Protein AF-0000000066960885 (afdb_homodimer)

Radius of gyration: 32.2 Å; Cα contacts (8 Å, |Δi|>4): 986; chains: 2; bounding box: 93×103×130 Å

Nearest PDB structures (foldseek):
  7au7-assembly1_A  TM=8.745E-01  e=4.241E-18  Medicago truncatula
  7bax-assembly1_A  TM=8.964E-01  e=8.385E-16  Lotus japonicus
  5jcd-assembly2_B  TM=8.315E-01  e=9.438E-11  Oryza sativa Japonica Group
  5jce-assembly1_A  TM=8.456E-01  e=4.469E-10  Oryza sativa Japonica Group
  5jcd-assembly3_C  TM=8.157E-01  e=5.061E-10  Oryza sativa Japonica Group

Organism: Oryza sativa subsp. japonica (NCBI:txid39947)

Secondary structure (DSSP, 8-state):
-----------------------------------BTTBEEPPTTPPSSEEEEEEEESS-TT--SSHHHHHHHHT--HHHHHHHTT--TTPPPPTT-EEEEEEEEB--TT-SEEEEEEEEEPPTT--HHHIIIIISTTSS-HHHHHHH-TTS-TT-PPTT-EEEEEEE-----GGGT-SEEEEEEPPTT--HHHHHHHHT--HHHHHHHH-S---STT-S--EEEEEE-S---TTS--------------------------/-----------------------------------BTTBEEPPTTPPSSEEEEEEEESS-TT--SSHHHHHHHHT--HHHHHHHTT--TTPPPPTT-EEEEEEEEB--TT-SEEEEEEEEEPPTT--HHHIIIIITTTSS-HHHHHHH-TTS-TT-PPTT-EEEEEEE-----GGGT-SEEEEEEPPTT--HHHHHHHHT--HHHHHHHH-S---STT-S--EEEEEE-S---TTS--------------------------

InterPro domains:
  IPR018392 LysM domain [PF01476] (184-211)
  IPR018392 LysM domain [PS51782] (182-227)
  IPR018392 LysM domain [SM00257] (119-166)
  IPR018392 LysM domain [SM00257] (183-233)
  IPR018392 LysM domain [cd00118] (182-227)
  IPR036779 LysM domain superfamily [G3DSA:3.10.350.10] (181-227)
  IPR036779 LysM domain superfamily [SSF54106] (182-214)
  IPR052611 Plant receptor-like kinase with LysM domain-containing protein [PTHR45927] (29-248)
  IPR056561 NFP/LYK4/5, first LysM domain [PF23446] (50-107)
  IPR059143 NFP, second LysM domain [PF23457] (115-168)

Foldseek 3Di:
DDPPPPPPPPPPPPPPPPPPPDPDPPPPPPQFEAQDLQFGFEDPPDDAFAKAKEKDFADWLPQDQALCSLCLFAVHHLLQFQVQVVHDSPDGGDGRDITIDIAGWGDDPPDRFIFGKGKDFDAPPDALQSCCCIVVVVLHHSVNQCVVCVPDDRVDDDGRDIGITTRHAYADDPVLLASYKYKYQDDQPDDLVNVCVVLVHDSVSQCRNRNDDDHNPPPPRRIGIDGHNDDPPPPPPPPPGPPPPPPPPDDPPPPPPPDPDD/DDPPPPPPDPDPPPPPPPPPPDPDPPPPPPQFEAQDLQFGFEDPPDDAFAKAKEKDFADWLPQDQALCSLCLFAVHHLLQFQVQVVHDSPDGGDGRDITIDIARWGDDPPDRFIFGKGKDFDAPPDALQSCCCIVVVVLHHSVNQCVVCVPDDRVDDDGRDIGITTRHAYADDPVLLASYKYKYQDDQPDDLVNVCVVLVHDSVSQCRNRNDDPHNPPPPRRIGIDGHNDDPDPSPPPPDDPPPPPPPPDDPPPPPPPDPDD

Solvent-accessible surface area (backbone atoms only — not comparable to full-atom values): 29990 Å² total; per-residue (Å²): 138,80,82,79,77,76,79,77,74,79,79,77,78,76,76,74,78,73,75,70,76,72,76,74,75,70,72,72,70,75,68,55,61,49,45,41,64,64,30,26,51,49,48,80,92,52,73,62,52,27,62,23,28,33,61,42,54,35,56,41,61,83,44,60,63,38,57,47,54,52,14,34,60,48,65,21,6,25,44,54,35,18,54,62,58,77,44,54,76,80,55,82,60,54,77,61,39,76,37,43,36,61,35,63,22,13,35,36,62,93,45,70,33,9,26,23,55,20,40,40,68,37,49,87,91,62,37,57,56,53,44,21,50,41,60,47,54,42,43,31,38,39,66,38,25,50,65,69,35,74,89,58,53,81,91,65,72,53,71,64,38,75,42,52,42,46,34,37,28,42,56,57,48,81,90,59,69,30,66,24,24,28,27,37,56,65,47,91,83,52,42,59,63,58,49,16,61,75,67,72,46,59,45,62,59,37,34,67,53,37,37,75,86,68,62,65,72,78,52,85,39,45,42,40,54,41,67,34,72,55,76,71,61,82,60,50,52,68,74,37,48,68,53,78,71,74,72,68,71,76,71,72,74,79,76,80,72,77,73,75,84,128,136,81,82,80,78,78,79,79,76,78,80,78,78,78,76,76,77,76,76,69,77,71,76,73,75,70,72,70,70,77,68,55,61,49,43,40,64,63,31,25,51,51,48,81,92,52,73,61,54,28,62,23,28,34,59,43,54,35,55,40,61,85,42,59,63,40,57,46,56,53,13,34,60,48,64,23,7,26,46,50,35,18,54,63,58,77,43,54,75,79,55,80,62,54,77,61,38,76,35,44,36,60,34,63,22,15,35,35,62,95,44,69,33,9,26,21,56,22,43,41,68,36,48,90,89,62,36,58,54,53,43,22,50,40,60,49,54,42,45,31,40,39,66,38,26,50,66,70,33,76,88,56,52,81,91,66,72,53,73,64,39,76,43,51,43,45,34,38,28,40,54,55,48,82,90,59,68,29,65,22,23,28,26,36,56,64,45,91,82,51,40,61,62,58,50,15,59,74,67,72,44,59,44,64,57,36,32,64,52,35,38,74,86,78,66,60,81,77,48,86,40,44,42,38,52,41,66,34,72,56,76,70,60,83,60,50,50,68,76,39,49,66,52,79,72,74,76,69,73,76,72,73,74,78,79,81,72,76,72,74,82,129

Structure (mmCIF, N/CA/C/O backbone):
data_AF-0000000066960885-model_v1
#
loop_
_entity.id
_entity.type
_entity.pdbx_description
1 polymer 'Os02g0681632 protein'
#
loop_
_atom_site.group_PDB
_atom_site.id
_atom_site.type_symbol
_atom_site.label_atom_id
_atom_site.label_alt_id
_atom_site.label_comp_id
_atom_site.label_asym_id
_atom_site.label_entity_id
_atom_site.label_seq_id
_atom_site.pdbx_PDB_ins_code
_atom_site.Cartn_x
_atom_site.Cartn_y
_atom_site.Cartn_z
_atom_site.occupancy
_atom_site.B_iso_or_equiv
_atom_site.auth_seq_id
_atom_site.auth_comp_id
_atom_site.auth_asym_id
_atom_site.auth_atom_id
_atom_site.pdbx_PDB_model_num
ATOM 1 N N . MET A 1 1 ? 8.109 -5.566 107.312 1 34.72 1 MET A N 1
ATOM 2 C CA . MET A 1 1 ? 7.305 -5.395 106.062 1 34.72 1 MET A CA 1
ATOM 3 C C . MET A 1 1 ? 8.086 -4.656 105 1 34.72 1 MET A C 1
ATOM 5 O O . MET A 1 1 ? 8.383 -3.465 105.125 1 34.72 1 MET A O 1
ATOM 9 N N . THR A 1 2 ? 9.039 -5.387 104.375 1 41.66 2 THR A N 1
ATOM 10 C CA . THR A 1 2 ? 10.102 -4.98 103.438 1 41.66 2 THR A CA 1
ATOM 11 C C . THR A 1 2 ? 9.516 -4.418 102.125 1 41.66 2 THR A C 1
ATOM 13 O O . THR A 1 2 ? 8.57 -4.977 101.625 1 41.66 2 THR A O 1
ATOM 16 N N . PRO A 1 3 ? 9.664 -3.111 101.875 1 46.31 3 PRO A N 1
ATOM 17 C CA . PRO A 1 3 ? 9.102 -2.363 100.75 1 46.31 3 PRO A CA 1
ATOM 18 C C . PRO A 1 3 ? 9.562 -2.893 99.375 1 46.31 3 PRO A C 1
ATOM 20 O O . PRO A 1 3 ? 10.766 -3.08 99.188 1 46.31 3 PRO A O 1
ATOM 23 N N . ARG A 1 4 ? 8.789 -3.789 98.75 1 42.91 4 ARG A N 1
ATOM 24 C CA . ARG A 1 4 ? 9.117 -4.391 97.438 1 42.91 4 ARG A CA 1
ATOM 25 C C . ARG A 1 4 ? 9.281 -3.322 96.375 1 42.91 4 ARG A C 1
ATOM 27 O O . ARG A 1 4 ? 8.391 -2.484 96.188 1 42.91 4 ARG A O 1
ATOM 34 N N . ARG A 1 5 ? 10.5 -2.969 96.062 1 41.22 5 ARG A N 1
ATOM 35 C CA . ARG A 1 5 ? 10.938 -2.014 95.062 1 41.22 5 ARG A CA 1
ATOM 36 C C . ARG A 1 5 ? 10.391 -2.381 93.688 1 41.22 5 ARG A C 1
ATOM 38 O O . ARG A 1 5 ? 10.656 -3.473 93.188 1 41.22 5 ARG A O 1
ATOM 45 N N . ARG A 1 6 ? 9.195 -1.993 93.312 1 41.09 6 ARG A N 1
ATOM 46 C CA . ARG A 1 6 ? 8.578 -2.256 92 1 41.09 6 ARG A CA 1
ATOM 47 C C . ARG A 1 6 ? 9.445 -1.744 90.875 1 41.09 6 ARG A C 1
ATOM 49 O O . ARG A 1 6 ? 9.844 -0.578 90.875 1 41.09 6 ARG A O 1
ATOM 56 N N . LEU A 1 7 ? 10.289 -2.588 90.312 1 38.84 7 LEU A N 1
ATOM 57 C CA . LEU A 1 7 ? 11.172 -2.287 89.188 1 38.84 7 LEU A CA 1
ATOM 58 C C . LEU A 1 7 ? 10.359 -1.791 88 1 38.84 7 LEU A C 1
ATOM 60 O O . LEU A 1 7 ? 9.438 -2.467 87.562 1 38.84 7 LEU A O 1
ATOM 64 N N . ALA A 1 8 ? 10.219 -0.506 87.75 1 41.16 8 ALA A N 1
ATOM 65 C CA . ALA A 1 8 ? 9.562 0.179 86.688 1 41.16 8 ALA A CA 1
ATOM 66 C C . ALA A 1 8 ? 10.203 -0.187 85.312 1 41.16 8 ALA A C 1
ATOM 68 O O . ALA A 1 8 ? 11.406 0.03 85.125 1 41.16 8 ALA A O 1
ATOM 69 N N . LEU A 1 9 ? 9.82 -1.277 84.75 1 43.72 9 LEU A N 1
ATOM 70 C CA . LEU A 1 9 ? 10.398 -1.605 83.438 1 43.72 9 LEU A CA 1
ATOM 71 C C . LEU A 1 9 ? 10.133 -0.495 82.438 1 43.72 9 LEU A C 1
ATOM 73 O O . LEU A 1 9 ? 9 -0.017 82.312 1 43.72 9 LEU A O 1
ATOM 77 N N . PRO A 1 10 ? 11.18 0.224 81.938 1 44.62 10 PRO A N 1
ATOM 78 C CA . PRO A 1 10 ? 11.016 1.275 80.938 1 44.62 10 PRO A CA 1
ATOM 79 C C . PRO A 1 10 ? 10.375 0.763 79.625 1 44.62 10 PRO A C 1
ATOM 81 O O . PRO A 1 10 ? 10.57 -0.397 79.25 1 44.62 10 PRO A O 1
ATOM 84 N N . ALA A 1 11 ? 9.156 1.125 79.312 1 43.16 11 ALA A N 1
ATOM 85 C CA . ALA A 1 11 ? 8.445 0.887 78.062 1 43.16 11 ALA A CA 1
ATOM 86 C C . ALA A 1 11 ? 9.297 1.304 76.875 1 43.16 11 ALA A C 1
ATOM 88 O O . ALA A 1 11 ? 9.734 2.455 76.75 1 43.16 11 ALA A O 1
ATOM 89 N N . LEU A 1 12 ? 10.094 0.435 76.312 1 41.38 12 LEU A N 1
ATOM 90 C CA . LEU A 1 12 ? 10.812 0.658 75.062 1 41.38 12 LEU A CA 1
ATOM 91 C C . LEU A 1 12 ? 9.852 1.045 73.938 1 41.38 12 LEU A C 1
ATOM 93 O O . LEU A 1 12 ? 8.938 0.284 73.625 1 41.38 12 LEU A O 1
ATOM 97 N N . LEU A 1 13 ? 9.586 2.322 73.812 1 39.22 13 LEU A N 1
ATOM 98 C CA . LEU A 1 13 ? 8.828 2.857 72.688 1 39.22 13 LEU A CA 1
ATOM 99 C C . LEU A 1 13 ? 9.438 2.416 71.312 1 39.22 13 LEU A C 1
ATOM 101 O O . LEU A 1 13 ? 10.586 2.758 71.062 1 39.22 13 LEU A O 1
ATOM 105 N N . LEU A 1 14 ? 9.07 1.253 70.812 1 41.22 14 LEU A N 1
ATOM 106 C CA . LEU A 1 14 ? 9.43 0.846 69.438 1 41.22 14 LEU A CA 1
ATOM 107 C C . LEU A 1 14 ? 8.961 1.881 68.438 1 41.22 14 LEU A C 1
ATOM 109 O O 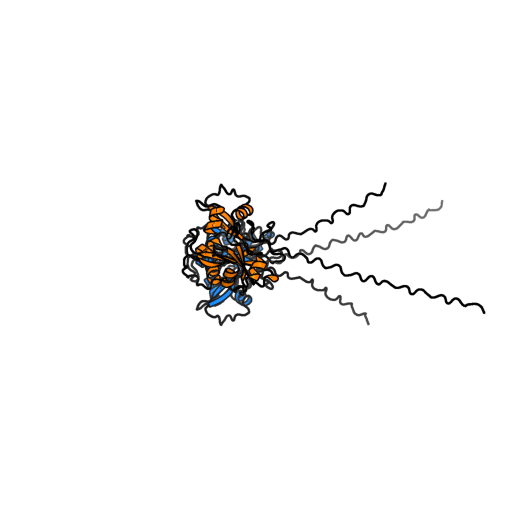. LEU A 1 14 ? 7.762 2.127 68.312 1 41.22 14 LEU A O 1
ATOM 113 N N . TRP A 1 15 ? 9.797 2.887 68.188 1 43.88 15 TRP A N 1
ATOM 114 C CA . TRP A 1 15 ? 9.578 3.805 67.062 1 43.88 15 TRP A CA 1
ATOM 115 C C . TRP A 1 15 ? 9.398 3.043 65.75 1 43.88 15 TRP A C 1
ATOM 117 O O . TRP A 1 15 ? 10.312 2.354 65.312 1 43.88 15 TRP A O 1
ATOM 127 N N . CYS A 1 16 ? 8.172 2.549 65.562 1 43.44 16 CYS A N 1
ATOM 128 C CA . CYS A 1 16 ? 7.879 2.029 64.188 1 43.44 16 CYS A CA 1
ATOM 129 C C . CYS A 1 16 ? 8.148 3.082 63.125 1 43.44 16 CYS A C 1
ATOM 131 O O . CYS A 1 16 ? 7.461 4.102 63.062 1 43.44 16 CYS A O 1
ATOM 133 N N . LEU A 1 17 ? 9.375 3.209 62.656 1 44.22 17 LEU A N 1
ATOM 134 C CA . LEU A 1 17 ? 9.656 3.992 61.469 1 44.22 17 LEU A CA 1
ATOM 135 C C . LEU A 1 17 ? 8.766 3.549 60.312 1 44.22 17 LEU A C 1
ATOM 137 O O . LEU A 1 17 ? 8.938 2.451 59.781 1 44.22 17 LEU A O 1
ATOM 141 N N . CYS A 1 18 ? 7.48 3.943 60.344 1 43.84 18 CYS A N 1
ATOM 142 C CA . CYS A 1 18 ? 6.684 3.773 59.125 1 43.84 18 CYS A CA 1
ATOM 143 C C . CYS A 1 18 ? 7.391 4.371 57.938 1 43.84 18 CYS A C 1
ATOM 145 O O . CYS A 1 18 ? 7.625 5.578 57.875 1 43.84 18 CYS A O 1
ATOM 147 N N . ALA A 1 19 ? 8.219 3.572 57.188 1 47.53 19 ALA A N 1
ATOM 148 C CA . ALA A 1 19 ? 8.711 3.986 55.875 1 47.53 19 ALA A CA 1
ATOM 149 C C . ALA A 1 19 ? 7.574 4.457 55 1 47.53 19 ALA A C 1
ATOM 151 O O . ALA A 1 19 ? 6.676 3.68 54.656 1 47.53 19 ALA A O 1
ATOM 152 N N . LEU A 1 20 ? 7.289 5.773 55.062 1 48.91 20 LEU A N 1
ATOM 153 C CA . LEU A 1 20 ? 6.395 6.328 54.062 1 48.91 20 LEU A CA 1
ATOM 154 C C . LEU A 1 20 ? 6.816 5.887 52.656 1 48.91 20 LEU A C 1
ATOM 156 O O . LEU A 1 20 ? 8 5.934 52.312 1 48.91 20 LEU A O 1
ATOM 160 N N . PRO A 1 21 ? 5.98 4.98 52 1 48.84 21 PRO A N 1
ATOM 161 C CA . PRO A 1 21 ? 6.367 4.66 50.625 1 48.84 21 PRO A CA 1
ATOM 162 C C . PRO A 1 21 ? 6.703 5.898 49.781 1 48.84 21 PRO A C 1
ATOM 164 O O . PRO A 1 21 ? 6.148 6.973 50.031 1 48.84 21 PRO A O 1
ATOM 167 N N . ALA A 1 22 ? 7.965 5.992 49.344 1 50.72 22 ALA A N 1
ATOM 168 C CA . ALA A 1 22 ? 8.375 7.023 48.406 1 50.72 22 ALA A CA 1
ATOM 169 C C . ALA A 1 22 ? 7.324 7.203 47.312 1 50.72 22 ALA A C 1
ATOM 171 O O . ALA A 1 22 ? 6.723 6.23 46.844 1 50.72 22 ALA A O 1
ATOM 172 N N . PRO A 1 23 ? 6.75 8.422 47.219 1 48.59 23 PRO A N 1
ATOM 173 C CA . PRO A 1 23 ? 5.816 8.609 46.125 1 48.59 23 PRO A CA 1
ATOM 174 C C . PRO A 1 23 ? 6.344 8.039 44.812 1 48.59 23 PRO A C 1
ATOM 176 O O . PRO A 1 23 ? 7.555 8.055 44.562 1 48.59 23 PRO A O 1
ATOM 179 N N . ALA A 1 24 ? 5.625 7.047 44.281 1 45.78 24 ALA A N 1
ATOM 180 C CA . ALA A 1 24 ? 5.895 6.602 42.938 1 45.78 24 ALA A CA 1
ATOM 181 C C . ALA A 1 24 ? 6.188 7.785 42 1 45.78 24 ALA A C 1
ATOM 183 O O . ALA A 1 24 ? 5.383 8.719 41.906 1 45.78 24 ALA A O 1
ATOM 184 N N . ARG A 1 25 ? 7.484 8.008 41.75 1 40.06 25 ARG A N 1
ATOM 185 C CA . ARG A 1 25 ? 7.77 8.945 40.656 1 40.06 25 ARG A CA 1
ATOM 186 C C . ARG A 1 25 ? 6.824 8.727 39.5 1 40.06 25 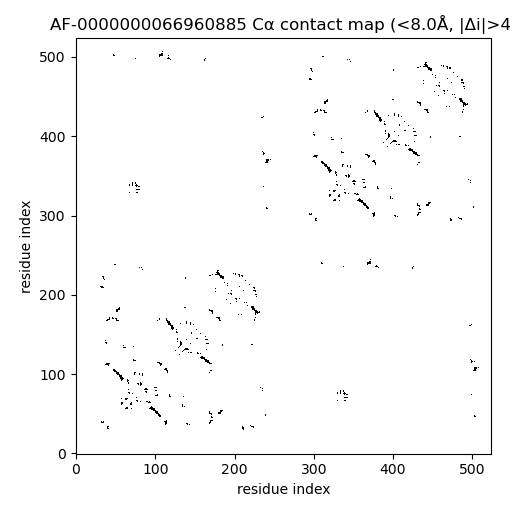ARG A C 1
ATOM 188 O O . ARG A 1 25 ? 6.781 7.641 38.906 1 40.06 25 ARG A O 1
ATOM 195 N N . SER A 1 26 ? 5.723 9.508 39.5 1 36.38 26 SER A N 1
ATOM 196 C CA . SER A 1 26 ? 4.91 9.547 38.281 1 36.38 26 SER A CA 1
ATOM 197 C C . SER A 1 26 ? 5.785 9.555 37.031 1 36.38 26 SER A C 1
ATOM 199 O O . SER A 1 26 ? 6.668 10.406 36.906 1 36.38 26 SER A O 1
ATOM 201 N N . GLN A 1 27 ? 6.047 8.367 36.531 1 35.66 27 GLN A N 1
ATOM 202 C CA . GLN A 1 27 ? 6.625 8.352 35.188 1 35.66 27 GLN A CA 1
ATOM 203 C C . GLN A 1 27 ? 6.039 9.453 34.312 1 35.66 27 GLN A C 1
ATOM 205 O O . GLN A 1 27 ? 4.824 9.508 34.094 1 35.66 27 GLN A O 1
ATOM 210 N N . SER A 1 28 ? 6.609 10.703 34.469 1 28.59 28 SER A N 1
ATOM 211 C CA . SER A 1 28 ? 6.211 11.734 33.531 1 28.59 28 SER A CA 1
ATOM 212 C C . SER A 1 28 ? 5.898 11.141 32.156 1 28.59 28 SER A C 1
ATOM 214 O O . SER A 1 28 ? 6.785 10.594 31.484 1 28.59 28 SER A O 1
ATOM 216 N N . ALA A 1 29 ? 4.688 10.711 31.953 1 39.06 29 ALA A N 1
ATOM 217 C CA . ALA A 1 29 ? 4.266 10.469 30.562 1 39.06 29 ALA A CA 1
ATOM 218 C C . ALA A 1 29 ? 4.93 11.453 29.609 1 39.06 29 ALA A C 1
ATOM 220 O O . ALA A 1 29 ? 4.84 12.672 29.797 1 39.06 29 ALA A O 1
ATOM 221 N N . ALA A 1 30 ? 5.965 11.039 28.922 1 39.38 30 ALA A N 1
ATOM 222 C CA . ALA A 1 30 ? 6.625 11.82 27.875 1 39.38 30 ALA A CA 1
ATOM 223 C C . ALA A 1 30 ? 5.637 12.742 27.172 1 39.38 30 ALA A C 1
ATOM 225 O O . ALA A 1 30 ? 4.57 12.297 26.734 1 39.38 30 ALA A O 1
ATOM 226 N N . THR A 1 31 ? 5.582 14.055 27.469 1 38.81 31 THR A N 1
ATOM 227 C CA . THR A 1 31 ? 4.805 15.078 26.781 1 38.81 31 THR A CA 1
ATOM 228 C C . THR A 1 31 ? 4.82 14.852 25.281 1 38.81 31 THR A C 1
ATOM 230 O O . THR A 1 31 ? 5.883 14.695 24.672 1 38.81 31 THR A O 1
ATOM 233 N N . PRO A 1 32 ? 3.625 14.383 24.812 1 40.41 32 PRO A N 1
ATOM 234 C CA . PRO A 1 32 ? 3.652 14.266 23.359 1 40.41 32 PRO A CA 1
ATOM 235 C C . PRO A 1 32 ? 4.359 15.438 22.688 1 40.41 32 PRO A C 1
ATOM 237 O O . PRO A 1 32 ? 4.133 16.594 23.047 1 40.41 32 PRO A O 1
ATOM 240 N N . ALA A 1 33 ? 5.598 15.406 22.281 1 43.62 33 ALA A N 1
ATOM 241 C CA . ALA A 1 33 ? 6.34 16.469 21.609 1 43.62 33 ALA A CA 1
ATOM 242 C C . ALA A 1 33 ? 5.598 16.953 20.375 1 43.62 33 ALA A C 1
ATOM 244 O O . ALA A 1 33 ? 5.074 16.156 19.594 1 43.62 33 ALA A O 1
ATOM 245 N N . PRO A 1 34 ? 5.23 18.297 20.375 1 43.44 34 PRO A N 1
ATOM 246 C CA . PRO A 1 34 ? 4.66 18.922 19.172 1 43.44 34 PRO A CA 1
ATOM 247 C C . PRO A 1 34 ? 5.387 18.5 17.891 1 43.44 34 PRO A C 1
ATOM 249 O O . PRO A 1 34 ? 6.539 18.062 17.953 1 43.44 34 PRO A O 1
ATOM 252 N N . ALA A 1 35 ? 4.543 18.328 16.75 1 48.56 35 ALA A N 1
ATOM 253 C CA . ALA A 1 35 ? 5.18 18.188 15.438 1 48.56 35 ALA A CA 1
ATOM 254 C C . ALA A 1 35 ? 6.285 19.219 15.258 1 48.56 35 ALA A C 1
ATOM 256 O O . ALA A 1 35 ? 6.105 20.391 15.586 1 48.56 35 ALA A O 1
ATOM 257 N N . SER A 1 36 ? 7.547 18.859 15.492 1 59.78 36 SER A N 1
ATOM 258 C CA . SER A 1 36 ? 8.688 19.656 15.055 1 59.78 36 SER A CA 1
ATOM 259 C C . SER A 1 36 ? 8.93 19.5 13.555 1 59.78 36 SER A C 1
ATOM 261 O O . SER A 1 36 ? 8.211 18.766 12.883 1 59.78 36 SER A O 1
ATOM 263 N N . ASN A 1 37 ? 9.617 20.469 13.078 1 68.56 37 ASN A N 1
ATOM 264 C CA . ASN A 1 37 ? 10.109 20.344 11.711 1 68.56 37 ASN A CA 1
ATOM 265 C C . ASN A 1 37 ? 10.594 18.922 11.422 1 68.56 37 ASN A C 1
ATOM 267 O O . ASN A 1 37 ? 10.789 18.547 10.266 1 68.56 37 ASN A O 1
ATOM 271 N N . GLU A 1 38 ? 10.398 18.109 12.531 1 76.56 38 GLU A N 1
ATOM 272 C CA . GLU A 1 38 ? 10.938 16.766 12.359 1 76.56 38 GLU A CA 1
ATOM 273 C C . GLU A 1 38 ? 9.82 15.727 12.281 1 76.56 38 GLU A C 1
ATOM 275 O O . GLU A 1 38 ? 10.055 14.586 11.875 1 76.56 38 GLU A O 1
ATOM 280 N N . GLY A 1 39 ? 8.648 16.172 12.555 1 85.94 39 GLY A N 1
ATOM 281 C CA . GLY A 1 39 ? 7.555 15.219 12.539 1 85.94 39 GLY A CA 1
ATOM 282 C C . GLY A 1 39 ? 7.148 14.75 13.922 1 85.94 39 GLY A C 1
ATOM 283 O O . GLY A 1 39 ? 7.492 15.383 14.922 1 85.94 39 GLY A O 1
ATOM 284 N N . PHE A 1 40 ? 6.355 13.773 14.031 1 90.69 40 PHE A N 1
ATOM 285 C CA . PHE A 1 40 ? 5.855 13.211 15.289 1 90.69 40 PHE A CA 1
ATOM 286 C C . PHE A 1 40 ? 6.77 12.102 15.789 1 90.69 40 PHE A C 1
ATOM 288 O O . PHE A 1 40 ? 7.359 11.367 14.984 1 90.69 40 PHE A O 1
ATOM 295 N N . ASN A 1 41 ? 6.863 12.031 17.047 1 88.19 41 ASN A N 1
ATOM 296 C CA . ASN A 1 41 ? 7.703 10.992 17.625 1 88.19 41 ASN A CA 1
ATOM 297 C C . ASN A 1 41 ? 7.082 9.609 17.469 1 88.19 41 ASN A C 1
ATOM 299 O O . ASN A 1 41 ? 5.855 9.477 17.406 1 88.19 41 ASN A O 1
ATOM 303 N N . CYS A 1 42 ? 7.988 8.656 17.438 1 89.62 42 CYS A N 1
ATOM 304 C CA . CYS A 1 42 ? 7.512 7.277 17.5 1 89.62 42 CYS A CA 1
ATOM 305 C C . CYS A 1 42 ? 6.734 7.02 18.781 1 89.62 42 CYS A C 1
ATOM 307 O O . CYS A 1 42 ? 7.105 7.512 19.844 1 89.62 42 CYS A O 1
ATOM 309 N N . THR A 1 43 ? 5.641 6.32 18.641 1 85.38 43 THR A N 1
ATOM 310 C CA . THR A 1 43 ? 4.875 5.914 19.812 1 85.38 43 THR A CA 1
ATOM 311 C C . THR A 1 43 ? 5.551 4.738 20.516 1 85.38 43 THR A C 1
ATOM 313 O O . THR A 1 43 ? 5.855 3.723 19.891 1 85.38 43 THR A O 1
ATOM 316 N N . ALA A 1 44 ? 5.645 4.973 21.75 1 79.44 44 ALA A N 1
ATOM 317 C CA . ALA A 1 44 ? 6.281 3.912 22.516 1 79.44 44 ALA A CA 1
ATOM 318 C C . ALA A 1 44 ? 5.402 2.664 22.562 1 79.44 44 ALA A C 1
ATOM 320 O O . ALA A 1 44 ? 4.184 2.76 22.703 1 79.44 44 ALA A O 1
ATOM 321 N N . ASN A 1 45 ? 5.914 1.496 22.406 1 74.94 45 ASN A N 1
ATOM 322 C CA . ASN A 1 45 ? 5.266 0.197 22.547 1 74.94 45 ASN A CA 1
ATOM 323 C C . ASN A 1 45 ? 4.211 -0.024 21.469 1 74.94 45 ASN A C 1
ATOM 325 O O . ASN A 1 45 ? 3.338 -0.88 21.609 1 74.94 45 ASN A O 1
ATOM 329 N N . ALA A 1 46 ? 4.27 0.798 20.562 1 78.06 46 ALA A N 1
ATOM 330 C CA . ALA A 1 46 ? 3.354 0.571 19.438 1 78.06 46 ALA A CA 1
ATOM 331 C C . ALA A 1 46 ? 3.896 -0.492 18.484 1 78.06 46 ALA A C 1
ATOM 333 O O . ALA A 1 46 ? 5.109 -0.706 18.422 1 78.06 46 ALA A O 1
ATOM 334 N N . THR A 1 47 ? 2.961 -1.209 17.906 1 77.81 47 THR A N 1
ATOM 335 C CA . THR A 1 47 ? 3.328 -2.133 16.844 1 77.81 47 THR A CA 1
ATOM 336 C C . THR A 1 47 ? 3.365 -1.418 15.492 1 77.81 47 THR A C 1
ATOM 338 O O . THR A 1 47 ? 2.383 -0.792 15.086 1 77.81 47 THR A O 1
ATOM 341 N N . TYR A 1 48 ? 4.582 -1.465 14.984 1 81.06 48 TYR A N 1
ATOM 342 C CA . TYR A 1 48 ? 4.758 -0.836 13.68 1 81.06 48 TYR A CA 1
ATOM 343 C C . TYR A 1 48 ? 4.812 -1.883 12.57 1 81.06 48 TYR A C 1
ATOM 345 O O . TYR A 1 48 ? 5.301 -2.996 12.789 1 81.06 48 TYR A O 1
ATOM 353 N N . PRO A 1 49 ? 4.379 -1.598 11.211 1 87.25 49 PRO A N 1
ATOM 354 C CA . PRO A 1 49 ? 3.68 -0.354 10.875 1 87.25 49 PRO A CA 1
ATOM 355 C C . PRO A 1 49 ? 2.227 -0.349 11.344 1 87.25 49 PRO A C 1
ATOM 357 O O . PRO A 1 49 ? 1.671 -1.405 11.656 1 87.25 49 PRO A O 1
ATOM 360 N N . CYS A 1 50 ? 1.66 0.83 11.492 1 90.12 50 CYS A N 1
ATOM 361 C CA . CYS A 1 50 ? 0.243 0.966 11.805 1 90.12 50 CYS A CA 1
ATOM 362 C C . CYS A 1 50 ? -0.486 1.743 10.719 1 90.12 50 CYS A C 1
ATOM 364 O O . CYS A 1 50 ? 0.145 2.426 9.906 1 90.12 50 CYS A O 1
ATOM 366 N N . GLN A 1 51 ? -1.757 1.525 10.703 1 90.5 51 GLN A N 1
ATOM 367 C CA . GLN A 1 51 ? -2.572 2.301 9.773 1 90.5 51 GLN A CA 1
ATOM 368 C C . GLN A 1 51 ? -2.748 3.734 10.266 1 90.5 51 GLN A C 1
ATOM 370 O O . GLN A 1 51 ? -3.064 3.965 11.43 1 90.5 51 GLN A O 1
ATOM 375 N N . ALA A 1 52 ? -2.48 4.652 9.453 1 94.5 52 ALA A N 1
ATOM 376 C CA . ALA A 1 52 ? -2.703 6.074 9.688 1 94.5 52 ALA A CA 1
ATOM 377 C C . ALA A 1 52 ? -3.314 6.746 8.461 1 94.5 52 ALA A C 1
ATOM 379 O O . ALA A 1 52 ? -3.545 6.09 7.441 1 94.5 52 ALA A O 1
ATOM 380 N N . TYR A 1 53 ? -3.68 7.969 8.641 1 95.12 53 TYR A N 1
ATOM 381 C CA . TYR A 1 53 ? -4.246 8.719 7.523 1 95.12 53 TYR A CA 1
ATOM 382 C C . TYR A 1 53 ? -3.668 10.133 7.473 1 95.12 53 TYR A C 1
ATOM 384 O O . TYR A 1 53 ? -3.121 10.625 8.461 1 95.12 53 TYR A O 1
ATOM 392 N N . ALA A 1 54 ? -3.732 10.734 6.367 1 96.75 54 ALA A N 1
ATOM 393 C CA . ALA A 1 54 ? -3.494 12.164 6.152 1 96.75 54 ALA A CA 1
ATOM 394 C C . ALA A 1 54 ? -4.68 12.82 5.449 1 96.75 54 ALA A C 1
ATOM 396 O O . ALA A 1 54 ? -5.344 12.188 4.621 1 96.75 54 ALA A O 1
ATOM 397 N N . LEU A 1 55 ? -4.961 13.984 5.859 1 96.06 55 LEU A N 1
ATOM 398 C CA . LEU A 1 55 ? -5.965 14.734 5.113 1 96.06 55 LEU A CA 1
ATOM 399 C C . LEU A 1 55 ? -5.32 15.531 3.984 1 96.06 55 LEU A C 1
ATOM 401 O O . LEU A 1 55 ? -4.488 16.406 4.234 1 96.06 55 LEU A O 1
ATOM 405 N N . TYR A 1 56 ? -5.652 15.164 2.785 1 97.06 56 TYR A N 1
ATOM 406 C CA . TYR A 1 56 ? -5.121 15.766 1.568 1 97.06 56 TYR A CA 1
ATOM 407 C C . TYR A 1 56 ? -6.219 16.469 0.781 1 97.06 56 TYR A C 1
ATOM 409 O O . TYR A 1 56 ? -7.324 15.938 0.635 1 97.06 56 TYR A O 1
ATOM 417 N N . ARG A 1 57 ? -5.93 17.656 0.354 1 95.5 57 ARG A N 1
ATOM 418 C CA . ARG A 1 57 ? -6.914 18.406 -0.427 1 95.5 57 ARG A CA 1
ATOM 419 C C . ARG A 1 57 ? -6.637 18.266 -1.921 1 95.5 57 ARG A C 1
ATOM 421 O O . ARG A 1 57 ? -5.531 18.578 -2.379 1 95.5 57 ARG A O 1
ATOM 428 N N . ALA A 1 58 ? -7.676 17.875 -2.656 1 96.12 58 ALA A N 1
ATOM 429 C CA . ALA A 1 58 ? -7.52 17.625 -4.086 1 96.12 58 ALA A CA 1
ATOM 430 C C . ALA A 1 58 ? -7.324 18.922 -4.855 1 96.12 58 ALA A C 1
ATOM 432 O O . ALA A 1 58 ? -7.836 19.969 -4.453 1 96.12 58 ALA A O 1
ATOM 433 N N . GLY A 1 59 ? -6.605 18.812 -5.996 1 92 59 GLY A N 1
ATOM 434 C CA . GLY A 1 59 ? -6.516 19.906 -6.949 1 92 59 GLY A CA 1
ATOM 435 C C . GLY A 1 59 ? -5.492 20.953 -6.559 1 92 59 GLY A C 1
ATOM 436 O O . GLY A 1 59 ? -5.621 22.125 -6.926 1 92 59 GLY A O 1
ATOM 437 N N . PHE A 1 60 ? -4.555 20.625 -5.809 1 85.5 60 PHE A N 1
ATOM 438 C CA . PHE A 1 60 ? -3.504 21.562 -5.406 1 85.5 60 PHE A CA 1
ATOM 439 C C . PHE A 1 60 ? -2.158 21.141 -5.984 1 85.5 60 PHE A C 1
ATOM 441 O O . PHE A 1 60 ? -1.951 19.969 -6.293 1 85.5 60 PHE A O 1
ATOM 448 N N . GLY A 1 61 ? -1.311 22.109 -6.152 1 86.75 61 GLY A N 1
ATOM 449 C CA . GLY A 1 61 ? 0.088 21.859 -6.457 1 86.75 61 GLY A CA 1
ATOM 450 C C . GLY A 1 61 ? 0.294 21.219 -7.824 1 86.75 61 GLY A C 1
ATOM 451 O O . GLY A 1 61 ? 1.263 20.5 -8.039 1 86.75 61 GLY A O 1
ATOM 452 N N . GLY A 1 62 ? -0.666 21.297 -8.68 1 90.69 62 GLY A N 1
ATOM 453 C CA . GLY A 1 62 ? -0.505 20.75 -10.016 1 90.69 62 GLY A CA 1
ATOM 454 C C . GLY A 1 62 ? -0.811 19.266 -10.086 1 90.69 62 GLY A C 1
ATOM 455 O O . GLY A 1 62 ? -0.61 18.625 -11.125 1 90.69 62 GLY A O 1
ATOM 456 N N . VAL A 1 63 ? -1.22 18.75 -9.031 1 93.69 63 VAL A N 1
ATOM 457 C CA . VAL A 1 63 ? -1.628 17.344 -9.023 1 93.69 63 VAL A CA 1
ATOM 458 C C . VAL A 1 63 ? -3.008 17.203 -9.664 1 93.69 63 VAL A C 1
ATOM 460 O O . VAL A 1 63 ? -3.938 17.938 -9.312 1 93.69 63 VAL A O 1
ATOM 463 N N . PRO A 1 64 ? -3.15 16.281 -10.625 1 94.25 64 PRO A N 1
ATOM 464 C CA . PRO A 1 64 ? -4.449 16.125 -11.281 1 94.25 64 PRO A CA 1
ATOM 465 C C . PRO A 1 64 ? -5.566 15.766 -10.305 1 94.25 64 PRO A C 1
ATOM 467 O O . PRO A 1 64 ? -5.316 15.125 -9.281 1 94.25 64 PRO A O 1
ATOM 470 N N . LEU A 1 65 ? -6.77 16.172 -10.734 1 95.62 65 LEU A N 1
ATOM 471 C CA . LEU A 1 65 ? -7.965 15.883 -9.945 1 95.62 65 LEU A CA 1
ATOM 472 C C . LEU A 1 65 ? -8.453 14.461 -10.195 1 95.62 65 LEU A C 1
ATOM 474 O O . LEU A 1 65 ? -9.547 14.266 -10.734 1 95.62 65 LEU A O 1
ATOM 478 N N . GLU A 1 66 ? -7.66 13.547 -9.812 1 95.88 66 GLU A N 1
ATOM 479 C CA . GLU A 1 66 ? -7.914 12.117 -9.992 1 95.88 66 GLU A CA 1
ATOM 480 C C . GLU A 1 66 ? -7.453 11.312 -8.781 1 95.88 66 GLU A C 1
ATOM 482 O O . GLU A 1 66 ? -6.383 11.578 -8.227 1 95.88 66 GLU A O 1
ATOM 487 N N . LEU A 1 67 ? -8.305 10.344 -8.422 1 96.81 67 LEU A N 1
ATOM 488 C CA . LEU A 1 67 ? -7.965 9.508 -7.281 1 96.81 67 LEU A CA 1
ATOM 489 C C . LEU A 1 67 ? -6.629 8.805 -7.492 1 96.81 67 LEU A C 1
ATOM 491 O O . LEU A 1 67 ? -5.824 8.695 -6.562 1 96.81 67 LEU A O 1
ATOM 495 N N . ALA A 1 68 ? -6.359 8.359 -8.734 1 96.44 68 ALA A N 1
ATOM 496 C CA . ALA A 1 68 ? -5.113 7.648 -9.016 1 96.44 68 ALA A CA 1
ATOM 497 C C . ALA A 1 68 ? -3.91 8.57 -8.883 1 96.44 68 ALA A C 1
ATOM 499 O O . ALA A 1 68 ? -2.846 8.156 -8.414 1 96.44 68 ALA A O 1
ATOM 500 N N . ALA A 1 69 ? -4.043 9.82 -9.266 1 96.06 69 ALA A N 1
ATOM 501 C CA . ALA A 1 69 ? -2.949 10.781 -9.156 1 96.06 69 ALA A CA 1
ATOM 502 C C . ALA A 1 69 ? -2.617 11.07 -7.695 1 96.06 69 ALA A C 1
ATOM 504 O O . ALA A 1 69 ? -1.443 11.156 -7.328 1 96.06 69 ALA A O 1
ATOM 505 N N . ILE A 1 70 ? -3.621 11.164 -6.891 1 96.81 70 ILE A N 1
ATOM 506 C CA . ILE A 1 70 ? -3.418 11.375 -5.461 1 96.81 70 ILE A CA 1
ATOM 507 C C . ILE A 1 70 ? -2.791 10.125 -4.84 1 96.81 70 ILE A C 1
ATOM 509 O O . ILE A 1 70 ? -1.837 10.227 -4.066 1 96.81 70 ILE A O 1
ATOM 513 N N . GLY A 1 71 ? -3.328 9.016 -5.219 1 97.12 71 GLY A N 1
ATOM 514 C CA . GLY A 1 71 ? -2.775 7.762 -4.734 1 97.12 71 GLY A CA 1
ATOM 515 C C . GLY A 1 71 ? -1.304 7.59 -5.062 1 97.12 71 GLY A C 1
ATOM 516 O O . GLY A 1 71 ? -0.542 7.051 -4.258 1 97.12 71 GLY A O 1
ATOM 517 N N . ASP A 1 72 ? -0.868 8.062 -6.227 1 96.12 72 ASP A N 1
ATOM 518 C CA . ASP A 1 72 ? 0.52 7.957 -6.668 1 96.12 72 ASP A CA 1
ATOM 519 C C . ASP A 1 72 ? 1.459 8.672 -5.703 1 96.12 72 ASP A C 1
ATOM 521 O O . ASP A 1 72 ? 2.609 8.266 -5.527 1 96.12 72 ASP A O 1
ATOM 525 N N . LEU A 1 73 ? 0.978 9.656 -4.992 1 96.06 73 LEU A N 1
ATOM 526 C CA . LEU A 1 73 ? 1.801 10.438 -4.074 1 96.06 73 LEU A CA 1
ATOM 527 C C . LEU A 1 73 ? 1.949 9.727 -2.734 1 96.06 73 LEU A C 1
ATOM 529 O O . LEU A 1 73 ? 2.912 9.961 -2.002 1 96.06 73 LEU A O 1
ATOM 533 N N . PHE A 1 74 ? 0.981 8.812 -2.461 1 96.94 74 PHE A N 1
ATOM 534 C CA . PHE A 1 74 ? 0.908 8.328 -1.086 1 96.94 74 PHE A CA 1
ATOM 535 C C . PHE A 1 74 ? 0.98 6.805 -1.043 1 96.94 74 PHE A C 1
ATOM 537 O O . PHE A 1 74 ? 0.624 6.188 -0.036 1 96.94 74 PHE A O 1
ATOM 544 N N . ALA A 1 75 ? 1.367 6.223 -2.131 1 95.12 75 ALA A N 1
ATOM 545 C CA . ALA A 1 75 ? 1.507 4.773 -2.221 1 95.12 75 ALA A CA 1
ATOM 546 C C . ALA A 1 75 ? 0.197 4.074 -1.872 1 95.12 75 ALA A C 1
ATOM 548 O O . ALA A 1 75 ? 0.193 3.078 -1.143 1 95.12 75 ALA A O 1
ATOM 549 N N . ALA A 1 76 ? -0.854 4.602 -2.398 1 96 76 ALA A N 1
ATOM 550 C CA . ALA A 1 76 ? -2.189 4.039 -2.211 1 96 76 ALA A CA 1
ATOM 551 C C . ALA A 1 76 ? -2.904 3.867 -3.547 1 96 76 ALA A C 1
ATOM 553 O O . ALA A 1 76 ? -2.797 4.723 -4.43 1 96 76 ALA A O 1
ATOM 554 N N . SER A 1 77 ? -3.619 2.787 -3.664 1 96.25 77 SER A N 1
ATOM 555 C CA . SER A 1 77 ? -4.402 2.588 -4.879 1 96.25 77 SER A CA 1
ATOM 556 C C . SER A 1 77 ? -5.617 3.508 -4.906 1 96.25 77 SER A C 1
ATOM 558 O O . SER A 1 77 ? -6.004 4.07 -3.881 1 96.25 77 SER A O 1
ATOM 560 N N . ARG A 1 78 ? -6.152 3.623 -6.16 1 95.56 78 ARG A N 1
ATOM 561 C CA . ARG A 1 78 ? -7.395 4.371 -6.32 1 95.56 78 ARG A CA 1
ATOM 562 C C . ARG A 1 78 ? -8.5 3.789 -5.445 1 95.56 78 ARG A C 1
ATOM 564 O O . ARG A 1 78 ? -9.258 4.531 -4.82 1 95.56 78 ARG A O 1
ATOM 571 N N . PHE A 1 79 ? -8.562 2.52 -5.312 1 94.62 79 PHE A N 1
ATOM 572 C CA . PHE A 1 79 ? -9.562 1.832 -4.5 1 94.62 79 PHE A CA 1
ATOM 573 C C . PHE A 1 79 ? -9.414 2.203 -3.029 1 94.62 79 PHE A C 1
ATOM 575 O O . PHE A 1 79 ? -10.398 2.521 -2.361 1 94.62 79 PHE A O 1
ATOM 582 N N . MET A 1 80 ? -8.211 2.225 -2.561 1 94.88 80 MET A N 1
ATOM 583 C CA . MET A 1 80 ? -7.945 2.531 -1.157 1 94.88 80 MET A CA 1
ATOM 584 C C . MET A 1 80 ? -8.352 3.965 -0.828 1 94.88 80 MET A C 1
ATOM 586 O O . MET A 1 80 ? -9.008 4.211 0.184 1 94.88 80 MET A O 1
ATOM 590 N N . VAL A 1 81 ? -7.961 4.91 -1.662 1 96.06 81 VAL A N 1
ATOM 591 C CA . VAL A 1 81 ? -8.289 6.312 -1.42 1 96.06 81 VAL A CA 1
ATOM 592 C C . VAL A 1 81 ? -9.805 6.508 -1.509 1 96.06 81 VAL A C 1
ATOM 594 O O . VAL A 1 81 ? -10.398 7.168 -0.656 1 96.06 81 VAL A O 1
ATOM 597 N N . ALA A 1 82 ? -10.445 5.941 -2.535 1 95.19 82 ALA A N 1
ATOM 598 C CA . ALA A 1 82 ? -11.883 6.066 -2.723 1 95.19 82 ALA A CA 1
ATOM 599 C C . ALA A 1 82 ? -12.641 5.535 -1.509 1 95.19 82 ALA A C 1
ATOM 601 O O . ALA A 1 82 ? -13.5 6.23 -0.957 1 95.19 82 ALA A O 1
ATOM 602 N N . HIS A 1 83 ? -12.289 4.395 -1.037 1 91.81 83 HIS A N 1
ATOM 603 C CA . HIS A 1 83 ? -13.031 3.758 0.043 1 91.81 83 HIS A CA 1
ATOM 604 C C . HIS A 1 83 ? -12.797 4.473 1.369 1 91.81 83 HIS A C 1
ATOM 606 O O . HIS A 1 83 ? -13.703 4.543 2.207 1 91.81 83 HIS A O 1
ATOM 612 N N . ALA A 1 84 ? -11.586 4.977 1.554 1 91.44 84 ALA A N 1
ATOM 613 C CA . ALA A 1 84 ? -11.32 5.762 2.758 1 91.44 84 ALA A CA 1
ATOM 614 C C . ALA A 1 84 ? -12.242 6.969 2.842 1 91.44 84 ALA A C 1
ATOM 616 O O . ALA A 1 84 ? -12.438 7.539 3.918 1 91.44 84 ALA A O 1
ATOM 617 N N . ASN A 1 85 ? -12.828 7.344 1.747 1 92.81 85 ASN A N 1
ATOM 618 C CA . ASN A 1 85 ? -13.648 8.547 1.683 1 92.81 85 ASN A CA 1
ATOM 619 C C . ASN A 1 85 ? -15.078 8.227 1.261 1 92.81 85 ASN A C 1
ATOM 621 O O . ASN A 1 85 ? -15.82 9.109 0.831 1 92.81 85 ASN A O 1
ATOM 625 N N . ASN A 1 86 ? -15.438 6.938 1.244 1 89.19 86 ASN A N 1
ATOM 626 C CA . ASN A 1 86 ? -16.781 6.48 0.868 1 89.19 86 ASN A CA 1
ATOM 627 C C . ASN A 1 86 ? -17.156 6.953 -0.533 1 89.19 86 ASN A C 1
ATOM 629 O O . ASN A 1 86 ? -18.266 7.43 -0.752 1 89.19 86 ASN A O 1
ATOM 633 N N . LEU A 1 87 ? -16.172 6.895 -1.396 1 92.44 87 LEU A N 1
ATOM 634 C CA . LEU A 1 87 ? -16.375 7.246 -2.797 1 92.44 87 LEU A CA 1
ATOM 635 C C . LEU A 1 87 ? -16.25 6.02 -3.689 1 92.44 87 LEU A C 1
ATOM 637 O O . LEU A 1 87 ? -15.672 5.008 -3.283 1 92.44 87 LEU A O 1
ATOM 641 N N . SER A 1 88 ? -16.781 6.156 -4.887 1 91.75 88 SER A N 1
ATOM 642 C CA . SER A 1 88 ? -16.5 5.164 -5.922 1 91.75 88 SER A CA 1
ATOM 643 C C . SER A 1 88 ? -15.133 5.395 -6.547 1 91.75 88 SER A C 1
ATOM 645 O O . SER A 1 88 ? -14.602 6.508 -6.504 1 91.75 88 SER A O 1
ATOM 647 N N . THR A 1 89 ? -14.539 4.312 -7.137 1 91.62 89 THR A N 1
ATOM 648 C CA . THR A 1 89 ? -13.234 4.441 -7.777 1 91.62 89 THR A CA 1
ATOM 649 C C . THR A 1 89 ? -13.328 5.34 -9.008 1 91.62 89 THR A C 1
ATOM 651 O O . THR A 1 89 ? -12.305 5.824 -9.508 1 91.62 89 THR A O 1
ATOM 654 N N . SER A 1 90 ? -14.508 5.629 -9.484 1 91.88 90 SER A N 1
ATOM 655 C CA . SER A 1 90 ? -14.711 6.477 -10.656 1 91.88 90 SER A CA 1
ATOM 656 C C . SER A 1 90 ? -15.211 7.859 -10.25 1 91.88 90 SER A C 1
ATOM 658 O O . SER A 1 90 ? -15.617 8.648 -11.109 1 91.88 90 SER A O 1
ATOM 660 N N . ALA A 1 91 ? -15.148 8.156 -8.992 1 93.56 91 ALA A N 1
ATOM 661 C CA . ALA A 1 91 ? -15.648 9.438 -8.5 1 93.56 91 ALA A CA 1
ATOM 662 C C . ALA A 1 91 ? -14.867 10.594 -9.102 1 93.56 91 ALA A C 1
ATOM 664 O O . ALA A 1 91 ? -13.648 10.516 -9.266 1 93.56 91 ALA A O 1
ATOM 665 N N . VAL A 1 92 ? -15.562 11.633 -9.453 1 94.06 92 VAL A N 1
ATOM 666 C CA . VAL A 1 92 ? -14.945 12.875 -9.914 1 94.06 92 VAL A CA 1
ATOM 667 C C . VAL A 1 92 ? -14.719 13.812 -8.734 1 94.06 92 VAL A C 1
ATOM 669 O O . VAL A 1 92 ? -15.648 14.102 -7.977 1 94.06 92 VAL A O 1
ATOM 672 N N . LEU A 1 93 ? -13.5 14.25 -8.594 1 96 93 LEU A N 1
ATOM 673 C CA . LEU A 1 93 ? -13.133 15.062 -7.441 1 96 93 LEU A CA 1
ATOM 674 C C . LEU A 1 93 ? -13.344 16.547 -7.738 1 96 93 LEU A C 1
ATOM 676 O O . LEU A 1 93 ? -13.062 17.016 -8.852 1 96 93 LEU A O 1
ATOM 680 N N . ALA A 1 94 ? -13.867 17.25 -6.734 1 94.75 94 ALA A N 1
ATOM 681 C CA . ALA A 1 94 ? -13.922 18.703 -6.801 1 94.75 94 ALA A CA 1
ATOM 682 C C . ALA A 1 94 ? -12.625 19.328 -6.301 1 94.75 94 ALA A C 1
ATOM 684 O O . ALA A 1 94 ? -11.914 18.734 -5.488 1 94.75 94 ALA A O 1
ATOM 685 N N . ALA A 1 95 ? -12.289 20.5 -6.801 1 93.25 95 ALA A N 1
ATOM 686 C CA . ALA A 1 95 ? -11.133 21.234 -6.297 1 93.25 95 ALA A CA 1
ATOM 687 C C . ALA A 1 95 ? -11.266 21.5 -4.797 1 93.25 95 ALA A C 1
ATOM 689 O O . ALA A 1 95 ? -12.344 21.859 -4.32 1 93.25 95 ALA A O 1
ATOM 690 N N . ARG A 1 96 ? -10.148 21.219 -4.055 1 92.56 96 ARG A N 1
ATOM 691 C CA . ARG A 1 96 ? -10.016 21.484 -2.627 1 92.56 96 ARG A CA 1
ATOM 692 C C . ARG A 1 96 ? -10.82 20.484 -1.804 1 92.56 96 ARG A C 1
ATOM 694 O O . ARG A 1 96 ? -10.906 20.609 -0.58 1 92.56 96 ARG A O 1
ATOM 701 N N . GLN A 1 97 ? -11.383 19.5 -2.447 1 94.88 97 GLN A N 1
ATOM 702 C CA . GLN A 1 97 ? -12.086 18.453 -1.717 1 94.88 97 GLN A CA 1
ATOM 703 C C . GLN A 1 97 ? -11.141 17.734 -0.751 1 94.88 97 GLN A C 1
ATOM 705 O O . GLN A 1 97 ? -10.094 17.234 -1.158 1 94.88 97 GLN A O 1
ATOM 710 N N . PRO A 1 98 ? -11.477 17.797 0.52 1 94.94 98 PRO A N 1
ATOM 711 C CA . PRO A 1 98 ? -10.633 17.047 1.455 1 94.94 98 PRO A CA 1
ATOM 712 C C . PRO A 1 98 ? -10.773 15.539 1.31 1 94.94 98 PRO A C 1
ATOM 714 O O . PRO A 1 98 ? -11.891 15.031 1.178 1 94.94 98 PRO A O 1
ATOM 717 N N . LEU A 1 99 ? -9.664 14.844 1.28 1 95.62 99 LEU A N 1
ATOM 718 C CA . LEU A 1 99 ? -9.633 13.391 1.153 1 95.62 99 LEU A CA 1
ATOM 719 C C . LEU A 1 99 ? -8.75 12.773 2.236 1 95.62 99 LEU A C 1
ATOM 721 O O . LEU A 1 99 ? -7.648 13.25 2.496 1 95.62 99 LEU A O 1
ATOM 725 N N . LEU A 1 100 ? -9.305 11.758 2.875 1 95.12 100 LEU A N 1
ATOM 726 C CA . LEU A 1 100 ? -8.469 10.922 3.729 1 95.12 100 LEU A CA 1
ATOM 727 C C . LEU A 1 100 ? -7.641 9.953 2.895 1 95.12 100 LEU A C 1
ATOM 729 O O . LEU A 1 100 ? -8.188 9.18 2.102 1 95.12 100 LEU A O 1
ATOM 733 N N . VAL A 1 101 ? -6.375 10.023 3.027 1 96.69 101 VAL A N 1
ATOM 734 C CA . VAL A 1 101 ? -5.484 9.102 2.328 1 96.69 101 VAL A CA 1
ATOM 735 C C . VAL A 1 101 ? -4.836 8.148 3.33 1 96.69 101 VAL A C 1
ATOM 737 O O . VAL A 1 101 ? -4.277 8.586 4.34 1 96.69 101 VAL A O 1
ATOM 740 N N . PRO A 1 102 ? -4.91 6.871 3.029 1 95.25 102 PRO A N 1
ATOM 741 C CA . PRO A 1 102 ? -4.328 5.914 3.975 1 95.25 102 PRO A CA 1
ATOM 742 C C . PRO A 1 102 ? -2.803 5.863 3.898 1 95.25 102 PRO A C 1
ATOM 744 O O . PRO A 1 102 ? -2.229 6 2.816 1 95.25 102 PRO A O 1
ATOM 747 N N . LEU A 1 103 ? -2.207 5.738 5.07 1 94.56 103 LEU A N 1
ATOM 748 C CA . LEU A 1 103 ? -0.759 5.641 5.211 1 94.56 103 LEU A CA 1
ATOM 749 C C . LEU A 1 103 ? -0.373 4.41 6.023 1 94.56 103 LEU A C 1
ATOM 751 O O . LEU A 1 103 ? -1.111 3.996 6.922 1 94.56 103 LEU A O 1
ATOM 755 N N . GLN A 1 104 ? 0.709 3.848 5.629 1 91.31 104 GLN A N 1
ATOM 756 C CA . GLN A 1 104 ? 1.363 2.887 6.512 1 91.31 104 GLN A CA 1
ATOM 757 C C . GLN A 1 104 ? 2.477 3.549 7.316 1 91.31 104 GLN A C 1
ATOM 759 O O . GLN A 1 104 ? 3.586 3.736 6.816 1 91.31 104 GLN A O 1
ATOM 764 N N . CYS A 1 105 ? 2.102 3.871 8.5 1 92.94 105 CYS A N 1
ATOM 765 C CA . CYS A 1 105 ? 3.004 4.637 9.352 1 92.94 105 CYS A CA 1
ATOM 766 C C . CYS A 1 105 ? 4.004 3.725 10.047 1 92.94 105 CYS A C 1
ATOM 768 O O . CYS A 1 105 ? 3.623 2.707 10.625 1 92.94 105 CYS A O 1
ATOM 770 N N . GLY A 1 106 ? 5.254 4.059 9.922 1 90.12 106 GLY A N 1
ATOM 771 C CA . GLY A 1 106 ? 6.309 3.277 10.547 1 90.12 106 GLY A CA 1
ATOM 772 C C . GLY A 1 106 ? 7.246 4.109 11.398 1 90.12 106 GLY A C 1
ATOM 773 O O . GLY A 1 106 ? 7.09 5.328 11.492 1 90.12 106 GLY A O 1
ATOM 774 N N . CYS A 1 107 ? 8.031 3.395 12.062 1 87.88 107 CYS A N 1
ATOM 775 C CA . CYS A 1 107 ? 9.109 3.994 12.844 1 87.88 107 CYS A CA 1
ATOM 776 C C . CYS A 1 107 ? 10.461 3.41 12.453 1 87.88 107 CYS A C 1
ATOM 778 O O . CYS A 1 107 ? 10.914 2.436 13.055 1 87.88 107 CYS A O 1
ATOM 780 N N . PRO A 1 108 ? 10.969 3.971 11.297 1 77.75 108 PRO A N 1
ATOM 781 C CA . PRO A 1 108 ? 12.234 3.395 10.852 1 77.75 108 PRO A CA 1
ATOM 782 C C . PRO A 1 108 ? 13.312 3.426 11.938 1 77.75 108 PRO A C 1
ATOM 784 O O . PRO A 1 108 ? 13.305 4.312 12.797 1 77.75 108 PRO A O 1
ATOM 787 N N . SER A 1 109 ? 14.242 2.547 11.695 1 68.62 109 SER A N 1
ATOM 788 C CA . SER A 1 109 ? 15.344 2.42 12.648 1 68.62 109 SER A CA 1
ATOM 789 C C . SER A 1 109 ? 16.203 3.682 12.672 1 68.62 109 SER A C 1
ATOM 791 O O . SER A 1 109 ? 16.391 4.332 11.648 1 68.62 109 SER A O 1
ATOM 793 N N . ARG A 1 110 ? 16.484 4.168 13.797 1 64.56 110 ARG A N 1
ATOM 794 C CA . ARG A 1 110 ? 17.406 5.27 14.031 1 64.56 110 ARG A CA 1
ATOM 795 C C . ARG A 1 110 ? 16.703 6.617 13.906 1 64.56 110 ARG A C 1
ATOM 797 O O . ARG A 1 110 ? 17.359 7.66 13.859 1 64.56 110 ARG A O 1
ATOM 804 N N . SER A 1 111 ? 15.391 6.496 13.594 1 74 111 SER A N 1
ATOM 805 C CA . SER A 1 111 ? 14.672 7.77 13.594 1 74 111 SER A CA 1
ATOM 806 C C . SER A 1 111 ? 13.797 7.906 14.828 1 74 111 SER A C 1
ATOM 808 O O . SER A 1 111 ? 13.125 6.953 15.234 1 74 111 SER A O 1
ATOM 810 N N . PRO A 1 112 ? 13.938 8.992 15.414 1 80.56 112 PRO A N 1
ATOM 811 C CA . PRO A 1 112 ? 13.023 9.242 16.531 1 80.56 112 PRO A CA 1
ATOM 812 C C . PRO A 1 112 ? 11.602 9.57 16.078 1 80.56 112 PRO A C 1
ATOM 814 O O . PRO A 1 112 ? 10.672 9.586 16.891 1 80.56 112 PRO A O 1
ATOM 817 N N . ASN A 1 113 ? 11.453 9.75 14.781 1 89.25 113 ASN A N 1
ATOM 818 C CA . ASN A 1 113 ? 10.164 10.203 14.273 1 89.25 113 ASN A CA 1
ATOM 819 C C . ASN A 1 113 ? 9.477 9.125 13.438 1 89.25 113 ASN A C 1
ATOM 821 O O . ASN A 1 113 ? 10.125 8.398 12.695 1 89.25 113 ASN A O 1
ATOM 825 N N . ALA A 1 114 ? 8.172 9.078 13.688 1 92.81 114 ALA A N 1
ATOM 826 C CA . ALA A 1 114 ? 7.348 8.18 12.875 1 92.81 114 ALA A CA 1
ATOM 827 C C . ALA A 1 114 ? 6.926 8.852 11.57 1 92.81 114 ALA A C 1
ATOM 829 O O . ALA A 1 114 ? 6.629 10.047 11.547 1 92.81 114 ALA A O 1
ATOM 830 N N . TYR A 1 115 ? 7 8.109 10.539 1 93.75 115 TYR A N 1
ATOM 831 C CA . TYR A 1 115 ? 6.57 8.648 9.25 1 93.75 115 TYR A CA 1
ATOM 832 C C . TYR A 1 115 ? 6.23 7.527 8.273 1 93.75 115 TYR A C 1
ATOM 834 O O . TYR A 1 115 ? 6.547 6.363 8.523 1 93.75 115 TYR A O 1
ATOM 842 N N . ALA A 1 116 ? 5.48 7.812 7.293 1 94.5 116 ALA A N 1
ATOM 843 C CA . ALA A 1 116 ? 5.254 6.949 6.137 1 94.5 116 ALA A CA 1
ATOM 844 C C . ALA A 1 116 ? 6.156 7.344 4.973 1 94.5 116 ALA A C 1
ATOM 846 O O . ALA A 1 116 ? 6.035 8.445 4.434 1 94.5 116 ALA A O 1
ATOM 847 N N . PRO A 1 117 ? 7.027 6.512 4.574 1 93.56 117 PRO A N 1
ATOM 848 C CA . PRO A 1 117 ? 7.934 6.871 3.482 1 93.56 117 PRO A CA 1
ATOM 849 C C . PRO A 1 117 ? 7.262 6.801 2.111 1 93.56 117 PRO A C 1
ATOM 851 O O . PRO A 1 117 ? 6.734 5.75 1.734 1 93.56 117 PRO A O 1
ATOM 854 N N . MET A 1 118 ? 7.219 7.902 1.443 1 95.19 118 MET A N 1
ATOM 855 C CA . MET A 1 118 ? 6.668 7.965 0.092 1 95.19 118 MET A CA 1
ATOM 856 C C . MET A 1 118 ? 7.766 8.227 -0.933 1 95.19 118 MET A C 1
ATOM 858 O O . MET A 1 118 ? 8.625 9.086 -0.722 1 95.19 118 MET A O 1
ATOM 862 N N . GLN A 1 119 ? 7.727 7.465 -2 1 94 119 GLN A N 1
ATOM 863 C CA . GLN A 1 119 ? 8.68 7.68 -3.084 1 94 119 GLN A CA 1
ATOM 864 C C . GLN A 1 119 ? 8.125 8.656 -4.117 1 94 119 GLN A C 1
ATOM 866 O O . GLN A 1 119 ? 6.949 8.586 -4.477 1 94 119 GLN A O 1
ATOM 871 N N . TYR A 1 120 ? 8.922 9.562 -4.426 1 94.25 120 TYR A N 1
ATOM 872 C CA . TYR A 1 120 ? 8.586 10.602 -5.391 1 94.25 120 TYR A CA 1
ATOM 873 C C . TYR A 1 120 ? 9.664 10.727 -6.457 1 94.25 120 TYR A C 1
ATOM 875 O O . TYR A 1 120 ? 10.852 10.758 -6.141 1 94.25 120 TYR A O 1
ATOM 883 N N . GLN A 1 121 ? 9.242 10.719 -7.73 1 93.06 121 GLN A N 1
ATOM 884 C CA . GLN A 1 121 ? 10.18 10.938 -8.828 1 93.06 121 GLN A CA 1
ATOM 885 C C . GLN A 1 121 ? 10.32 12.422 -9.141 1 93.06 121 GLN A C 1
ATOM 887 O O . GLN A 1 121 ? 9.344 13.086 -9.492 1 93.06 121 GLN A O 1
ATOM 892 N N . ILE A 1 122 ? 11.531 12.906 -9.055 1 95.44 122 ILE A N 1
ATOM 893 C CA . ILE A 1 122 ? 11.805 14.336 -9.195 1 95.44 122 ILE A CA 1
ATOM 894 C C . ILE A 1 122 ? 11.562 14.766 -10.641 1 95.44 122 ILE A C 1
ATOM 896 O O . ILE A 1 122 ? 12 14.094 -11.578 1 95.44 122 ILE A O 1
ATOM 900 N N . ASN A 1 123 ? 10.781 15.789 -10.797 1 93.62 123 ASN A N 1
ATOM 901 C CA . ASN A 1 123 ? 10.555 16.438 -12.078 1 93.62 123 ASN A CA 1
ATOM 902 C C . ASN A 1 123 ? 11.328 17.75 -12.188 1 93.62 123 ASN A C 1
ATOM 904 O O . ASN A 1 123 ? 11.898 18.219 -11.203 1 93.62 123 ASN A O 1
ATOM 908 N N . ALA A 1 124 ? 11.305 18.297 -13.352 1 94.06 124 ALA A N 1
ATOM 909 C CA . ALA A 1 124 ? 11.945 19.578 -13.555 1 94.06 124 ALA A CA 1
ATOM 910 C C . ALA A 1 124 ? 11.352 20.641 -12.633 1 94.06 124 ALA A C 1
ATOM 912 O O . ALA A 1 124 ? 10.125 20.766 -12.531 1 94.06 124 ALA A O 1
ATOM 913 N N . GLY A 1 125 ? 12.234 21.375 -11.93 1 93.75 125 GLY A N 1
ATOM 914 C CA . GLY A 1 125 ? 11.781 22.469 -11.078 1 93.75 125 GLY A CA 1
ATOM 915 C C . GLY A 1 125 ? 11.492 22.031 -9.656 1 93.75 125 GLY A C 1
ATOM 916 O O . GLY A 1 125 ? 11.273 22.859 -8.773 1 93.75 125 GLY A O 1
ATOM 917 N N . ASP A 1 126 ? 11.57 20.75 -9.414 1 95 126 ASP A N 1
ATOM 918 C CA . ASP A 1 126 ? 11.281 20.25 -8.078 1 95 126 ASP A CA 1
ATOM 919 C C . ASP A 1 126 ? 12.43 20.547 -7.113 1 95 126 ASP A C 1
ATOM 921 O O . ASP A 1 126 ? 13.602 20.469 -7.5 1 95 126 ASP A O 1
ATOM 925 N N . THR A 1 127 ? 12.07 20.969 -5.938 1 95.81 127 THR A N 1
ATOM 926 C CA . THR A 1 127 ? 12.945 21 -4.773 1 95.81 127 THR A CA 1
ATOM 927 C C . THR A 1 127 ? 12.289 20.312 -3.582 1 95.81 127 THR A C 1
ATOM 929 O O . THR A 1 127 ? 11.078 20.062 -3.588 1 95.81 127 THR A O 1
ATOM 932 N N . TYR A 1 128 ? 13.102 20.016 -2.609 1 96.31 128 TYR A N 1
ATOM 933 C CA . TYR A 1 128 ? 12.516 19.438 -1.406 1 96.31 128 TYR A CA 1
ATOM 934 C C . TYR A 1 128 ? 11.43 20.344 -0.841 1 96.31 128 TYR A C 1
ATOM 936 O O . TYR A 1 128 ? 10.375 19.875 -0.406 1 96.31 128 TYR A O 1
ATOM 944 N N . TRP A 1 129 ? 11.672 21.656 -0.933 1 94.12 129 TRP A N 1
ATOM 945 C CA . TRP A 1 129 ? 10.734 22.625 -0.376 1 94.12 129 TRP A CA 1
ATOM 946 C C . TRP A 1 129 ? 9.453 22.688 -1.204 1 94.12 129 TRP A C 1
ATOM 948 O O . TRP A 1 129 ? 8.352 22.609 -0.66 1 94.12 129 TRP A O 1
ATOM 958 N N . ILE A 1 130 ? 9.555 22.719 -2.49 1 94.5 130 ILE A N 1
ATOM 959 C CA . ILE A 1 130 ? 8.398 22.875 -3.367 1 94.5 130 ILE A CA 1
ATOM 960 C C . ILE A 1 130 ? 7.52 21.625 -3.283 1 94.5 130 ILE A C 1
ATOM 962 O O . ILE A 1 130 ? 6.301 21.734 -3.137 1 94.5 130 ILE A O 1
ATOM 966 N N . VAL A 1 131 ? 8.133 20.453 -3.352 1 96 131 VAL A N 1
ATOM 967 C CA . VAL A 1 131 ? 7.359 19.219 -3.311 1 96 131 VAL A CA 1
ATOM 968 C C . VAL A 1 131 ? 6.68 19.078 -1.95 1 96 131 VAL A C 1
ATOM 970 O O . VAL A 1 131 ? 5.484 18.781 -1.873 1 96 131 VAL A O 1
ATOM 973 N N . SER A 1 132 ? 7.375 19.375 -0.835 1 95.31 132 SER A N 1
ATOM 974 C CA . SER A 1 132 ? 6.836 19.234 0.514 1 95.31 132 SER A CA 1
ATOM 975 C C . SER A 1 132 ? 5.688 20.203 0.758 1 95.31 132 SER A C 1
ATOM 977 O O . SER A 1 132 ? 4.645 19.812 1.289 1 95.31 132 SER A O 1
ATOM 979 N N . THR A 1 133 ? 5.805 21.453 0.296 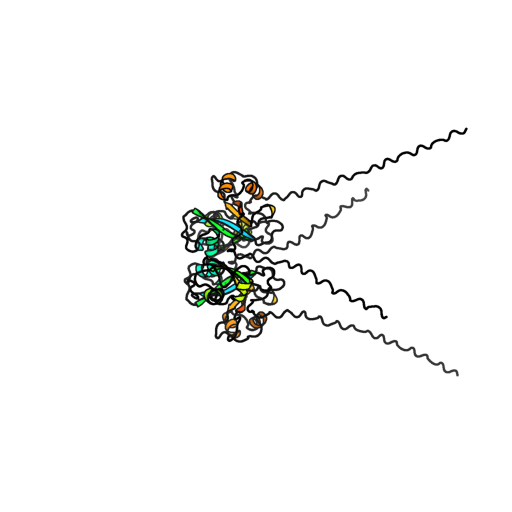1 92.88 133 THR A N 1
ATOM 980 C CA . THR A 1 133 ? 4.859 22.5 0.646 1 92.88 133 THR A CA 1
ATOM 981 C C . THR A 1 133 ? 3.684 22.531 -0.327 1 92.88 133 THR A C 1
ATOM 983 O O . THR A 1 133 ? 2.545 22.766 0.073 1 92.88 133 THR A O 1
ATOM 986 N N . THR A 1 134 ? 3.957 22.266 -1.579 1 93.62 134 THR A N 1
ATOM 987 C CA . THR A 1 134 ? 2.92 22.438 -2.592 1 93.62 134 THR A CA 1
ATOM 988 C C . THR A 1 134 ? 2.279 21.094 -2.947 1 93.62 134 THR A C 1
ATOM 990 O O . THR A 1 134 ? 1.132 20.828 -2.58 1 93.62 134 THR A O 1
ATOM 993 N N . LYS A 1 135 ? 3.064 20.156 -3.412 1 94.94 135 LYS A N 1
ATOM 994 C CA . LYS A 1 135 ? 2.51 18.891 -3.857 1 94.94 135 LYS A CA 1
ATOM 995 C C . LYS A 1 135 ? 2.004 18.062 -2.678 1 94.94 135 LYS A C 1
ATOM 997 O O . LYS A 1 135 ? 0.953 17.422 -2.766 1 94.94 135 LYS A O 1
ATOM 1002 N N . LEU A 1 136 ? 2.762 18.125 -1.562 1 96.56 136 LEU A N 1
ATOM 1003 C CA . LEU A 1 136 ? 2.391 17.312 -0.412 1 96.56 136 LEU A CA 1
ATOM 1004 C C . LEU A 1 136 ? 1.74 18.156 0.672 1 96.56 136 LEU A C 1
ATOM 1006 O O . LEU A 1 136 ? 1.421 17.656 1.754 1 96.56 136 LEU A O 1
ATOM 1010 N N . GLN A 1 137 ? 1.551 19.406 0.429 1 94.38 137 GLN A N 1
ATOM 1011 C CA . GLN A 1 137 ? 0.715 20.312 1.207 1 94.38 137 GLN A CA 1
ATOM 1012 C C . GLN A 1 137 ? 1.136 20.328 2.674 1 94.38 137 GLN A C 1
ATOM 1014 O O . GLN A 1 137 ? 0.291 20.25 3.568 1 94.38 137 GLN A O 1
ATOM 1019 N N . ASN A 1 138 ? 2.443 20.266 2.908 1 93.38 138 ASN A N 1
ATOM 1020 C CA . ASN A 1 138 ? 3.057 20.391 4.227 1 93.38 138 ASN A CA 1
ATOM 1021 C C . ASN A 1 138 ? 2.756 19.188 5.105 1 93.38 138 ASN A C 1
ATOM 1023 O O . ASN A 1 138 ? 2.85 19.266 6.332 1 93.38 138 ASN A O 1
ATOM 1027 N N . LEU A 1 139 ? 2.416 18.109 4.508 1 96.25 139 LEU A N 1
ATOM 1028 C CA . LEU A 1 139 ? 2.268 16.875 5.262 1 96.25 139 LEU A CA 1
ATOM 1029 C C . LEU A 1 139 ? 3.629 16.328 5.672 1 96.25 139 LEU A C 1
ATOM 1031 O O . LEU A 1 139 ? 3.707 15.344 6.414 1 96.25 139 LEU A O 1
ATOM 1035 N N . THR A 1 140 ? 4.57 16.891 5.152 1 95.44 140 THR A N 1
ATOM 1036 C CA . THR A 1 140 ? 5.965 16.719 5.551 1 95.44 140 THR A CA 1
ATOM 1037 C C . THR A 1 140 ? 6.711 18.047 5.48 1 95.44 140 THR A C 1
ATOM 1039 O O . THR A 1 140 ? 6.117 19.078 5.164 1 95.44 140 THR A O 1
ATOM 1042 N N . GLN A 1 141 ? 8.008 18.016 5.871 1 93 141 GLN A N 1
ATOM 1043 C CA . GLN A 1 141 ? 8.859 19.203 5.789 1 93 141 GLN A CA 1
ATOM 1044 C C . GLN A 1 141 ? 10.18 18.875 5.098 1 93 141 GLN A C 1
ATOM 1046 O O . GLN A 1 141 ? 10.68 17.75 5.191 1 93 141 GLN A O 1
ATOM 1051 N N . TYR A 1 142 ? 10.695 19.953 4.402 1 93 142 TYR A N 1
ATOM 1052 C CA . TYR A 1 142 ? 11.875 19.703 3.584 1 93 142 TYR A CA 1
ATOM 1053 C C . TYR A 1 142 ? 13.055 19.266 4.445 1 93 142 TYR A C 1
ATOM 1055 O O . TYR A 1 142 ? 13.891 18.484 4.008 1 93 142 TYR A O 1
ATOM 1063 N N . GLN A 1 143 ? 13.125 19.688 5.723 1 91.06 143 GLN A N 1
ATOM 1064 C CA . GLN A 1 143 ? 14.211 19.266 6.609 1 91.06 143 GLN A CA 1
ATOM 1065 C C . GLN A 1 143 ? 14.141 17.766 6.887 1 91.06 143 GLN A C 1
ATOM 1067 O O . GLN A 1 143 ? 15.18 17.109 6.965 1 91.06 143 GLN A O 1
ATOM 1072 N N . ALA A 1 144 ? 12.93 17.328 7.082 1 92 144 ALA A N 1
ATOM 1073 C CA . ALA A 1 144 ? 12.75 15.891 7.293 1 92 144 ALA A CA 1
ATOM 1074 C C . ALA A 1 144 ? 13.148 15.102 6.047 1 92 144 ALA A C 1
ATOM 1076 O O . ALA A 1 144 ? 13.711 14.008 6.152 1 92 144 ALA A O 1
ATOM 1077 N N . VAL A 1 145 ? 12.828 15.617 4.859 1 94.38 145 VAL A N 1
ATOM 1078 C CA . VAL A 1 145 ? 13.18 14.969 3.6 1 94.38 145 VAL A CA 1
ATOM 1079 C C . VAL A 1 145 ? 14.695 14.844 3.49 1 94.38 145 VAL A C 1
ATOM 1081 O O . VAL A 1 145 ? 15.211 13.789 3.115 1 94.38 145 VAL A O 1
ATOM 1084 N N . GLU A 1 146 ? 15.391 15.906 3.852 1 93.19 146 GLU A N 1
ATOM 1085 C CA . GLU A 1 146 ? 16.859 15.883 3.828 1 93.19 146 GLU A CA 1
ATOM 1086 C C . GLU A 1 146 ? 17.406 14.797 4.746 1 93.19 146 GLU A C 1
ATOM 1088 O O . GLU A 1 146 ? 18.328 14.07 4.375 1 93.19 146 GLU A O 1
ATOM 1093 N N . ARG A 1 147 ? 16.797 14.633 5.852 1 90.5 147 ARG A N 1
ATOM 1094 C CA . ARG A 1 147 ? 17.281 13.688 6.848 1 90.5 147 ARG A CA 1
ATOM 1095 C C . ARG A 1 147 ? 17.125 12.25 6.355 1 90.5 147 ARG A C 1
ATOM 1097 O O . ARG A 1 147 ? 17.984 11.406 6.621 1 90.5 147 ARG A O 1
ATOM 1104 N N . VAL A 1 148 ? 16.078 12.031 5.629 1 91.12 148 VAL A N 1
ATOM 1105 C CA . VAL A 1 148 ? 15.812 10.641 5.266 1 91.12 148 VAL A CA 1
ATOM 1106 C C . VAL A 1 148 ? 16.469 10.32 3.932 1 91.12 148 VAL A C 1
ATOM 1108 O O . VAL A 1 148 ? 16.391 9.188 3.447 1 91.12 148 VAL A O 1
ATOM 1111 N N . ASN A 1 149 ? 17.016 11.289 3.26 1 92.88 149 ASN A N 1
ATOM 1112 C CA . ASN A 1 149 ? 17.781 11.094 2.039 1 92.88 149 ASN A CA 1
ATOM 1113 C C . ASN A 1 149 ? 19.234 11.562 2.213 1 92.88 149 ASN A C 1
ATOM 1115 O O . ASN A 1 149 ? 19.688 12.453 1.501 1 92.88 149 ASN A O 1
ATOM 1119 N N . PRO A 1 150 ? 19.984 10.938 3.008 1 89.75 150 PRO A N 1
ATOM 1120 C CA . PRO A 1 150 ? 21.312 11.453 3.363 1 89.75 150 PRO A CA 1
ATOM 1121 C C . PRO A 1 150 ? 22.297 11.375 2.205 1 89.75 150 PRO A C 1
ATOM 1123 O O . PRO A 1 150 ? 23.312 12.086 2.207 1 89.75 150 PRO A O 1
ATOM 1126 N N . THR A 1 151 ? 22.047 10.539 1.219 1 90.88 151 THR A N 1
ATOM 1127 C CA . THR A 1 151 ? 23.016 10.344 0.144 1 90.88 151 THR A CA 1
ATOM 1128 C C . THR A 1 151 ? 22.734 11.289 -1.021 1 90.88 151 THR A C 1
ATOM 1130 O O . THR A 1 151 ? 23.516 11.367 -1.968 1 90.88 151 THR A O 1
ATOM 1133 N N . LEU A 1 152 ? 21.672 11.953 -0.919 1 92.31 152 LEU A N 1
ATOM 1134 C CA . LEU A 1 152 ? 21.312 12.852 -2.006 1 92.31 152 LEU A CA 1
ATOM 1135 C C . LEU A 1 152 ? 21.688 14.297 -1.672 1 92.31 152 LEU A C 1
ATOM 1137 O O . LEU A 1 152 ? 21.656 14.695 -0.506 1 92.31 152 LEU A O 1
ATOM 1141 N N . VAL A 1 153 ? 22 15.047 -2.691 1 90.25 153 VAL A N 1
ATOM 1142 C CA . VAL A 1 153 ? 22.312 16.453 -2.545 1 90.25 153 VAL A CA 1
ATOM 1143 C C . VAL A 1 153 ? 21.094 17.297 -2.883 1 90.25 153 VAL A C 1
ATOM 1145 O O . VAL A 1 153 ? 20.688 17.391 -4.047 1 90.25 153 VAL A O 1
ATOM 1148 N N . PRO A 1 154 ? 20.531 17.969 -1.927 1 89.06 154 PRO A N 1
ATOM 1149 C CA . PRO A 1 154 ? 19.266 18.672 -2.113 1 89.06 154 PRO A CA 1
ATOM 1150 C C . PRO A 1 154 ? 19.312 19.703 -3.23 1 89.06 154 PRO A C 1
ATOM 1152 O O . PRO A 1 154 ? 18.312 19.938 -3.92 1 89.06 154 PRO A O 1
ATOM 1155 N N . THR A 1 155 ? 20.422 20.297 -3.453 1 88.94 155 THR A N 1
ATOM 1156 C CA . THR A 1 155 ? 20.547 21.391 -4.422 1 88.94 155 THR A CA 1
ATOM 1157 C C . THR A 1 155 ? 20.922 20.844 -5.797 1 88.94 155 THR A C 1
ATOM 1159 O O . THR A 1 155 ? 21.047 21.609 -6.754 1 88.94 155 THR A O 1
ATOM 1162 N N . ASN A 1 156 ? 21.094 19.578 -5.914 1 89 156 ASN A N 1
ATOM 1163 C CA . ASN A 1 156 ? 21.484 18.953 -7.172 1 89 156 ASN A CA 1
ATOM 1164 C C . ASN A 1 156 ? 20.734 17.641 -7.395 1 89 156 ASN A C 1
ATOM 1166 O O . ASN A 1 156 ? 21.359 16.578 -7.488 1 89 156 ASN A O 1
ATOM 1170 N N . LEU A 1 157 ? 19.453 17.766 -7.57 1 91.75 157 LEU A N 1
ATOM 1171 C CA . LEU A 1 157 ? 18.625 16.609 -7.848 1 91.75 157 LEU A CA 1
ATOM 1172 C C . LEU A 1 157 ? 18.484 16.375 -9.344 1 91.75 157 LEU A C 1
ATOM 1174 O O . LEU A 1 157 ? 18.141 17.297 -10.094 1 91.75 157 LEU A O 1
ATOM 1178 N N . ASP A 1 158 ? 18.75 15.172 -9.812 1 91.69 158 ASP A N 1
ATOM 1179 C CA . ASP A 1 158 ? 18.562 14.828 -11.211 1 91.69 158 ASP A CA 1
ATOM 1180 C C . ASP A 1 158 ? 17.078 14.578 -11.508 1 91.69 158 ASP A C 1
ATOM 1182 O O . ASP A 1 158 ? 16.375 13.984 -10.695 1 91.69 158 ASP A O 1
ATOM 1186 N N . ILE A 1 159 ? 16.688 15.109 -12.664 1 92.19 159 ILE A N 1
ATOM 1187 C CA . ILE A 1 159 ? 15.352 14.75 -13.125 1 92.19 159 ILE A CA 1
ATOM 1188 C C . ILE A 1 159 ? 15.234 13.234 -13.242 1 92.19 159 ILE A C 1
ATOM 1190 O O . ILE A 1 159 ? 16.125 12.57 -13.766 1 92.19 159 ILE A O 1
ATOM 1194 N N . GLY A 1 160 ? 14.164 12.695 -12.625 1 91.94 160 GLY A N 1
ATOM 1195 C CA . GLY A 1 160 ? 13.969 11.25 -12.664 1 91.94 160 GLY A CA 1
ATOM 1196 C C . GLY A 1 160 ? 14.461 10.555 -11.406 1 91.94 160 GLY A C 1
ATOM 1197 O O . GLY A 1 160 ? 14.125 9.391 -11.172 1 91.94 160 GLY A O 1
ATOM 1198 N N . GLN A 1 161 ? 15.188 11.273 -10.625 1 92.25 161 GLN A N 1
ATOM 1199 C CA . GLN A 1 161 ? 15.695 10.719 -9.375 1 92.25 161 GLN A CA 1
ATOM 1200 C C . GLN A 1 161 ? 14.555 10.398 -8.406 1 92.25 161 GLN A C 1
ATOM 1202 O O . GLN A 1 161 ? 13.625 11.188 -8.266 1 92.25 161 GLN A O 1
ATOM 1207 N N . ILE A 1 162 ? 14.68 9.219 -7.766 1 92.56 162 ILE A N 1
ATOM 1208 C CA . ILE A 1 162 ? 13.68 8.844 -6.77 1 92.56 162 ILE A CA 1
ATOM 1209 C C . ILE A 1 162 ? 14.109 9.359 -5.395 1 92.56 162 ILE A C 1
ATOM 1211 O O . ILE A 1 162 ? 15.242 9.117 -4.961 1 92.56 162 ILE A O 1
ATOM 1215 N N . VAL A 1 163 ? 13.234 10.078 -4.719 1 94.69 163 VAL A N 1
ATOM 1216 C CA . VAL A 1 163 ? 13.484 10.672 -3.406 1 94.69 163 VAL A CA 1
ATOM 1217 C C . VAL A 1 163 ? 12.406 10.211 -2.422 1 94.69 163 VAL A C 1
ATOM 1219 O O . VAL A 1 163 ? 11.234 10.109 -2.779 1 94.69 163 VAL A O 1
ATOM 1222 N N . THR A 1 164 ? 12.812 9.953 -1.215 1 94.69 164 THR A N 1
ATOM 1223 C CA . THR A 1 164 ? 11.859 9.594 -0.164 1 94.69 164 THR A CA 1
ATOM 1224 C C . THR A 1 164 ? 11.312 10.852 0.513 1 94.69 164 THR A C 1
ATOM 1226 O O . THR A 1 164 ? 12.078 11.68 1.005 1 94.69 164 THR A O 1
ATOM 1229 N N . PHE A 1 165 ? 10.039 11.008 0.501 1 96.06 165 PHE A N 1
ATOM 1230 C CA . PHE A 1 165 ? 9.359 12.047 1.267 1 96.06 165 PHE A CA 1
ATOM 1231 C C . PHE A 1 165 ? 8.625 11.453 2.459 1 96.06 165 PHE A C 1
ATOM 1233 O O . PHE A 1 165 ? 7.656 10.711 2.287 1 96.06 165 PHE A O 1
ATOM 1240 N N . PRO A 1 166 ? 9.023 11.727 3.641 1 95.44 166 PRO A N 1
ATOM 1241 C CA . PRO A 1 166 ? 8.391 11.172 4.836 1 95.44 166 PRO A CA 1
ATOM 1242 C C . PRO A 1 166 ? 7.109 11.906 5.219 1 95.44 166 PRO A C 1
ATOM 1244 O O . PRO A 1 166 ? 7.164 13.031 5.715 1 95.44 166 PRO A O 1
ATOM 1247 N N . ILE A 1 167 ? 6.008 11.281 5.012 1 96.69 167 ILE A N 1
ATOM 1248 C CA . ILE A 1 167 ? 4.742 11.859 5.457 1 96.69 167 ILE A CA 1
ATOM 1249 C C . ILE A 1 167 ? 4.594 11.664 6.965 1 96.69 167 ILE A C 1
ATOM 1251 O O . ILE A 1 167 ? 4.684 10.539 7.465 1 96.69 167 ILE A O 1
ATOM 1255 N N . PHE A 1 168 ? 4.398 12.766 7.629 1 95.5 168 PHE A N 1
ATOM 1256 C CA . PHE A 1 168 ? 4.32 12.711 9.086 1 95.5 168 PHE A CA 1
ATOM 1257 C C . PHE A 1 168 ? 3.068 11.977 9.531 1 95.5 168 PHE A C 1
ATOM 1259 O O . PHE A 1 168 ? 1.979 12.211 9.008 1 95.5 168 PHE A O 1
ATOM 1266 N N . CYS A 1 169 ? 3.258 11.055 10.438 1 95.88 169 CYS A N 1
ATOM 1267 C CA . CYS A 1 169 ? 2.172 10.273 11.016 1 95.88 169 CYS A CA 1
ATOM 1268 C C . CYS A 1 169 ? 2.568 9.703 12.375 1 95.88 169 CYS A C 1
ATOM 1270 O O . CYS A 1 169 ? 3.701 9.891 12.82 1 95.88 169 CYS A O 1
ATOM 1272 N N . GLN A 1 170 ? 1.651 9.164 13.039 1 94.06 170 GLN A N 1
ATOM 1273 C CA . GLN A 1 170 ? 1.906 8.508 14.312 1 94.06 170 GLN A CA 1
ATOM 1274 C C . GLN A 1 170 ? 0.9 7.391 14.57 1 94.06 170 GLN A C 1
ATOM 1276 O O . GLN A 1 170 ? -0.244 7.465 14.117 1 94.06 170 GLN A O 1
ATOM 1281 N N . CYS A 1 171 ? 1.406 6.391 15.211 1 92.88 171 CYS A N 1
ATOM 1282 C CA . CYS A 1 171 ? 0.509 5.312 15.617 1 92.88 171 CYS A CA 1
ATOM 1283 C C . CYS A 1 171 ? -0.199 5.652 16.922 1 92.88 171 CYS A C 1
ATOM 1285 O O . CYS A 1 171 ? 0.41 6.211 17.828 1 92.88 171 CYS A O 1
ATOM 1287 N N . PRO A 1 172 ? -1.456 5.363 17.047 1 91.5 172 PRO A N 1
ATOM 1288 C CA . PRO A 1 172 ? -2.191 5.668 18.281 1 91.5 172 PRO A CA 1
ATOM 1289 C C . PRO A 1 172 ? -1.778 4.777 19.453 1 91.5 172 PRO A C 1
ATOM 1291 O O . PRO A 1 172 ? -1.255 3.68 19.234 1 91.5 172 PRO A O 1
ATOM 1294 N N . THR A 1 173 ? -1.979 5.293 20.578 1 88.88 173 THR A N 1
ATOM 1295 C CA . THR A 1 173 ? -1.876 4.523 21.812 1 88.88 173 THR A CA 1
ATOM 1296 C C . THR A 1 173 ? -3.26 4.238 22.391 1 88.88 173 THR A C 1
ATOM 1298 O O . THR A 1 173 ? -4.258 4.797 21.922 1 88.88 173 THR A O 1
ATOM 1301 N N . ALA A 1 174 ? -3.23 3.391 23.344 1 84.44 174 ALA A N 1
ATOM 1302 C CA . ALA A 1 174 ? -4.5 3.102 24 1 84.44 174 ALA A CA 1
ATOM 1303 C C . ALA A 1 174 ? -5.109 4.367 24.594 1 84.44 174 ALA A C 1
ATOM 1305 O O . ALA A 1 174 ? -6.332 4.523 24.609 1 84.44 174 ALA A O 1
ATOM 1306 N N . ALA A 1 175 ? -4.305 5.285 25.047 1 84.5 175 ALA A N 1
ATOM 1307 C CA . ALA A 1 175 ? -4.754 6.516 25.688 1 84.5 175 ALA A CA 1
ATOM 1308 C C . ALA A 1 175 ? -5.465 7.43 24.703 1 84.5 175 ALA A C 1
ATOM 1310 O O . ALA A 1 175 ? -6.297 8.25 25.078 1 84.5 175 ALA A O 1
ATOM 1311 N N . ASP A 1 176 ? -5.207 7.23 23.422 1 87.44 176 ASP A N 1
ATOM 1312 C CA . ASP A 1 176 ? -5.777 8.109 22.406 1 87.44 176 ASP A CA 1
ATOM 1313 C C . ASP A 1 176 ? -7.215 7.711 22.078 1 87.44 176 ASP A C 1
ATOM 1315 O O . ASP A 1 176 ? -7.953 8.484 21.469 1 87.44 176 ASP A O 1
ATOM 1319 N N . ASN A 1 177 ? -7.648 6.516 22.469 1 84.69 177 ASN A N 1
ATOM 1320 C CA . ASN A 1 177 ? -8.977 6.004 22.156 1 84.69 177 ASN A CA 1
ATOM 1321 C C . ASN A 1 177 ? -9.32 6.203 20.688 1 84.69 177 ASN A C 1
ATOM 1323 O O . ASN A 1 177 ? -10.383 6.742 20.359 1 84.69 177 ASN A O 1
ATOM 1327 N N . ALA A 1 178 ? -8.336 5.918 19.859 1 89.81 178 ALA A N 1
ATOM 1328 C CA . ALA A 1 178 ? -8.484 6.082 18.422 1 89.81 178 ALA A CA 1
ATOM 1329 C C . ALA A 1 178 ? -8.047 4.824 17.672 1 89.81 178 ALA A C 1
ATOM 1331 O O . ALA A 1 178 ? -7.137 4.121 18.125 1 89.81 178 ALA A O 1
ATOM 1332 N N . THR A 1 179 ? -8.695 4.496 16.594 1 88.44 179 THR A N 1
ATOM 1333 C CA . THR A 1 179 ? -8.305 3.377 15.758 1 88.44 179 THR A CA 1
ATOM 1334 C C . THR A 1 179 ? -7.148 3.773 14.836 1 88.44 179 THR A C 1
ATOM 1336 O O . THR A 1 179 ? -6.363 2.922 14.414 1 88.44 179 THR A O 1
ATOM 1339 N N . ALA A 1 180 ? -7.074 5.004 14.555 1 93.12 180 ALA A N 1
ATOM 1340 C CA . ALA A 1 180 ? -6.004 5.578 13.742 1 93.12 180 ALA A CA 1
ATOM 1341 C C . ALA A 1 180 ? -5.887 7.082 13.969 1 93.12 180 ALA A C 1
ATOM 1343 O O . ALA A 1 180 ? -6.812 7.711 14.492 1 93.12 180 ALA A O 1
ATOM 1344 N N . LEU A 1 181 ? -4.766 7.625 13.641 1 94.5 181 LEU A N 1
ATOM 1345 C CA . LEU A 1 181 ? -4.57 9.07 13.695 1 94.5 181 LEU A CA 1
ATOM 1346 C C . LEU A 1 181 ? -4.496 9.664 12.297 1 94.5 181 LEU A C 1
ATOM 1348 O O . LEU A 1 181 ? -3.988 9.031 11.375 1 94.5 181 LEU A O 1
ATOM 1352 N N . VAL A 1 182 ? -5.043 10.828 12.18 1 95.06 182 VAL A N 1
ATOM 1353 C CA . VAL A 1 182 ? -5.012 11.586 10.93 1 95.06 182 VAL A CA 1
ATOM 1354 C C . VAL A 1 182 ? -4.043 12.758 11.062 1 95.06 182 VAL A C 1
ATOM 1356 O O . VAL A 1 182 ? -4.145 13.555 12 1 95.06 182 VAL A O 1
ATOM 1359 N N . THR A 1 183 ? -3.092 12.805 10.188 1 96.06 183 THR A N 1
ATOM 1360 C CA . THR A 1 183 ? -2.291 14.023 10.094 1 96.06 183 THR A CA 1
ATOM 1361 C C . THR A 1 183 ? -3.061 15.117 9.359 1 96.06 183 THR A C 1
ATOM 1363 O O . THR A 1 183 ? -3.496 14.922 8.227 1 96.06 183 THR A O 1
ATOM 1366 N N . TYR A 1 184 ? -3.27 16.188 10.086 1 93.88 184 TYR A N 1
ATOM 1367 C CA . TYR A 1 184 ? -4.004 17.344 9.586 1 93.88 184 TYR A CA 1
ATOM 1368 C C . TYR A 1 184 ? -3.123 18.594 9.578 1 93.88 184 TYR A C 1
ATOM 1370 O O . TYR A 1 184 ? -2.477 18.906 10.578 1 93.88 184 TYR A O 1
ATOM 1378 N N . VAL A 1 185 ? -3.061 19.219 8.406 1 92.81 185 VAL A N 1
ATOM 1379 C CA . VAL A 1 185 ? -2.357 20.5 8.312 1 92.81 185 VAL A CA 1
ATOM 1380 C C . VAL A 1 185 ? -3.338 21.641 8.539 1 92.81 185 VAL A C 1
ATOM 1382 O O . VAL A 1 185 ? -4.234 21.875 7.723 1 92.81 185 VAL A O 1
ATOM 1385 N N . MET A 1 186 ? -3.133 22.312 9.641 1 91.31 186 MET A N 1
ATOM 1386 C CA . MET A 1 186 ? -4.039 23.391 10.008 1 91.31 186 MET A CA 1
ATOM 1387 C C . MET A 1 186 ? -4.035 24.484 8.945 1 91.31 186 MET A C 1
ATOM 1389 O O . MET A 1 186 ? -2.977 24.859 8.43 1 91.31 186 MET A O 1
ATOM 1393 N N . GLN A 1 187 ? -5.234 24.875 8.586 1 87.31 187 GLN A N 1
ATOM 1394 C CA . GLN A 1 187 ? -5.434 25.969 7.641 1 87.31 187 GLN A CA 1
ATOM 1395 C C . GLN A 1 187 ? -5.613 27.297 8.367 1 87.31 187 GLN A C 1
ATOM 1397 O O . GLN A 1 187 ? -5.969 27.312 9.547 1 87.31 187 GLN A O 1
ATOM 1402 N N . PRO A 1 188 ? -5.273 28.438 7.629 1 85.56 188 PRO A N 1
ATOM 1403 C CA . PRO A 1 188 ? -5.566 29.734 8.258 1 85.56 188 PRO A CA 1
ATOM 1404 C C . PRO A 1 188 ? -6.996 29.812 8.789 1 85.56 188 PRO A C 1
ATOM 1406 O O . PRO A 1 188 ? -7.941 29.484 8.07 1 85.56 188 PRO A O 1
ATOM 1409 N N . GLY A 1 189 ? -7.172 30.109 10.031 1 86.88 189 GLY A N 1
ATOM 1410 C CA . GLY A 1 189 ? -8.484 30.25 10.641 1 86.88 189 GLY A CA 1
ATOM 1411 C C . GLY A 1 189 ? -8.898 29.031 11.438 1 86.88 189 GLY A C 1
ATOM 1412 O O . GLY A 1 189 ? -9.844 29.094 12.234 1 86.88 189 GLY A O 1
ATOM 1413 N N . ASP A 1 190 ? -8.156 27.984 11.297 1 90.06 190 ASP A N 1
ATOM 1414 C CA . ASP A 1 190 ? -8.477 26.766 12.055 1 90.06 190 ASP A CA 1
ATOM 1415 C C . ASP A 1 190 ? -8.188 26.953 13.539 1 90.06 190 ASP A C 1
ATOM 1417 O O . ASP A 1 190 ? -7.219 27.625 13.914 1 90.06 190 ASP A O 1
ATOM 1421 N N . THR A 1 191 ? -9.047 26.406 14.391 1 89.94 191 THR A N 1
ATOM 1422 C CA . THR A 1 191 ? -8.828 26.234 15.82 1 89.94 191 THR A CA 1
ATOM 1423 C C . THR A 1 191 ? -9.055 24.781 16.234 1 89.94 191 THR A C 1
ATOM 1425 O O . THR A 1 191 ? -9.648 24 15.477 1 89.94 191 THR A O 1
ATOM 1428 N N . TYR A 1 192 ? -8.469 24.422 17.297 1 91.75 192 TYR A N 1
ATOM 1429 C CA . TYR A 1 192 ? -8.75 23.078 17.781 1 91.75 192 TYR A CA 1
ATOM 1430 C C . TYR A 1 192 ? -10.25 22.828 17.875 1 91.75 192 TYR A C 1
ATOM 1432 O O . TYR A 1 192 ? -10.727 21.734 17.562 1 91.75 192 TYR A O 1
ATOM 1440 N N . ALA A 1 193 ? -11 23.922 18.297 1 92.19 193 ALA A N 1
ATOM 1441 C CA . ALA A 1 193 ? -12.453 23.812 18.422 1 92.19 193 ALA A CA 1
ATOM 1442 C C . ALA A 1 193 ? -13.094 23.516 17.062 1 92.19 193 ALA A C 1
ATOM 1444 O O . ALA A 1 193 ? -13.914 22.609 16.938 1 92.19 193 ALA A O 1
ATOM 1445 N N . SER A 1 194 ? -12.734 24.281 16.031 1 91.88 194 SER A N 1
ATOM 1446 C CA . SER A 1 194 ? -13.328 24.094 14.719 1 91.88 194 SER A CA 1
ATOM 1447 C C . SER A 1 194 ? -12.93 22.75 14.125 1 91.88 194 SER A C 1
ATOM 1449 O O . SER A 1 194 ? -13.742 22.094 13.461 1 91.88 194 SER A O 1
ATOM 1451 N N . ILE A 1 195 ? -11.688 22.344 14.336 1 91.19 195 ILE A N 1
ATOM 1452 C CA . ILE A 1 195 ? -11.203 21.062 13.812 1 91.19 195 ILE A CA 1
ATOM 1453 C C . ILE A 1 195 ? -11.906 19.922 14.531 1 91.19 195 ILE A C 1
ATOM 1455 O O . ILE A 1 195 ? -12.344 18.953 13.898 1 91.19 195 ILE A O 1
ATOM 1459 N N . ALA A 1 196 ? -12 20.078 15.828 1 91.38 196 ALA A N 1
ATOM 1460 C CA . ALA A 1 196 ? -12.711 19.062 16.609 1 91.38 196 ALA A CA 1
ATOM 1461 C C . ALA A 1 196 ? -14.133 18.875 16.109 1 91.38 196 ALA A C 1
ATOM 1463 O O . ALA A 1 196 ? -14.609 17.75 15.969 1 91.38 196 ALA A O 1
ATOM 1464 N N . THR A 1 197 ? -14.828 19.938 15.797 1 90.25 197 THR A N 1
ATOM 1465 C CA . THR A 1 197 ? -16.188 19.891 15.273 1 90.25 197 THR A CA 1
ATOM 1466 C C . THR A 1 197 ? -16.219 19.203 13.914 1 90.25 197 THR A C 1
ATOM 1468 O O . THR A 1 197 ? -17.062 18.328 13.672 1 90.25 197 THR A O 1
ATOM 1471 N N . ALA A 1 198 ? -15.266 19.547 13.102 1 91.19 198 ALA A N 1
ATOM 1472 C CA . ALA A 1 198 ? -15.219 19.016 11.742 1 91.19 198 ALA A CA 1
ATOM 1473 C C . ALA A 1 198 ? -14.992 17.5 11.75 1 91.19 198 ALA A C 1
ATOM 1475 O O . ALA A 1 198 ? -15.539 16.781 10.914 1 91.19 198 ALA A O 1
ATOM 1476 N N . PHE A 1 199 ? -14.156 17.031 12.688 1 91 199 PHE A N 1
ATOM 1477 C CA . PHE A 1 199 ? -13.797 15.617 12.719 1 91 199 PHE A CA 1
ATOM 1478 C C . PHE A 1 199 ? -14.68 14.859 13.711 1 91 199 PHE A C 1
ATOM 1480 O O . PHE A 1 199 ? -14.531 13.648 13.875 1 91 199 PHE A O 1
ATOM 1487 N N . ALA A 1 200 ? -15.531 15.531 14.422 1 88.5 200 ALA A N 1
ATOM 1488 C CA . ALA A 1 200 ? -16.438 14.961 15.414 1 88.5 200 ALA A CA 1
ATOM 1489 C C . ALA A 1 200 ? -15.664 14.297 16.547 1 88.5 200 ALA A C 1
ATOM 1491 O O . ALA A 1 200 ? -15.953 13.156 16.922 1 88.5 200 ALA A O 1
ATOM 1492 N N . VAL A 1 201 ? -14.656 15.039 16.969 1 89.88 201 VAL A N 1
ATOM 1493 C CA . VAL A 1 201 ? -13.891 14.625 18.141 1 89.88 201 VAL A CA 1
ATOM 1494 C C . VAL A 1 201 ? -13.898 15.734 19.188 1 89.88 201 VAL A C 1
ATOM 1496 O O . VAL A 1 201 ? -14.422 16.828 18.938 1 89.88 201 VAL A O 1
ATOM 1499 N N . ASP A 1 202 ? -13.43 15.398 20.406 1 89.44 202 ASP A N 1
ATOM 1500 C CA . ASP A 1 202 ? -13.359 16.406 21.469 1 89.44 202 ASP A CA 1
ATOM 1501 C C . ASP A 1 202 ? -12.078 17.234 21.359 1 89.44 202 ASP A C 1
ATOM 1503 O O . ASP A 1 202 ? -11.016 16.703 21.016 1 89.44 202 ASP A O 1
ATOM 1507 N N . ALA A 1 203 ? -12.203 18.531 21.609 1 90.44 203 ALA A N 1
ATOM 1508 C CA . ALA A 1 203 ? -11.062 19.438 21.516 1 90.44 203 ALA A CA 1
ATOM 1509 C C . ALA A 1 203 ? -9.953 19 22.469 1 90.44 203 ALA A C 1
ATOM 1511 O O . ALA A 1 203 ? -8.766 19.172 22.172 1 90.44 203 ALA A O 1
ATOM 1512 N N . GLN A 1 204 ? -10.328 18.422 23.562 1 90.69 204 GLN A N 1
ATOM 1513 C CA . GLN A 1 204 ? -9.344 18 24.547 1 90.69 204 GLN A CA 1
ATOM 1514 C C . GLN A 1 204 ? -8.445 16.891 23.984 1 90.69 204 GLN A C 1
ATOM 1516 O O . GLN A 1 204 ? -7.266 16.812 24.328 1 90.69 204 GLN A O 1
ATOM 1521 N N . SER A 1 205 ? -9 16.047 23.188 1 91.31 205 SER A N 1
ATOM 1522 C CA . SER A 1 205 ? -8.188 15.008 22.562 1 91.31 205 SER A CA 1
ATOM 1523 C C . SER A 1 205 ? -7.098 15.602 21.688 1 91.31 205 SER A C 1
ATOM 1525 O O . SER A 1 205 ? -6.004 15.047 21.578 1 91.31 205 SER A O 1
ATOM 1527 N N . LEU A 1 206 ? -7.414 16.719 21.047 1 91.88 206 LEU A N 1
ATOM 1528 C CA . LEU A 1 206 ? -6.418 17.391 20.234 1 91.88 206 LEU A CA 1
ATOM 1529 C C . LEU A 1 206 ? -5.305 17.969 21.094 1 91.88 206 LEU A C 1
ATOM 1531 O O . LEU A 1 206 ? -4.129 17.906 20.719 1 91.88 206 LEU A O 1
ATOM 1535 N N . VAL A 1 207 ? -5.676 18.531 22.234 1 91.12 207 VAL A N 1
ATOM 1536 C CA . VAL A 1 207 ? -4.684 19.062 23.156 1 91.12 207 VAL A CA 1
ATOM 1537 C C . VAL A 1 207 ? -3.799 17.938 23.688 1 91.12 207 VAL A C 1
ATOM 1539 O O . VAL A 1 207 ? -2.574 18.078 23.75 1 91.12 207 VAL A O 1
ATOM 1542 N N . SER A 1 208 ? -4.395 16.828 24.016 1 89.5 208 SER A N 1
ATOM 1543 C CA . SER A 1 208 ? -3.66 15.688 24.547 1 89.5 208 SER A CA 1
ATOM 1544 C C . SER A 1 208 ? -2.66 15.156 23.531 1 89.5 208 SER A C 1
ATOM 1546 O O . SER A 1 208 ? -1.543 14.773 23.891 1 89.5 208 SER A O 1
ATOM 1548 N N . LEU A 1 209 ? -3.037 15.172 22.281 1 89.69 209 LEU A N 1
ATOM 1549 C CA . LEU A 1 209 ? -2.215 14.602 21.219 1 89.69 209 LEU A CA 1
ATOM 1550 C C . LEU A 1 209 ? -1.141 15.586 20.766 1 89.69 209 LEU A C 1
ATOM 1552 O O . LEU A 1 209 ? -0.042 15.18 20.391 1 89.69 209 LEU A O 1
ATOM 1556 N N . ASN A 1 210 ? -1.504 16.859 20.781 1 90.19 210 ASN A N 1
ATOM 1557 C CA . ASN A 1 210 ? -0.662 17.812 20.078 1 90.19 210 ASN A CA 1
ATOM 1558 C C . ASN A 1 210 ? -0.113 18.891 21.031 1 90.19 210 ASN A C 1
ATOM 1560 O O . ASN A 1 210 ? 0.736 19.688 20.641 1 90.19 210 ASN A O 1
ATOM 1564 N N . GLY A 1 211 ? -0.5 18.969 22.234 1 87.81 211 GLY A N 1
ATOM 1565 C CA . GLY A 1 211 ? -0.207 20.078 23.125 1 87.81 211 GLY A CA 1
ATOM 1566 C C . GLY A 1 211 ? -1.172 21.25 22.969 1 87.81 211 GLY A C 1
ATOM 1567 O O . GLY A 1 211 ? -2.121 21.172 22.188 1 87.81 211 GLY A O 1
ATOM 1568 N N . PRO A 1 212 ? -0.982 22.312 23.75 1 87.44 212 PRO A N 1
ATOM 1569 C CA . PRO A 1 212 ? -1.889 23.453 23.672 1 87.44 212 PRO A CA 1
ATOM 1570 C C . PRO A 1 212 ? -1.908 24.109 22.297 1 87.44 212 PRO A C 1
ATOM 1572 O O . PRO A 1 212 ? -0.895 24.109 21.594 1 87.44 212 PRO A O 1
ATOM 1575 N N . GLU A 1 213 ? -3.162 24.469 21.969 1 85.25 213 GLU A N 1
ATOM 1576 C CA . GLU A 1 213 ? -3.314 25.141 20.672 1 85.25 213 GLU A CA 1
ATOM 1577 C C . GLU A 1 213 ? -2.4 26.344 20.562 1 85.25 213 GLU A C 1
ATOM 1579 O O . GLU A 1 213 ? -2.371 27.188 21.469 1 85.25 213 GLU A O 1
ATOM 1584 N N . GLN A 1 214 ? -1.404 26.203 19.578 1 72.19 214 GLN A N 1
ATOM 1585 C CA . GLN A 1 214 ? -0.551 27.359 19.344 1 72.19 214 GLN A CA 1
ATOM 1586 C C . GLN A 1 214 ? -1.025 28.156 18.141 1 72.19 214 GLN A C 1
ATOM 1588 O O . GLN A 1 214 ? -1.365 27.578 17.094 1 72.19 214 GLN A O 1
ATOM 1593 N N . GLY A 1 215 ? -2.08 29.016 18.25 1 60.28 215 GLY A N 1
ATOM 1594 C CA . GLY A 1 215 ? -2.561 29.797 17.125 1 60.28 215 GLY A CA 1
ATOM 1595 C C . GLY A 1 215 ? -1.975 29.344 15.805 1 60.28 215 GLY A C 1
ATOM 1596 O O . GLY A 1 215 ? -1.033 28.562 15.766 1 60.28 215 GLY A O 1
ATOM 1597 N N . THR A 1 216 ? -2.861 29.328 14.664 1 57.53 216 THR A N 1
ATOM 1598 C CA . THR A 1 216 ? -2.408 29 13.312 1 57.53 216 THR A CA 1
ATOM 1599 C C . THR A 1 216 ? -1.29 29.953 12.883 1 57.53 216 THR A C 1
ATOM 1601 O O . THR A 1 216 ? -0.727 29.797 11.797 1 57.53 216 THR A O 1
ATOM 1604 N N . ARG A 1 217 ? -1.052 30.938 13.711 1 49.56 217 ARG A N 1
ATOM 1605 C CA . ARG A 1 217 ? -0.044 31.938 13.391 1 49.56 217 ARG A CA 1
ATOM 1606 C C . ARG A 1 217 ? 1.355 31.438 13.742 1 49.56 217 ARG A C 1
ATOM 1608 O O . ARG A 1 217 ? 1.529 30.688 14.703 1 49.56 217 ARG A O 1
ATOM 1615 N N . ASN A 1 218 ? 2.201 31.266 12.711 1 49.72 218 ASN A N 1
ATOM 1616 C CA . ASN A 1 218 ? 3.646 31.094 12.609 1 49.72 218 ASN A CA 1
ATOM 1617 C C . ASN A 1 218 ? 4.039 29.609 12.688 1 49.72 218 ASN A C 1
ATOM 1619 O O . ASN A 1 218 ? 5.148 29.281 13.102 1 49.72 218 ASN A O 1
ATOM 1623 N N . LEU A 1 219 ? 3.021 28.828 12.508 1 55.75 219 LEU A N 1
ATOM 1624 C CA . LEU A 1 219 ? 3.461 27.484 12.875 1 55.75 219 LEU A CA 1
ATOM 1625 C C . LEU A 1 219 ? 4.383 26.906 11.812 1 55.75 219 LEU A C 1
ATOM 1627 O O . LEU A 1 219 ? 4.023 26.844 10.633 1 55.75 219 LEU A O 1
ATOM 1631 N N . SER A 1 220 ? 5.727 27 12.023 1 59.97 220 SER A N 1
ATOM 1632 C CA . SER A 1 220 ? 6.758 26.25 11.32 1 59.97 220 SER A CA 1
ATOM 1633 C C . SER A 1 220 ? 6.32 24.797 11.078 1 59.97 220 SER A C 1
ATOM 1635 O O . SER A 1 220 ? 6.766 24.172 10.125 1 59.97 220 SER A O 1
ATOM 1637 N N . SER A 1 221 ? 5.355 24.344 11.867 1 68.69 221 SER A N 1
ATOM 1638 C CA . SER A 1 221 ? 4.875 22.969 11.773 1 68.69 221 SER A CA 1
ATOM 1639 C C . SER A 1 221 ? 3.367 22.891 11.984 1 68.69 221 SER A C 1
ATOM 1641 O O . SER A 1 221 ? 2.904 22.625 13.102 1 68.69 221 SER A O 1
ATOM 1643 N N . PRO A 1 222 ? 2.652 23.156 10.969 1 84.44 222 PRO A N 1
ATOM 1644 C CA . PRO A 1 222 ? 1.198 23.266 11.086 1 84.44 222 PRO A CA 1
ATOM 1645 C C . PRO A 1 222 ? 0.5 21.922 11.164 1 84.44 222 PRO A C 1
ATOM 1647 O O . PRO A 1 222 ? -0.731 21.859 11.219 1 84.44 222 PRO A O 1
ATOM 1650 N N . GLU A 1 223 ? 1.284 20.859 11.281 1 91.12 223 GLU A N 1
ATOM 1651 C CA . GLU A 1 223 ? 0.678 19.531 11.297 1 91.12 223 GLU A CA 1
ATOM 1652 C C . GLU A 1 223 ? 0.222 19.141 12.703 1 91.12 223 GLU A C 1
ATOM 1654 O O . GLU A 1 223 ? 0.96 19.328 13.672 1 91.12 223 GLU A O 1
ATOM 1659 N N . ILE A 1 224 ? -0.958 18.656 12.812 1 92.38 224 ILE A N 1
ATOM 1660 C CA . ILE A 1 224 ? -1.441 18.109 14.07 1 92.38 224 ILE A CA 1
ATOM 1661 C C . ILE A 1 224 ? -2.004 16.703 13.828 1 92.38 224 ILE A C 1
ATOM 1663 O O . ILE A 1 224 ? -2.211 16.297 12.688 1 92.38 224 ILE A O 1
ATOM 1667 N N . LEU A 1 225 ? -2.17 16 14.898 1 94.5 225 LEU A N 1
ATOM 1668 C CA . LEU A 1 225 ? -2.787 14.68 14.859 1 94.5 225 LEU A CA 1
ATOM 1669 C C . LEU A 1 225 ? -4.234 14.742 15.336 1 94.5 225 LEU A C 1
ATOM 1671 O O . LEU A 1 225 ? -4.543 15.422 16.312 1 94.5 225 LEU A O 1
ATOM 1675 N N . VAL A 1 226 ? -5.094 14.164 14.586 1 94.44 226 VAL A N 1
ATOM 1676 C CA . VAL A 1 226 ? -6.508 14.062 14.93 1 94.44 226 VAL A CA 1
ATOM 1677 C C . VAL A 1 226 ? -6.898 12.594 15.102 1 94.44 226 VAL A C 1
ATOM 1679 O O . VAL A 1 226 ? -6.625 11.773 14.227 1 94.44 226 VAL A O 1
ATOM 1682 N N . PRO A 1 227 ? -7.543 12.266 16.203 1 94.19 227 PRO A N 1
ATOM 1683 C CA . PRO A 1 227 ? -7.93 10.867 16.406 1 94.19 227 PRO A CA 1
ATOM 1684 C C . PRO A 1 227 ? -9.172 10.477 15.617 1 94.19 227 PRO A C 1
ATOM 1686 O O . PRO A 1 227 ? -10.117 11.258 15.523 1 94.19 227 PRO A O 1
ATOM 1689 N N . LEU A 1 228 ? -9.078 9.336 14.922 1 89.31 228 LEU A N 1
ATOM 1690 C CA . LEU A 1 228 ? -10.211 8.742 14.219 1 89.31 228 LEU A CA 1
ATOM 1691 C C . LEU A 1 228 ? -10.805 7.59 15.023 1 89.31 228 LEU A C 1
ATOM 1693 O O . LEU A 1 228 ? -10.078 6.715 15.492 1 89.31 228 LEU A O 1
ATOM 1697 N N . ARG A 1 229 ? -12.039 7.66 15.43 1 77.69 229 ARG A N 1
ATOM 1698 C CA . ARG A 1 229 ? -12.695 6.605 16.188 1 77.69 229 ARG A CA 1
ATOM 1699 C C . ARG A 1 229 ? -13.57 5.738 15.289 1 77.69 229 ARG A C 1
ATOM 1701 O O . ARG A 1 229 ? -14.234 4.812 15.758 1 77.69 229 ARG A O 1
ATOM 1708 N N . ARG A 1 230 ? -13.312 5.801 14.047 1 63 230 ARG A N 1
ATOM 1709 C CA . ARG A 1 230 ? -14.086 4.918 13.18 1 63 230 ARG A CA 1
ATOM 1710 C C . ARG A 1 230 ? -13.383 3.574 13 1 63 230 ARG A C 1
ATOM 1712 O O . ARG A 1 230 ? -12.148 3.496 13.078 1 63 230 ARG A O 1
ATOM 1719 N N . GLN A 1 231 ? -14.156 2.486 13.273 1 52.62 231 GLN A N 1
ATOM 1720 C CA . GLN A 1 231 ? -13.578 1.181 12.984 1 52.62 231 GLN A CA 1
ATOM 1721 C C . GLN A 1 231 ? -12.805 1.199 11.664 1 52.62 231 GLN A C 1
ATOM 1723 O O . GLN A 1 231 ? -13.266 1.779 10.68 1 52.62 231 GLN A O 1
ATOM 1728 N N . VAL A 1 232 ? -11.461 1.161 11.812 1 48.16 232 VAL A N 1
ATOM 1729 C CA . VAL A 1 232 ? -10.656 1.033 10.602 1 48.16 232 VAL A CA 1
ATOM 1730 C C . VAL A 1 232 ? -11.406 0.198 9.57 1 48.16 232 VAL A C 1
ATOM 1732 O O . VAL A 1 232 ? -11.875 -0.902 9.875 1 48.16 232 VAL A O 1
ATOM 1735 N N . PRO A 1 233 ? -11.75 0.821 8.438 1 47.19 233 PRO A N 1
ATOM 1736 C CA . PRO A 1 233 ? -12.547 0.093 7.453 1 47.19 233 PRO A CA 1
ATOM 1737 C C . PRO A 1 233 ? -11.898 -1.217 7.012 1 47.19 233 PRO A C 1
ATOM 1739 O O . PRO A 1 233 ? -10.672 -1.319 6.98 1 47.19 233 PRO A O 1
ATOM 1742 N N . GLU A 1 234 ? -12.617 -2.273 7.074 1 48.97 234 GLU A N 1
ATOM 1743 C CA . GLU A 1 234 ? -12.234 -3.604 6.609 1 48.97 234 GLU A CA 1
ATOM 1744 C C . GLU A 1 234 ? -11.539 -3.533 5.25 1 48.97 234 GLU A C 1
ATOM 1746 O O . GLU A 1 234 ? -10.883 -4.488 4.836 1 48.97 234 GLU A O 1
ATOM 1751 N N . TRP A 1 235 ? -11.648 -2.363 4.656 1 42.56 235 TRP A N 1
ATOM 1752 C CA . TRP A 1 235 ? -11.203 -2.322 3.27 1 42.56 235 TRP A CA 1
ATOM 1753 C C . TRP A 1 235 ? -9.703 -2.047 3.186 1 42.56 235 TRP A C 1
ATOM 1755 O O . TRP A 1 235 ? -9.102 -2.17 2.115 1 42.56 235 TRP A O 1
ATOM 1765 N N . LEU A 1 236 ? -9.125 -1.634 4.281 1 46.44 236 LEU A N 1
ATOM 1766 C CA . LEU A 1 236 ? -7.672 -1.52 4.266 1 46.44 236 LEU A CA 1
ATOM 1767 C C . LEU A 1 236 ? -7.016 -2.863 4.57 1 46.44 236 LEU A C 1
ATOM 1769 O O . LEU A 1 236 ? -7.465 -3.588 5.461 1 46.44 236 LEU A O 1
ATOM 1773 N N . PRO A 1 237 ? -6.18 -3.387 3.588 1 40.47 237 PRO A N 1
ATOM 1774 C CA . PRO A 1 237 ? -5.523 -4.633 3.988 1 40.47 237 PRO A CA 1
ATOM 1775 C C . PRO A 1 237 ? -5.004 -4.594 5.422 1 40.47 237 PRO A C 1
ATOM 1777 O O . PRO A 1 237 ? -4.422 -3.59 5.844 1 40.47 237 PRO A O 1
ATOM 1780 N N . PRO A 1 238 ? -5.57 -5.504 6.207 1 38.38 238 PRO A N 1
ATOM 1781 C CA . PRO A 1 238 ? -5.008 -5.523 7.559 1 38.38 238 PRO A CA 1
ATOM 1782 C C . PRO A 1 238 ? -3.484 -5.598 7.566 1 38.38 238 PRO A C 1
ATOM 1784 O O . PRO A 1 238 ? -2.889 -6.227 6.688 1 38.38 238 PRO A O 1
ATOM 1787 N N . ILE A 1 239 ? -2.939 -4.684 8.305 1 39.31 239 ILE A N 1
ATOM 1788 C CA . ILE A 1 239 ? -1.502 -4.824 8.508 1 39.31 239 ILE A CA 1
ATOM 1789 C C . ILE A 1 239 ? -1.203 -6.172 9.156 1 39.31 239 ILE A C 1
ATOM 1791 O O . ILE A 1 239 ? -1.719 -6.477 10.234 1 39.31 239 ILE A O 1
ATOM 1795 N N . VAL A 1 240 ? -0.787 -7.141 8.445 1 37.53 240 VAL A N 1
ATOM 1796 C CA . VAL A 1 240 ? -0.478 -8.461 8.984 1 37.53 240 VAL A CA 1
ATOM 1797 C C . VAL A 1 240 ? 0.654 -8.344 10 1 37.53 240 VAL A C 1
ATOM 1799 O O . VAL A 1 240 ? 1.78 -7.988 9.656 1 37.53 240 VAL A O 1
ATOM 1802 N N . ARG A 1 241 ? 0.229 -8.203 11.258 1 40.06 241 ARG A N 1
ATOM 1803 C CA . ARG A 1 241 ? 1.204 -8.172 12.344 1 40.06 241 ARG A CA 1
ATOM 1804 C C . ARG A 1 241 ? 1.682 -9.578 12.688 1 40.06 241 ARG A C 1
ATOM 1806 O O . ARG A 1 241 ? 0.96 -10.555 12.469 1 40.06 241 ARG A O 1
ATOM 1813 N N . VAL A 1 242 ? 2.932 -9.711 12.961 1 35.44 242 VAL A N 1
ATOM 1814 C CA . VAL A 1 242 ? 3.527 -10.938 13.484 1 35.44 242 VAL A CA 1
ATOM 1815 C C . VAL A 1 242 ? 2.877 -11.297 14.82 1 35.44 242 VAL A C 1
ATOM 1817 O O . VAL A 1 242 ? 2.74 -10.438 15.695 1 35.44 242 VAL A O 1
ATOM 1820 N N . ASN A 1 243 ? 1.982 -12.211 14.867 1 31.59 243 ASN A N 1
ATOM 1821 C CA . ASN A 1 243 ? 1.633 -12.719 16.188 1 31.59 243 ASN A CA 1
ATOM 1822 C C . ASN A 1 243 ? 2.848 -13.297 16.906 1 31.59 243 ASN A C 1
ATOM 1824 O O . ASN A 1 243 ? 3.619 -14.062 16.328 1 31.59 243 ASN A O 1
ATOM 1828 N N . ASN A 1 244 ? 3.314 -12.594 17.875 1 30.8 244 ASN A N 1
ATOM 1829 C CA . ASN A 1 244 ? 4.246 -13.227 18.812 1 30.8 244 ASN A CA 1
ATOM 1830 C C . ASN A 1 244 ? 3.695 -14.547 19.328 1 30.8 244 ASN A C 1
ATOM 1832 O O . ASN A 1 244 ? 2.789 -14.562 20.172 1 30.8 244 ASN A O 1
ATOM 1836 N N . ILE A 1 245 ? 3.482 -15.547 18.547 1 31.25 245 ILE A N 1
ATOM 1837 C CA . ILE A 1 245 ? 3.178 -16.828 19.172 1 31.25 245 ILE A CA 1
ATOM 1838 C C . ILE A 1 245 ? 4.211 -17.141 20.25 1 31.25 245 ILE A C 1
ATOM 1840 O O . ILE A 1 245 ? 5.41 -17.219 19.969 1 31.25 245 ILE A O 1
ATOM 1844 N N . SER A 1 246 ? 3.953 -16.625 21.5 1 30.95 246 SER A N 1
ATOM 1845 C CA . SER A 1 246 ? 4.652 -17.172 22.656 1 30.95 246 SER A CA 1
ATOM 1846 C C . SER A 1 246 ? 4.699 -18.703 22.594 1 30.95 246 SER A C 1
ATOM 1848 O O . SER A 1 246 ? 3.666 -19.359 22.719 1 30.95 246 SER A O 1
ATOM 1850 N N . THR A 1 247 ? 5.484 -19.234 21.734 1 33.72 247 THR A N 1
ATOM 1851 C CA . THR A 1 247 ? 5.715 -20.672 21.875 1 33.72 247 THR A CA 1
ATOM 1852 C C . THR A 1 247 ? 6.027 -21.031 23.328 1 33.72 247 THR A C 1
ATOM 1854 O O . THR A 1 247 ? 7.09 -20.672 23.844 1 33.72 247 THR A O 1
ATOM 1857 N N . THR A 1 248 ? 5.023 -20.859 24.234 1 34.44 248 THR A N 1
ATOM 1858 C CA . THR A 1 248 ? 5.234 -21.547 25.516 1 34.44 248 THR A CA 1
ATOM 1859 C C . THR A 1 248 ? 5.746 -22.953 25.297 1 34.44 248 THR A C 1
ATOM 1861 O O . THR A 1 248 ? 5.121 -23.75 24.578 1 34.44 248 THR A O 1
ATOM 1864 N N . PRO A 1 249 ? 7.008 -23.125 25.516 1 35.25 249 PRO A N 1
ATOM 1865 C CA . PRO A 1 249 ? 7.598 -24.469 25.391 1 35.25 249 PRO A CA 1
ATOM 1866 C C . PRO A 1 249 ? 6.707 -25.562 25.953 1 35.25 249 PRO A C 1
ATOM 1868 O O . PRO A 1 249 ? 6.078 -25.375 27 1 35.25 249 PRO A O 1
ATOM 1871 N N . ALA A 1 250 ? 6.176 -26.438 25.109 1 39.78 250 ALA A N 1
ATOM 1872 C CA . ALA A 1 250 ? 5.414 -27.594 25.594 1 39.78 250 ALA A CA 1
ATOM 1873 C C . ALA A 1 250 ? 6.008 -28.141 26.891 1 39.78 250 ALA A C 1
ATOM 1875 O O . ALA A 1 250 ? 7.23 -28.203 27.047 1 39.78 250 ALA A O 1
ATOM 1876 N N . SER A 1 251 ? 5.293 -27.969 27.984 1 36.66 251 SER A N 1
ATOM 1877 C CA . SER A 1 251 ? 5.684 -28.531 29.281 1 36.66 251 SER A CA 1
ATOM 1878 C C . SER A 1 251 ? 6.254 -29.938 29.109 1 36.66 251 SER A C 1
ATOM 1880 O O . SER A 1 251 ? 5.762 -30.719 28.297 1 36.66 251 SER A O 1
ATOM 1882 N N . PRO A 1 252 ? 7.504 -30.141 29.453 1 40.62 252 PRO A N 1
ATOM 1883 C CA . PRO A 1 252 ? 8.07 -31.484 29.312 1 40.62 252 PRO A CA 1
ATOM 1884 C C . PRO A 1 252 ? 7.113 -32.594 29.766 1 40.62 252 PRO A C 1
ATOM 1886 O O . PRO A 1 252 ? 6.262 -32.344 30.625 1 40.62 252 PRO A O 1
ATOM 1889 N N . PRO A 1 253 ? 6.715 -33.469 28.875 1 40 253 PRO A N 1
ATOM 1890 C CA . PRO A 1 253 ? 5.805 -34.531 29.312 1 40 253 PRO A CA 1
ATOM 1891 C C . PRO A 1 253 ? 6.117 -35.031 30.719 1 40 253 PRO A C 1
ATOM 1893 O O . PRO A 1 253 ? 7.266 -34.938 31.172 1 40 253 PRO A O 1
ATOM 1896 N N . PRO A 1 254 ? 5.172 -34.969 31.641 1 39.78 254 PRO A N 1
ATOM 1897 C CA . PRO A 1 254 ? 5.422 -35.406 33 1 39.78 254 PRO A CA 1
ATOM 1898 C C . PRO A 1 254 ? 6.246 -36.688 33.062 1 39.78 254 PRO A C 1
ATOM 1900 O O . PRO A 1 254 ? 6.168 -37.531 32.156 1 39.78 254 PRO A O 1
ATOM 1903 N N . SER A 1 255 ? 7.496 -36.688 33.562 1 42.38 255 SER A N 1
ATOM 1904 C CA . SER A 1 255 ? 8.375 -37.812 33.844 1 42.38 255 SER A CA 1
ATOM 1905 C C . SER A 1 255 ? 7.617 -38.969 34.5 1 42.38 255 SER A C 1
ATOM 1907 O O . SER A 1 255 ? 7.004 -38.781 35.562 1 42.38 255 SER A O 1
ATOM 1909 N N . ASN A 1 256 ? 6.945 -39.875 33.75 1 41.5 256 ASN A N 1
ATOM 1910 C CA . ASN A 1 256 ? 6.363 -41.062 34.344 1 41.5 256 ASN A CA 1
ATOM 1911 C C . ASN A 1 256 ? 7.316 -41.719 35.312 1 41.5 256 ASN A C 1
ATOM 1913 O O . ASN A 1 256 ? 8.414 -42.156 34.969 1 41.5 256 ASN A O 1
ATOM 1917 N N . THR A 1 257 ? 7.387 -41.25 36.656 1 46.62 257 THR A N 1
ATOM 1918 C CA . THR A 1 257 ? 8.047 -41.969 37.75 1 46.62 257 THR A CA 1
ATOM 1919 C C . THR A 1 257 ? 7.656 -43.438 37.75 1 46.62 257 THR A C 1
ATOM 1921 O O . THR A 1 257 ? 6.473 -43.781 37.812 1 46.62 257 THR A O 1
ATOM 1924 N N . PRO A 1 258 ? 8.562 -44.375 37.281 1 47.38 258 PRO A N 1
ATOM 1925 C CA . PRO A 1 258 ? 8.266 -45.812 37.312 1 47.38 258 PRO A CA 1
ATOM 1926 C C . PRO A 1 258 ? 7.668 -46.25 38.656 1 47.38 258 PRO A C 1
ATOM 1928 O O . PRO A 1 258 ? 8.094 -45.781 39.719 1 47.38 258 PRO A O 1
ATOM 1931 N N . ALA A 1 259 ? 6.398 -46.656 38.75 1 51.56 259 ALA A N 1
ATOM 1932 C CA . ALA A 1 259 ? 5.734 -47.219 39.906 1 51.56 259 ALA A CA 1
ATOM 1933 C C . ALA A 1 259 ? 6.66 -48.188 40.656 1 51.56 259 ALA A C 1
ATOM 1935 O O . ALA A 1 259 ? 7.445 -48.906 40.031 1 51.56 259 ALA A O 1
ATOM 1936 N N . PRO A 1 260 ? 6.926 -47.969 41.875 1 46.47 260 PRO A N 1
ATOM 1937 C CA . PRO A 1 260 ? 7.754 -48.906 42.656 1 46.47 260 PRO A CA 1
ATOM 1938 C C . PRO A 1 260 ? 7.379 -50.375 42.438 1 46.47 260 PRO A C 1
ATOM 1940 O O . PRO A 1 260 ? 6.23 -50.656 42.094 1 46.47 260 PRO A O 1
ATOM 1943 N N . PRO A 1 261 ? 8.359 -51.25 42 1 47.19 261 PRO A N 1
ATOM 1944 C CA . PRO A 1 261 ? 8.023 -52.656 41.906 1 47.19 261 PRO A CA 1
ATOM 1945 C C . PRO A 1 261 ? 7.219 -53.156 43.094 1 47.19 261 PRO A C 1
ATOM 1947 O O . PRO A 1 261 ? 7.418 -52.688 44.219 1 47.19 261 PRO A O 1
ATOM 1950 N N . SER A 1 262 ? 5.934 -53.625 42.906 1 39.25 262 SER A N 1
ATOM 1951 C CA . SER A 1 262 ? 5.41 -54.406 44 1 39.25 262 SER A CA 1
ATOM 1952 C C . SER A 1 262 ? 6.367 -55.562 44.375 1 39.25 262 SER A C 1
ATOM 1954 O O . SER A 1 262 ? 7.012 -56.125 43.5 1 39.25 262 SER A O 1
ATOM 1956 N N . MET B 1 1 ? 68.75 -72.438 45.625 1 36.03 1 MET B N 1
ATOM 1957 C CA . MET B 1 1 ? 68.688 -71.25 44.781 1 36.03 1 MET B CA 1
ATOM 1958 C C . MET B 1 1 ? 67.25 -70.875 44.438 1 36.03 1 MET B C 1
ATOM 1960 O O . MET B 1 1 ? 66.562 -71.688 43.75 1 36.03 1 MET B O 1
ATOM 1964 N N . THR B 1 2 ? 66.5 -70.188 45.375 1 41.75 2 THR B N 1
ATOM 1965 C CA . THR B 1 2 ? 65.125 -69.875 45.531 1 41.75 2 THR B CA 1
ATOM 1966 C C . THR B 1 2 ? 64.625 -69 44.406 1 41.75 2 THR B C 1
ATOM 1968 O O . THR B 1 2 ? 65.312 -68.062 44.031 1 41.75 2 THR B O 1
ATOM 1971 N N . PRO B 1 3 ? 63.781 -69.5 43.469 1 45.22 3 PRO B N 1
ATOM 1972 C CA . PRO B 1 3 ? 63.281 -68.875 42.219 1 45.22 3 PRO B CA 1
ATOM 1973 C C . PRO B 1 3 ? 62.469 -67.625 42.438 1 45.22 3 PRO B C 1
ATOM 1975 O O . PRO B 1 3 ? 61.531 -67.625 43.25 1 45.22 3 PRO B O 1
ATOM 1978 N N . ARG B 1 4 ? 63.062 -66.438 42.469 1 43.66 4 ARG B N 1
ATOM 1979 C CA . ARG B 1 4 ? 62.406 -65.125 42.688 1 43.66 4 ARG B CA 1
ATOM 1980 C C . ARG B 1 4 ? 61.344 -64.875 41.625 1 43.66 4 ARG B C 1
ATOM 1982 O O . ARG B 1 4 ? 61.625 -64.875 40.438 1 43.66 4 ARG B O 1
ATOM 1989 N N . ARG B 1 5 ? 60.125 -65.375 41.844 1 41.28 5 ARG B N 1
ATOM 1990 C CA . ARG B 1 5 ? 59 -65.25 40.938 1 41.28 5 ARG B CA 1
ATOM 1991 C C . ARG B 1 5 ? 58.688 -63.781 40.656 1 41.28 5 ARG B C 1
ATOM 1993 O O . ARG B 1 5 ? 58.469 -62.969 41.562 1 41.28 5 ARG B O 1
ATOM 2000 N N . ARG B 1 6 ? 59.25 -63.188 39.562 1 40.22 6 ARG B N 1
ATOM 2001 C CA . ARG B 1 6 ? 59.062 -61.812 39.094 1 40.22 6 ARG B CA 1
ATOM 2002 C C . ARG B 1 6 ? 57.594 -61.5 38.875 1 40.22 6 ARG B C 1
ATOM 2004 O O . ARG B 1 6 ? 56.875 -62.281 38.219 1 40.22 6 ARG B O 1
ATOM 2011 N N . LEU B 1 7 ? 56.906 -60.875 39.812 1 39.69 7 LEU B N 1
ATOM 2012 C CA . LEU B 1 7 ? 55.5 -60.469 39.781 1 39.69 7 LEU B CA 1
ATOM 2013 C C . LEU B 1 7 ? 55.25 -59.531 38.625 1 39.69 7 LEU B C 1
ATOM 2015 O O . LEU B 1 7 ? 55.844 -58.438 38.562 1 39.69 7 LEU B O 1
ATOM 2019 N N . ALA B 1 8 ? 54.969 -60 37.438 1 40.47 8 ALA B N 1
ATOM 2020 C CA . ALA B 1 8 ? 54.625 -59.188 36.25 1 40.47 8 ALA B CA 1
ATOM 2021 C C . ALA B 1 8 ? 53.406 -58.312 36.5 1 40.47 8 ALA B C 1
ATOM 2023 O O . ALA B 1 8 ? 52.375 -58.812 36.969 1 40.47 8 ALA B O 1
ATOM 2024 N N . LEU B 1 9 ? 53.594 -57.062 36.812 1 43.59 9 LEU B N 1
ATOM 2025 C CA . LEU B 1 9 ? 52.531 -56.062 37.031 1 43.59 9 LEU B CA 1
ATOM 2026 C C . LEU B 1 9 ? 51.656 -55.938 35.781 1 43.59 9 LEU B C 1
ATOM 2028 O O . LEU B 1 9 ? 52.188 -55.781 34.688 1 43.59 9 LEU B O 1
ATOM 2032 N N . PRO B 1 10 ? 50.375 -56.406 35.812 1 44.41 10 PRO B N 1
ATOM 2033 C CA . PRO B 1 10 ? 49.5 -56.281 34.656 1 44.41 10 PRO B CA 1
ATOM 2034 C C . PRO B 1 10 ? 49.25 -54.844 34.25 1 44.41 10 PRO B C 1
ATOM 2036 O O . PRO B 1 10 ? 49.25 -53.938 35.094 1 44.41 10 PRO B O 1
ATOM 2039 N N . ALA B 1 11 ? 49.75 -54.344 33.125 1 43.69 11 ALA B N 1
ATOM 2040 C CA . ALA B 1 11 ? 49.5 -53.031 32.5 1 43.69 11 ALA B CA 1
ATOM 2041 C C . ALA B 1 11 ? 48 -52.812 32.375 1 43.69 11 ALA B C 1
ATOM 2043 O O . ALA B 1 11 ? 47.281 -53.625 31.797 1 43.69 11 ALA B O 1
ATOM 2044 N N . LEU B 1 12 ? 47.344 -52.094 33.25 1 40.69 12 LEU B N 1
ATOM 2045 C CA . LEU B 1 12 ? 45.969 -51.625 33.188 1 40.69 12 LEU B CA 1
ATOM 2046 C C . LEU B 1 12 ? 45.719 -50.781 31.938 1 40.69 12 LEU B C 1
ATOM 2048 O O . LEU B 1 12 ? 46.344 -49.75 31.766 1 40.69 12 LEU B O 1
ATOM 2052 N N . LEU B 1 13 ? 45.406 -51.375 30.828 1 38.84 13 LEU B N 1
ATOM 2053 C CA . LEU B 1 13 ? 44.969 -50.688 29.609 1 38.84 13 LEU B CA 1
ATOM 2054 C C . LEU B 1 13 ? 43.781 -49.781 29.891 1 38.84 13 LEU B C 1
ATOM 2056 O O . LEU B 1 13 ? 42.719 -50.25 30.312 1 38.84 13 LEU B O 1
ATOM 2060 N N . LEU B 1 14 ? 44 -48.5 30.219 1 40.69 14 LEU B N 1
ATOM 2061 C CA . LEU B 1 14 ? 42.969 -47.469 30.297 1 40.69 14 LEU B CA 1
ATOM 2062 C C . LEU B 1 14 ? 42.25 -47.344 28.969 1 40.69 14 LEU B C 1
ATOM 2064 O O . LEU B 1 14 ? 42.844 -46.969 27.953 1 40.69 14 LEU B O 1
ATOM 2068 N N . TRP B 1 15 ? 41.188 -48.125 28.75 1 43.34 15 TRP B N 1
ATOM 2069 C CA . TRP B 1 15 ? 40.281 -47.938 27.625 1 43.34 15 TRP B CA 1
ATOM 2070 C C . TRP B 1 15 ? 39.688 -46.531 27.609 1 43.34 15 TRP B C 1
ATOM 2072 O O . TRP B 1 15 ? 39 -46.125 28.547 1 43.34 15 TRP B O 1
ATOM 2082 N N . CYS B 1 16 ? 40.469 -45.562 27.016 1 42.75 16 CYS B N 1
ATOM 2083 C CA . CYS B 1 16 ? 39.875 -44.25 26.734 1 42.75 16 CYS B CA 1
ATOM 2084 C C . CYS B 1 16 ? 38.625 -44.406 25.891 1 42.75 16 CYS B C 1
ATOM 2086 O O . CYS B 1 16 ? 38.688 -44.812 24.734 1 42.75 16 CYS B O 1
ATOM 2088 N N . LEU B 1 17 ? 37.438 -44.594 26.453 1 43.53 17 LEU B N 1
ATOM 2089 C CA . LEU B 1 17 ? 36.156 -44.469 25.766 1 43.53 17 LEU B CA 1
ATOM 2090 C C . LEU B 1 17 ? 36.062 -43.125 25.078 1 43.53 17 LEU B C 1
ATOM 2092 O O . LEU B 1 17 ? 35.906 -42.094 25.75 1 43.53 17 LEU B O 1
ATOM 2096 N N . CYS B 1 18 ? 36.75 -42.906 23.938 1 44.12 18 CYS B N 1
ATOM 2097 C CA . CYS B 1 18 ? 36.438 -41.75 23.109 1 44.12 18 CYS B CA 1
ATOM 2098 C C . CYS B 1 18 ? 34.938 -41.656 22.828 1 44.12 18 CYS B C 1
ATOM 2100 O O . CYS B 1 18 ? 34.375 -42.562 22.188 1 44.12 18 CYS B O 1
ATOM 2102 N N . ALA B 1 19 ? 34.125 -40.906 23.625 1 47.5 19 ALA B N 1
ATOM 2103 C CA . ALA B 1 19 ? 32.75 -40.531 23.297 1 47.5 19 ALA B CA 1
ATOM 2104 C C . ALA B 1 19 ? 32.688 -39.938 21.891 1 47.5 19 ALA B C 1
ATOM 2106 O O . ALA B 1 19 ? 33.25 -38.875 21.641 1 47.5 19 ALA B O 1
ATOM 2107 N N . LEU B 1 20 ? 32.469 -40.781 20.891 1 49.88 20 LEU B N 1
ATOM 2108 C CA . LEU B 1 20 ? 32.125 -40.25 19.578 1 49.88 20 LEU B CA 1
ATOM 2109 C C . LEU B 1 20 ? 31 -39.219 19.688 1 49.88 20 LEU B C 1
ATOM 2111 O O . LEU B 1 20 ? 30 -39.438 20.375 1 49.88 20 LEU B O 1
ATOM 2115 N N . PRO B 1 21 ? 31.297 -37.906 19.453 1 49.44 21 PRO B N 1
ATOM 2116 C CA . PRO B 1 21 ? 30.172 -36.938 19.453 1 49.44 21 PRO B CA 1
ATOM 2117 C C . PRO B 1 21 ? 28.984 -37.438 18.641 1 49.44 21 PRO B C 1
ATOM 2119 O O . PRO B 1 21 ? 29.156 -38.188 17.672 1 49.44 21 PRO B O 1
ATOM 2122 N N . ALA B 1 22 ? 27.812 -37.594 19.312 1 51.62 22 ALA B N 1
ATOM 2123 C CA . ALA B 1 22 ? 26.547 -37.875 18.656 1 51.62 22 ALA B CA 1
ATOM 2124 C C . ALA B 1 22 ? 26.359 -36.969 17.438 1 51.62 22 ALA B C 1
ATOM 2126 O O . ALA B 1 22 ? 26.734 -35.781 17.453 1 51.62 22 ALA B O 1
ATOM 2127 N N . PRO B 1 23 ? 26.203 -37.594 16.25 1 47.25 23 PRO B N 1
ATOM 2128 C CA . PRO B 1 23 ? 25.938 -36.75 15.109 1 47.25 23 PRO B CA 1
ATOM 2129 C C . PRO B 1 23 ? 24.844 -35.719 15.391 1 47.25 23 PRO B C 1
ATOM 2131 O O . PRO B 1 23 ? 23.922 -35.969 16.156 1 47.25 23 PRO B O 1
ATOM 2134 N N . ALA B 1 24 ? 25.25 -34.469 15.344 1 45 24 ALA B N 1
ATOM 2135 C CA . ALA B 1 24 ? 24.266 -33.375 15.352 1 45 24 ALA B CA 1
ATOM 2136 C C . ALA B 1 24 ? 23.062 -33.719 14.469 1 45 24 ALA B C 1
ATOM 2138 O O . ALA B 1 24 ? 23.234 -34.062 13.297 1 45 24 ALA B O 1
ATOM 2139 N N . ARG B 1 25 ? 21.969 -34.094 15.102 1 39.62 25 ARG B N 1
ATOM 2140 C CA . ARG B 1 25 ? 20.719 -34.188 14.344 1 39.62 25 ARG B CA 1
ATOM 2141 C C . ARG B 1 25 ? 20.594 -32.969 13.406 1 39.62 25 ARG B C 1
ATOM 2143 O O . ARG B 1 25 ? 20.562 -31.828 13.852 1 39.62 25 ARG B O 1
ATOM 2150 N N . SER B 1 26 ? 21.016 -33.156 12.164 1 34.91 26 SER B N 1
ATOM 2151 C CA . SER B 1 26 ? 20.672 -32.156 11.156 1 34.91 26 SER B CA 1
ATOM 2152 C C . SER B 1 26 ? 19.234 -31.703 11.297 1 34.91 26 SER B C 1
ATOM 2154 O O . SER B 1 26 ? 18.312 -32.531 11.297 1 34.91 26 SER B O 1
ATOM 2156 N N . GLN B 1 27 ? 19 -30.672 12.062 1 35.72 27 GLN B N 1
ATOM 2157 C CA . GLN B 1 27 ? 17.688 -30.047 11.977 1 35.72 27 GLN B CA 1
ATOM 2158 C C . GLN B 1 27 ? 17.141 -30.109 10.555 1 35.72 27 GLN B C 1
ATOM 2160 O O . GLN B 1 27 ? 17.781 -29.641 9.617 1 35.72 27 GLN B O 1
ATOM 2165 N N . SER B 1 28 ? 16.469 -31.219 10.281 1 33.06 28 SER B N 1
ATOM 2166 C CA . SER B 1 28 ? 15.766 -31.281 9.008 1 33.06 28 SER B CA 1
ATOM 2167 C C . SER B 1 28 ? 15.211 -29.922 8.609 1 33.06 28 SER B C 1
ATOM 2169 O O . SER B 1 28 ? 14.367 -29.359 9.312 1 33.06 28 SER B O 1
ATOM 2171 N N . ALA B 1 29 ? 16.016 -29.125 7.988 1 38.25 29 ALA B N 1
ATOM 2172 C CA . ALA B 1 29 ? 15.438 -27.969 7.312 1 38.25 29 ALA B CA 1
ATOM 2173 C C . ALA B 1 29 ? 14.047 -28.281 6.785 1 38.25 29 ALA B C 1
ATOM 2175 O O . ALA B 1 29 ? 13.852 -29.281 6.082 1 38.25 29 ALA B O 1
ATOM 2176 N N . ALA B 1 30 ? 13.07 -27.844 7.484 1 40.97 30 ALA B N 1
ATOM 2177 C CA . ALA B 1 30 ? 11.695 -27.984 7.016 1 40.97 30 ALA B CA 1
ATOM 2178 C C . ALA B 1 30 ? 11.617 -27.844 5.496 1 40.97 30 ALA B C 1
ATOM 2180 O O . ALA B 1 30 ? 12.141 -26.891 4.926 1 40.97 30 ALA B O 1
ATOM 2181 N N . THR B 1 31 ? 11.469 -28.906 4.703 1 35.44 31 THR B N 1
ATOM 2182 C CA . THR B 1 31 ? 11.25 -28.938 3.262 1 35.44 31 THR B CA 1
ATOM 2183 C C . THR B 1 31 ? 10.266 -27.844 2.842 1 35.44 31 THR B C 1
ATOM 2185 O O . THR B 1 31 ? 9.18 -27.734 3.424 1 35.44 31 THR B O 1
ATOM 2188 N N . PRO B 1 32 ? 10.797 -26.844 2.119 1 40.41 32 PRO B N 1
ATOM 2189 C CA . PRO B 1 32 ? 9.82 -25.875 1.641 1 40.41 32 PRO B CA 1
ATOM 2190 C C . PRO B 1 32 ? 8.531 -26.516 1.125 1 40.41 32 PRO B C 1
ATOM 2192 O O . PRO B 1 32 ? 8.594 -27.516 0.393 1 40.41 32 PRO B O 1
ATOM 2195 N N . ALA B 1 33 ? 7.438 -26.609 1.819 1 43.56 33 ALA B N 1
ATOM 2196 C CA . ALA B 1 33 ? 6.156 -27.188 1.408 1 43.56 33 ALA B CA 1
ATOM 2197 C C . ALA B 1 33 ? 5.637 -26.516 0.142 1 43.56 33 ALA B C 1
ATOM 2199 O O . ALA B 1 33 ? 5.715 -25.281 0.006 1 43.56 33 ALA B O 1
ATOM 2200 N N . PRO B 1 34 ? 5.422 -27.328 -0.947 1 42.72 34 PRO B N 1
ATOM 2201 C CA . PRO B 1 34 ? 4.773 -26.844 -2.164 1 42.72 34 PRO B CA 1
ATOM 2202 C C . PRO B 1 34 ? 3.549 -25.984 -1.872 1 42.72 34 PRO B C 1
ATOM 2204 O O . PRO B 1 34 ? 2.975 -26.062 -0.784 1 42.72 34 PRO B O 1
ATOM 2207 N N . ALA B 1 35 ? 3.375 -24.859 -2.725 1 48.41 35 ALA B N 1
ATOM 2208 C CA . ALA B 1 35 ? 2.104 -24.141 -2.686 1 48.41 35 ALA B CA 1
ATOM 2209 C C . ALA B 1 35 ? 0.927 -25.109 -2.65 1 48.41 35 ALA B C 1
ATOM 2211 O O . ALA B 1 35 ? 0.906 -26.094 -3.393 1 48.41 35 ALA B O 1
ATOM 2212 N N . SER B 1 36 ? 0.354 -25.375 -1.474 1 59.81 36 SER B N 1
ATOM 2213 C CA . SER B 1 36 ? -0.94 -26.031 -1.358 1 59.81 36 SER B CA 1
ATOM 2214 C C . SER B 1 36 ? -2.086 -25.062 -1.635 1 59.81 36 SER B C 1
ATOM 2216 O O . SER B 1 36 ? -1.854 -23.875 -1.902 1 59.81 36 SER B O 1
ATOM 2218 N N . ASN B 1 37 ? -3.178 -25.672 -1.914 1 68.06 37 ASN B N 1
ATOM 2219 C CA . ASN B 1 37 ? -4.402 -24.891 -1.984 1 68.06 37 ASN B CA 1
ATOM 2220 C C . ASN B 1 37 ? -4.473 -23.859 -0.862 1 68.06 37 ASN B C 1
ATOM 2222 O O . ASN B 1 37 ? -5.281 -22.922 -0.916 1 68.06 37 ASN B O 1
ATOM 2226 N N . GLU B 1 38 ? -3.338 -23.922 -0.084 1 76.31 38 GLU B N 1
ATOM 2227 C CA . GLU B 1 38 ? -3.391 -23.016 1.064 1 76.31 38 GLU B CA 1
ATOM 2228 C C . GLU B 1 38 ? -2.379 -21.891 0.926 1 76.31 38 GLU B C 1
ATOM 2230 O O . GLU B 1 38 ? -2.449 -20.891 1.649 1 76.31 38 GLU B O 1
ATOM 2235 N N . GLY B 1 39 ? -1.551 -22.016 -0.056 1 85.94 39 GLY B N 1
ATOM 2236 C CA . GLY B 1 39 ? -0.541 -20.984 -0.209 1 85.94 39 GLY B CA 1
ATOM 2237 C C . GLY B 1 39 ? 0.822 -21.391 0.314 1 85.94 39 GLY B C 1
ATOM 2238 O O . GLY B 1 39 ? 1.085 -22.578 0.505 1 85.94 39 GLY B O 1
ATOM 2239 N N . PHE B 1 40 ? 1.726 -20.516 0.437 1 90.75 40 PHE B N 1
ATOM 2240 C CA . PHE B 1 40 ? 3.086 -20.75 0.91 1 90.75 40 PHE B CA 1
ATOM 2241 C C . PHE B 1 40 ? 3.172 -20.562 2.42 1 90.75 40 PHE B C 1
ATOM 2243 O O . PHE B 1 40 ? 2.469 -19.719 2.988 1 90.75 40 PHE B O 1
ATOM 2250 N N . ASN B 1 41 ? 3.988 -21.328 3.008 1 88.38 41 ASN B N 1
ATOM 2251 C CA . ASN B 1 41 ? 4.16 -21.219 4.453 1 88.38 41 ASN B CA 1
ATOM 2252 C C . ASN B 1 41 ? 4.895 -19.938 4.84 1 88.38 41 ASN B C 1
ATOM 2254 O O . ASN B 1 41 ? 5.703 -19.422 4.066 1 88.38 41 ASN B O 1
ATOM 2258 N N . CYS B 1 42 ? 4.578 -19.547 6.059 1 89.88 42 CYS B N 1
ATOM 2259 C CA . CYS B 1 42 ? 5.367 -18.453 6.621 1 89.88 42 CYS B CA 1
ATOM 2260 C C . CYS B 1 42 ? 6.84 -18.844 6.73 1 89.88 42 CYS B C 1
ATOM 2262 O O . CYS B 1 42 ? 7.16 -19.984 7.07 1 89.88 42 CYS B O 1
ATOM 2264 N N . THR B 1 43 ? 7.699 -17.922 6.363 1 85.5 43 THR B N 1
ATOM 2265 C CA . THR B 1 43 ? 9.133 -18.125 6.535 1 85.5 43 THR B CA 1
ATOM 2266 C C . THR B 1 43 ? 9.539 -17.969 7.996 1 85.5 43 THR B C 1
ATOM 2268 O O . THR B 1 43 ? 9.227 -16.938 8.617 1 85.5 43 THR B O 1
ATOM 2271 N N . ALA B 1 44 ? 10.234 -18.922 8.375 1 79.88 44 ALA B N 1
ATOM 2272 C CA . ALA B 1 44 ? 10.68 -18.875 9.766 1 79.88 44 ALA B CA 1
ATOM 2273 C C . ALA B 1 44 ? 11.68 -17.734 9.977 1 79.88 44 ALA B C 1
ATOM 2275 O O . ALA B 1 44 ? 12.547 -17.5 9.133 1 79.88 44 ALA B O 1
ATOM 2276 N N . ASN B 1 45 ? 11.586 -16.969 10.992 1 75.19 45 ASN B N 1
ATOM 2277 C CA . ASN B 1 45 ? 12.516 -15.93 11.43 1 75.19 45 ASN B CA 1
ATOM 2278 C C . ASN B 1 45 ? 12.547 -14.758 10.453 1 75.19 45 ASN B C 1
ATOM 2280 O O . ASN B 1 45 ? 13.492 -13.961 10.461 1 75.19 45 ASN B O 1
ATOM 2284 N N . ALA B 1 46 ? 11.633 -14.797 9.633 1 78.38 46 ALA B N 1
ATOM 2285 C CA . ALA B 1 46 ? 11.555 -13.648 8.742 1 78.38 46 ALA B CA 1
ATOM 2286 C C . ALA B 1 46 ? 10.883 -12.461 9.43 1 78.38 46 ALA B C 1
ATOM 2288 O O . ALA B 1 46 ? 10.094 -12.648 10.367 1 78.38 46 ALA B O 1
ATOM 2289 N N . THR B 1 47 ? 11.328 -11.289 9.031 1 78.19 47 THR B N 1
ATOM 2290 C CA . THR B 1 47 ? 10.648 -10.078 9.477 1 78.19 47 THR B CA 1
ATOM 2291 C C . THR B 1 47 ? 9.477 -9.75 8.555 1 78.19 47 THR B C 1
ATOM 2293 O O . THR B 1 47 ? 9.648 -9.633 7.34 1 78.19 47 THR B O 1
ATOM 2296 N N . TYR B 1 48 ? 8.344 -9.766 9.234 1 81.25 48 TYR B N 1
ATOM 2297 C CA . TYR B 1 48 ? 7.137 -9.438 8.477 1 81.25 48 TYR B CA 1
ATOM 2298 C C . TYR B 1 48 ? 6.672 -8.023 8.773 1 81.25 48 TYR B C 1
ATOM 2300 O O . TYR B 1 48 ? 6.848 -7.523 9.891 1 81.25 48 TYR B O 1
ATOM 2308 N N . PRO B 1 49 ? 5.953 -7.219 7.809 1 87.25 49 PRO B N 1
ATOM 2309 C CA . PRO B 1 49 ? 5.797 -7.66 6.422 1 87.25 49 PRO B CA 1
ATOM 2310 C C . PRO B 1 49 ? 7.074 -7.508 5.602 1 87.25 49 PRO B C 1
ATOM 2312 O O . PRO B 1 49 ? 7.988 -6.789 6.008 1 87.25 49 PRO B O 1
ATOM 2315 N N . CYS B 1 50 ? 7.168 -8.266 4.512 1 90.19 50 CYS B N 1
ATOM 2316 C CA . CYS B 1 50 ? 8.273 -8.117 3.574 1 90.19 50 CYS B CA 1
ATOM 2317 C C . CYS B 1 50 ? 7.77 -7.75 2.184 1 90.19 50 CYS B C 1
ATOM 2319 O O . CYS B 1 50 ? 6.586 -7.922 1.886 1 90.19 50 CYS B O 1
ATOM 2321 N N . GLN B 1 51 ? 8.664 -7.188 1.444 1 90.56 51 GLN B N 1
ATOM 2322 C CA . GLN B 1 51 ? 8.328 -6.891 0.057 1 90.56 51 GLN B CA 1
ATOM 2323 C C . GLN B 1 51 ? 8.32 -8.156 -0.792 1 90.56 51 GLN B C 1
ATOM 2325 O O . GLN B 1 51 ? 9.258 -8.961 -0.724 1 90.56 51 GLN B O 1
ATOM 2330 N N . ALA B 1 52 ? 7.305 -8.383 -1.483 1 94.5 52 ALA B N 1
ATOM 2331 C CA . ALA B 1 52 ? 7.16 -9.461 -2.451 1 94.5 52 ALA B CA 1
ATOM 2332 C C . ALA B 1 52 ? 6.512 -8.969 -3.74 1 94.5 52 ALA B C 1
ATOM 2334 O O . ALA B 1 52 ? 6.172 -7.785 -3.857 1 94.5 52 ALA B O 1
ATOM 2335 N N . TYR B 1 53 ? 6.48 -9.828 -4.699 1 95.19 53 TYR B N 1
ATOM 2336 C CA . TYR B 1 53 ? 5.852 -9.484 -5.969 1 95.19 53 TYR B CA 1
ATOM 2337 C C . TYR B 1 53 ? 4.988 -10.625 -6.48 1 95.19 53 TYR B C 1
ATOM 2339 O O . TYR B 1 53 ? 5.141 -11.773 -6.047 1 95.19 53 TYR B O 1
ATOM 2347 N N . ALA B 1 54 ? 4.09 -10.336 -7.32 1 96.75 54 ALA B N 1
ATOM 2348 C CA . ALA B 1 54 ? 3.336 -11.281 -8.133 1 96.75 54 ALA B CA 1
ATOM 2349 C C . ALA B 1 54 ? 3.428 -10.93 -9.617 1 96.75 54 ALA B C 1
ATOM 2351 O O . ALA B 1 54 ? 3.504 -9.75 -9.977 1 96.75 54 ALA B O 1
ATOM 2352 N N . LEU B 1 55 ? 3.514 -11.93 -10.398 1 96.12 55 LEU B N 1
ATOM 2353 C CA . LEU B 1 55 ? 3.426 -11.664 -11.828 1 96.12 55 LEU B CA 1
ATOM 2354 C C . LEU B 1 55 ? 1.977 -11.719 -12.305 1 96.12 55 LEU B C 1
ATOM 2356 O O . LEU B 1 55 ? 1.32 -12.758 -12.195 1 96.12 55 LEU B O 1
ATOM 2360 N N . TYR B 1 56 ? 1.496 -10.586 -12.734 1 97.12 56 TYR B N 1
ATOM 2361 C CA . TYR B 1 56 ? 0.124 -10.414 -13.195 1 97.12 56 TYR B CA 1
ATOM 2362 C C . TYR B 1 56 ? 0.087 -10.062 -14.68 1 97.12 56 TYR B C 1
ATOM 2364 O O . TYR B 1 56 ? 0.888 -9.25 -15.156 1 97.12 56 TYR B O 1
ATOM 2372 N N . ARG B 1 57 ? -0.777 -10.719 -15.391 1 95.56 57 ARG B N 1
ATOM 2373 C CA . ARG B 1 57 ? -0.897 -10.438 -16.812 1 95.56 57 ARG B CA 1
ATOM 2374 C C . ARG B 1 57 ? -2.061 -9.492 -17.094 1 95.56 57 ARG B C 1
ATOM 2376 O O . ARG B 1 57 ? -3.197 -9.766 -16.703 1 95.56 57 ARG B O 1
ATOM 2383 N N . ALA B 1 58 ? -1.753 -8.422 -17.812 1 96.19 58 ALA B N 1
ATOM 2384 C CA . ALA B 1 58 ? -2.754 -7.391 -18.062 1 96.19 58 ALA B CA 1
ATOM 2385 C C . ALA B 1 58 ? -3.818 -7.887 -19.031 1 96.19 58 ALA B C 1
ATOM 2387 O O . ALA B 1 58 ? -3.537 -8.719 -19.906 1 96.19 58 ALA B O 1
ATOM 2388 N N . GLY B 1 59 ? -5.035 -7.312 -18.891 1 92.06 59 GLY B N 1
ATOM 2389 C CA . GLY B 1 59 ? -6.09 -7.512 -19.875 1 92.06 59 GLY B CA 1
ATOM 2390 C C . GLY B 1 59 ? -6.832 -8.828 -19.688 1 92.06 59 GLY B C 1
ATOM 2391 O O . GLY B 1 59 ? -7.367 -9.375 -20.656 1 92.06 59 GLY B O 1
ATOM 2392 N N . PHE B 1 60 ? -6.828 -9.352 -18.562 1 85.38 60 PHE B N 1
ATOM 2393 C CA . PHE B 1 60 ? -7.547 -10.594 -18.281 1 85.38 60 PHE B CA 1
ATOM 2394 C C . PHE B 1 60 ? -8.688 -10.352 -17.312 1 85.38 60 PHE B C 1
ATOM 2396 O O . PHE B 1 60 ? -8.664 -9.391 -16.547 1 85.38 60 PHE B O 1
ATOM 2403 N N . GLY B 1 61 ? -9.688 -11.195 -17.406 1 86.81 61 GLY B N 1
ATOM 2404 C CA . GLY B 1 61 ? -10.742 -11.258 -16.406 1 86.81 61 GLY B CA 1
ATOM 2405 C C . GLY B 1 61 ? -11.602 -10.016 -16.375 1 86.81 61 GLY B C 1
ATOM 2406 O O . GLY B 1 61 ? -12.148 -9.664 -15.32 1 86.81 61 GLY B O 1
ATOM 2407 N N . GLY B 1 62 ? -11.57 -9.219 -17.391 1 90.69 62 GLY B N 1
ATOM 2408 C CA . GLY B 1 62 ? -12.414 -8.023 -17.422 1 90.69 62 GLY B CA 1
ATOM 2409 C C . GLY B 1 62 ? -11.781 -6.836 -16.719 1 90.69 62 GLY B C 1
ATOM 2410 O O . GLY B 1 62 ? -12.422 -5.797 -16.562 1 90.69 62 GLY B O 1
ATOM 2411 N N . VAL B 1 63 ? -10.625 -7.02 -16.281 1 93.69 63 VAL B N 1
ATOM 2412 C CA . VAL B 1 63 ? -9.906 -5.906 -15.664 1 93.69 63 VAL B CA 1
ATOM 2413 C C . VAL B 1 63 ? -9.391 -4.965 -16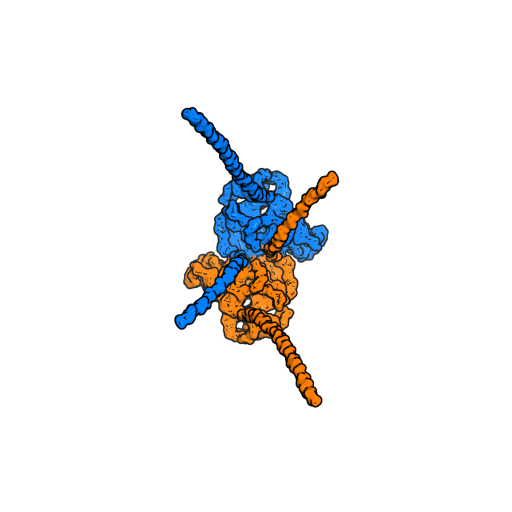.75 1 93.69 63 VAL B C 1
ATOM 2415 O O . VAL B 1 63 ? -8.773 -5.41 -17.719 1 93.69 63 VAL B O 1
ATOM 2418 N N . PRO B 1 64 ? -9.664 -3.664 -16.625 1 94.25 64 PRO B N 1
ATOM 2419 C CA . PRO B 1 64 ? -9.203 -2.719 -17.641 1 94.25 64 PRO B CA 1
ATOM 2420 C C . PRO B 1 64 ? -7.688 -2.738 -17.828 1 94.25 64 PRO B C 1
ATOM 2422 O O . PRO B 1 64 ? -6.949 -3.016 -16.891 1 94.25 64 PRO B O 1
ATOM 2425 N N . LEU B 1 65 ? -7.316 -2.381 -19.062 1 95.69 65 LEU B N 1
ATOM 2426 C CA . LEU B 1 65 ? -5.898 -2.303 -19.422 1 95.69 65 LEU B CA 1
ATOM 2427 C C . LEU B 1 65 ? -5.297 -0.982 -18.953 1 95.69 65 LEU B C 1
ATOM 2429 O O . LEU B 1 65 ? -4.879 -0.162 -19.766 1 95.69 65 LEU B O 1
ATOM 2433 N N . GLU B 1 66 ? -5.273 -0.818 -17.688 1 95.94 66 GLU B N 1
ATOM 2434 C CA . GLU B 1 66 ? -4.777 0.385 -17.016 1 95.94 66 GLU B CA 1
ATOM 2435 C C . GLU B 1 66 ? -4 0.038 -15.758 1 95.94 66 GLU B C 1
ATOM 2437 O O . GLU B 1 66 ? -4.41 -0.835 -14.992 1 95.94 66 GLU B O 1
ATOM 2442 N N . LEU B 1 67 ? -2.889 0.762 -15.594 1 96.81 67 LEU B N 1
ATOM 2443 C CA . LEU B 1 67 ? -2.061 0.522 -14.414 1 96.81 67 LEU B CA 1
ATOM 2444 C C . LEU B 1 67 ? -2.865 0.728 -13.141 1 96.81 67 LEU B C 1
ATOM 2446 O O . LEU B 1 67 ? -2.727 -0.04 -12.18 1 96.81 67 LEU B O 1
ATOM 2450 N N . ALA B 1 68 ? -3.748 1.751 -13.117 1 96.44 68 ALA B N 1
ATOM 2451 C CA . ALA B 1 68 ? -4.527 2.037 -11.922 1 96.44 68 ALA B CA 1
ATOM 2452 C C . ALA B 1 68 ? -5.523 0.917 -11.633 1 96.44 68 ALA B C 1
ATOM 2454 O O . ALA B 1 68 ? -5.77 0.581 -10.469 1 96.44 68 ALA B O 1
ATOM 2455 N N . ALA B 1 69 ? -6.098 0.332 -12.648 1 96.12 69 ALA B N 1
ATOM 2456 C CA . ALA B 1 69 ? -7.051 -0.763 -12.469 1 96.12 69 ALA B CA 1
ATOM 2457 C C . ALA B 1 69 ? -6.363 -1.997 -11.891 1 96.12 69 ALA B C 1
ATOM 2459 O O . ALA B 1 69 ? -6.91 -2.664 -11.008 1 96.12 69 ALA B O 1
ATOM 2460 N N . ILE B 1 70 ? -5.176 -2.266 -12.344 1 96.81 70 ILE B N 1
ATOM 2461 C CA . ILE B 1 70 ? -4.398 -3.383 -11.82 1 96.81 70 ILE B CA 1
ATOM 2462 C C . ILE B 1 70 ? -3.99 -3.094 -10.383 1 96.81 70 ILE B C 1
ATOM 2464 O O . ILE B 1 70 ? -4.121 -3.955 -9.508 1 96.81 70 ILE B O 1
ATOM 2468 N N . GLY B 1 71 ? -3.541 -1.898 -10.18 1 97.19 71 GLY B N 1
ATOM 2469 C CA . GLY B 1 71 ? -3.178 -1.491 -8.836 1 97.19 71 GLY B CA 1
ATOM 2470 C C . GLY B 1 71 ? -4.316 -1.632 -7.84 1 97.19 71 GLY B C 1
ATOM 2471 O O . GLY B 1 71 ? -4.094 -2.002 -6.688 1 97.19 71 GLY B O 1
ATOM 2472 N N . ASP B 1 72 ? -5.551 -1.367 -8.266 1 96.19 72 ASP B N 1
ATOM 2473 C CA . ASP B 1 72 ? -6.73 -1.454 -7.41 1 96.19 72 ASP B CA 1
ATOM 2474 C C . ASP B 1 72 ? -6.918 -2.871 -6.871 1 96.19 72 ASP B C 1
ATOM 2476 O O . ASP B 1 72 ? -7.422 -3.061 -5.762 1 96.19 72 ASP B O 1
ATOM 2480 N N . LEU B 1 73 ? -6.426 -3.859 -7.562 1 96.06 73 LEU B N 1
ATOM 2481 C CA . LEU B 1 73 ? -6.59 -5.25 -7.16 1 96.06 73 LEU B CA 1
ATOM 2482 C C . LEU B 1 73 ? -5.547 -5.645 -6.121 1 96.06 73 LEU B C 1
ATOM 2484 O O . LEU B 1 73 ? -5.754 -6.578 -5.348 1 96.06 73 LEU B O 1
ATOM 2488 N N . PHE B 1 74 ? -4.422 -4.871 -6.102 1 96.94 74 PHE B N 1
ATOM 2489 C CA . PHE B 1 74 ? -3.279 -5.375 -5.348 1 96.94 74 PHE B CA 1
ATOM 2490 C C . PHE B 1 74 ? -2.812 -4.348 -4.324 1 96.94 74 PHE B C 1
ATOM 2492 O O . PHE B 1 74 ? -1.69 -4.43 -3.82 1 96.94 74 PHE B O 1
ATOM 2499 N N . ALA B 1 75 ? -3.637 -3.377 -4.086 1 95.12 75 ALA B N 1
ATOM 2500 C CA . ALA B 1 75 ? -3.33 -2.338 -3.105 1 95.12 75 ALA B CA 1
ATOM 2501 C C . ALA B 1 75 ? -2.008 -1.65 -3.432 1 95.12 75 ALA B C 1
ATOM 2503 O O . ALA B 1 75 ? -1.187 -1.418 -2.541 1 95.12 75 ALA B O 1
ATOM 2504 N N . ALA B 1 76 ? -1.838 -1.35 -4.672 1 96.06 76 ALA B N 1
ATOM 2505 C CA . ALA B 1 76 ? -0.653 -0.649 -5.164 1 96.06 76 ALA B CA 1
ATOM 2506 C C . ALA B 1 76 ? -1.042 0.544 -6.031 1 96.06 76 ALA B C 1
ATOM 2508 O O . ALA B 1 76 ? -1.988 0.465 -6.816 1 96.06 76 ALA B O 1
ATOM 2509 N N . SER B 1 77 ? -0.321 1.61 -5.867 1 96.25 77 SER B N 1
ATOM 2510 C CA . SER B 1 77 ? -0.571 2.768 -6.723 1 96.25 77 SER B CA 1
ATOM 2511 C C . SER B 1 77 ? -0.085 2.521 -8.148 1 96.25 77 SER B C 1
ATOM 2513 O O . SER B 1 77 ? 0.696 1.599 -8.391 1 96.25 77 SER B O 1
ATOM 2515 N N . ARG B 1 78 ? -0.632 3.393 -9.031 1 95.5 78 ARG B N 1
ATOM 2516 C CA . ARG B 1 78 ? -0.163 3.357 -10.414 1 95.5 78 ARG B CA 1
ATOM 2517 C C . ARG B 1 78 ? 1.347 3.564 -10.484 1 95.5 78 ARG B C 1
ATOM 2519 O O . ARG B 1 78 ? 2.035 2.885 -11.25 1 95.5 78 ARG B O 1
ATOM 2526 N N . PHE B 1 79 ? 1.891 4.402 -9.68 1 94.69 79 PHE B N 1
ATOM 2527 C CA . PHE B 1 79 ? 3.32 4.691 -9.633 1 94.69 79 PHE B CA 1
ATOM 2528 C C . PHE B 1 79 ? 4.109 3.449 -9.234 1 94.69 79 PHE B C 1
ATOM 2530 O O . PHE B 1 79 ? 5.109 3.115 -9.867 1 94.69 79 PHE B O 1
ATOM 2537 N N . MET B 1 80 ? 3.631 2.74 -8.258 1 94.88 80 MET B N 1
ATOM 2538 C CA . MET B 1 80 ? 4.316 1.55 -7.758 1 94.88 80 MET B CA 1
ATOM 2539 C C . MET B 1 80 ? 4.348 0.457 -8.82 1 94.88 80 MET B C 1
ATOM 2541 O O . MET B 1 80 ? 5.391 -0.152 -9.062 1 94.88 80 MET B O 1
ATOM 2545 N N . VAL B 1 81 ? 3.229 0.206 -9.461 1 96.06 81 VAL B N 1
ATOM 2546 C CA . VAL B 1 81 ? 3.166 -0.832 -10.484 1 96.06 81 VAL B CA 1
ATOM 2547 C C . VAL B 1 81 ? 4.035 -0.436 -11.672 1 96.06 81 VAL B C 1
ATOM 2549 O O . VAL B 1 81 ? 4.801 -1.254 -12.195 1 96.06 81 VAL B O 1
ATOM 2552 N N . ALA B 1 82 ? 3.939 0.817 -12.133 1 95.19 82 ALA B N 1
ATOM 2553 C CA . ALA B 1 82 ? 4.723 1.303 -13.266 1 95.19 82 ALA B CA 1
ATOM 2554 C C . ALA B 1 82 ? 6.219 1.14 -13.008 1 95.19 82 ALA B C 1
ATOM 2556 O O . ALA B 1 82 ? 6.934 0.565 -13.828 1 95.19 82 ALA B O 1
ATOM 2557 N N . HIS B 1 83 ? 6.668 1.532 -11.867 1 91.88 83 HIS B N 1
ATOM 2558 C CA . HIS B 1 83 ? 8.102 1.531 -11.586 1 91.88 83 HIS B CA 1
ATOM 2559 C C . HIS B 1 83 ? 8.625 0.112 -11.391 1 91.88 83 HIS B C 1
ATOM 2561 O O . HIS B 1 83 ? 9.766 -0.189 -11.742 1 91.88 83 HIS B O 1
ATOM 2567 N N . ALA B 1 84 ? 7.781 -0.742 -10.805 1 91.5 84 ALA B N 1
ATOM 2568 C CA . ALA B 1 84 ? 8.18 -2.143 -10.672 1 91.5 84 ALA B CA 1
ATOM 2569 C C . ALA B 1 84 ? 8.469 -2.76 -12.039 1 91.5 84 ALA B C 1
ATOM 2571 O O . ALA B 1 84 ? 9.148 -3.783 -12.133 1 91.5 84 ALA B O 1
ATOM 2572 N N . ASN B 1 85 ? 7.996 -2.146 -13.078 1 92.88 85 ASN B N 1
ATOM 2573 C CA . ASN B 1 85 ? 8.109 -2.697 -14.422 1 92.88 85 ASN B CA 1
ATOM 2574 C C . ASN B 1 85 ? 8.867 -1.751 -15.352 1 92.88 85 ASN B C 1
ATOM 2576 O O . ASN B 1 85 ? 8.781 -1.875 -16.578 1 92.88 85 ASN B O 1
ATOM 2580 N N . ASN B 1 86 ? 9.5 -0.722 -14.781 1 89.25 86 ASN B N 1
ATOM 2581 C CA . ASN B 1 86 ? 10.266 0.259 -15.547 1 89.25 86 ASN B CA 1
ATOM 2582 C C . ASN B 1 86 ? 9.414 0.93 -16.609 1 89.25 86 ASN B C 1
ATOM 2584 O O . ASN B 1 86 ? 9.852 1.082 -17.766 1 89.25 86 ASN B O 1
ATOM 2588 N N . LEU B 1 87 ? 8.203 1.227 -16.219 1 92.5 87 LEU B N 1
ATOM 2589 C CA . LEU B 1 87 ? 7.27 1.927 -17.094 1 92.5 87 LEU B CA 1
ATOM 2590 C C . LEU B 1 87 ? 6.965 3.322 -16.562 1 92.5 87 LEU B C 1
ATOM 2592 O O . LEU B 1 87 ? 7.188 3.602 -15.383 1 92.5 87 LEU B O 1
ATOM 2596 N N . SER B 1 88 ? 6.449 4.152 -17.453 1 91.81 88 SER B N 1
ATOM 2597 C CA . SER B 1 88 ? 5.875 5.418 -17 1 91.81 88 SER B CA 1
ATOM 2598 C C . SER B 1 88 ? 4.469 5.219 -16.438 1 91.81 88 SER B C 1
ATOM 2600 O O . SER B 1 88 ? 3.797 4.238 -16.766 1 91.81 88 SER B O 1
ATOM 2602 N N . THR B 1 89 ? 4.02 6.164 -15.578 1 91.56 89 THR B N 1
ATOM 2603 C CA . THR B 1 89 ? 2.684 6.066 -15 1 91.56 89 THR B CA 1
ATOM 2604 C C . THR B 1 89 ? 1.613 6.238 -16.078 1 91.56 89 THR B C 1
ATOM 2606 O O . THR B 1 89 ? 0.451 5.887 -15.859 1 91.56 89 THR B O 1
ATOM 2609 N N . SER B 1 90 ? 1.971 6.719 -17.234 1 91.94 90 SER B N 1
ATOM 2610 C CA . SER B 1 90 ? 1.034 6.922 -18.344 1 91.94 90 SER B CA 1
ATOM 2611 C C . SER B 1 90 ? 1.2 5.848 -19.406 1 91.94 90 SER B C 1
ATOM 2613 O O . SER B 1 90 ? 0.632 5.957 -20.5 1 91.94 90 SER B O 1
ATOM 2615 N N . ALA B 1 91 ? 1.935 4.816 -19.094 1 93.62 91 ALA B N 1
ATOM 2616 C CA . ALA B 1 91 ? 2.189 3.754 -20.062 1 93.62 91 ALA B CA 1
ATOM 2617 C C . ALA B 1 91 ? 0.891 3.07 -20.484 1 93.62 91 ALA B C 1
ATOM 2619 O O . ALA B 1 91 ? 0.007 2.844 -19.656 1 93.62 91 ALA B O 1
ATOM 2620 N N . VAL B 1 92 ? 0.777 2.791 -21.734 1 94.25 92 VAL B N 1
ATOM 2621 C CA . VAL B 1 92 ? -0.336 2.016 -22.266 1 94.25 92 VAL B CA 1
ATOM 2622 C C . VAL B 1 92 ? 0.023 0.531 -22.281 1 94.25 92 VAL B C 1
ATOM 2624 O O . VAL B 1 92 ? 1.057 0.139 -22.828 1 94.25 92 VAL B O 1
ATOM 2627 N N . LEU B 1 93 ? -0.827 -0.253 -21.672 1 96.06 93 LEU B N 1
ATOM 2628 C CA . LEU B 1 93 ? -0.54 -1.676 -21.516 1 96.06 93 LEU B CA 1
ATOM 2629 C C . LEU B 1 93 ? -1.076 -2.471 -22.703 1 96.06 93 LEU B C 1
ATOM 2631 O O . LEU B 1 93 ? -2.162 -2.18 -23.219 1 96.06 93 LEU B O 1
ATOM 2635 N N . ALA B 1 94 ? -0.262 -3.428 -23.125 1 94.75 94 ALA B N 1
ATOM 2636 C CA . ALA B 1 94 ? -0.729 -4.398 -24.109 1 94.75 94 ALA B CA 1
ATOM 2637 C C . ALA B 1 94 ? -1.444 -5.566 -23.438 1 94.75 94 ALA B C 1
ATOM 2639 O O . ALA B 1 94 ? -1.17 -5.883 -22.281 1 94.75 94 ALA B O 1
ATOM 2640 N N . ALA B 1 95 ? -2.375 -6.191 -24.141 1 93.25 95 ALA B N 1
ATOM 2641 C CA . ALA B 1 95 ? -3.023 -7.395 -23.641 1 93.25 95 ALA B CA 1
ATOM 2642 C C . ALA B 1 95 ? -1.999 -8.492 -23.344 1 93.25 95 ALA B C 1
ATOM 2644 O O . ALA B 1 95 ? -1.077 -8.703 -24.141 1 93.25 95 ALA B O 1
ATOM 2645 N N . ARG B 1 96 ? -2.135 -9.109 -22.141 1 92.56 96 ARG B N 1
ATOM 2646 C CA . ARG B 1 96 ? -1.331 -10.25 -21.703 1 92.56 96 ARG B CA 1
ATOM 2647 C C . ARG B 1 96 ? 0.077 -9.805 -21.328 1 92.56 96 ARG B C 1
ATOM 2649 O O . ARG B 1 96 ? 0.931 -10.641 -21.016 1 92.56 96 ARG B O 1
ATOM 2656 N N . GLN B 1 97 ? 0.314 -8.531 -21.312 1 94.94 97 GLN B N 1
ATOM 2657 C CA . GLN B 1 97 ? 1.606 -8.031 -20.859 1 94.94 97 GLN B CA 1
ATOM 2658 C C . GLN B 1 97 ? 1.873 -8.438 -19.422 1 94.94 97 GLN B C 1
ATOM 2660 O O . GLN B 1 97 ? 1.068 -8.148 -18.531 1 94.94 97 GLN B O 1
ATOM 2665 N N . PRO B 1 98 ? 2.943 -9.18 -19.203 1 94.94 98 PRO B N 1
ATOM 2666 C CA . PRO B 1 98 ? 3.262 -9.516 -17.812 1 94.94 98 PRO B CA 1
ATOM 2667 C C . PRO B 1 98 ? 3.738 -8.312 -17.016 1 94.94 98 PRO B C 1
ATOM 2669 O O . PRO B 1 98 ? 4.547 -7.516 -17.5 1 94.94 98 PRO B O 1
ATOM 2672 N N . LEU B 1 99 ? 3.209 -8.141 -15.828 1 95.69 99 LEU B N 1
ATOM 2673 C CA . LEU B 1 99 ? 3.564 -7.047 -14.93 1 95.69 99 LEU B CA 1
ATOM 2674 C C . LEU B 1 99 ? 3.922 -7.57 -13.547 1 95.69 99 LEU B C 1
ATOM 2676 O O . LEU B 1 99 ? 3.221 -8.43 -13 1 95.69 99 LEU B O 1
ATOM 2680 N N . LEU B 1 100 ? 5.039 -7.094 -13.055 1 95.06 100 LEU B N 1
ATOM 2681 C CA . LEU B 1 100 ? 5.336 -7.301 -11.641 1 95.06 100 LEU B CA 1
ATOM 2682 C C . LEU B 1 100 ? 4.523 -6.352 -10.766 1 95.06 100 LEU B C 1
ATOM 2684 O O . LEU B 1 100 ? 4.582 -5.133 -10.945 1 95.06 100 LEU B O 1
ATOM 2688 N N . VAL B 1 101 ? 3.758 -6.887 -9.898 1 96.75 101 VAL B N 1
ATOM 2689 C CA . VAL B 1 101 ? 2.99 -6.074 -8.961 1 96.75 101 VAL B CA 1
ATOM 2690 C C . VAL B 1 101 ? 3.551 -6.242 -7.551 1 96.75 101 VAL B C 1
ATOM 2692 O O . VAL B 1 101 ? 3.736 -7.363 -7.078 1 96.75 101 VAL B O 1
ATOM 2695 N N . PRO B 1 102 ? 3.803 -5.117 -6.895 1 95.25 102 PRO B N 1
ATOM 2696 C CA . PRO B 1 102 ? 4.371 -5.223 -5.547 1 95.25 102 PRO B CA 1
ATOM 2697 C C . PRO B 1 102 ? 3.332 -5.625 -4.504 1 95.25 102 PRO B C 1
ATOM 2699 O O . PRO B 1 102 ? 2.168 -5.227 -4.594 1 95.25 102 PRO B O 1
ATOM 2702 N N . LEU B 1 103 ? 3.777 -6.469 -3.588 1 94.56 103 LEU B N 1
ATOM 2703 C CA . LEU B 1 103 ? 2.953 -6.949 -2.484 1 94.56 103 LEU B CA 1
ATOM 2704 C C . LEU B 1 103 ? 3.645 -6.711 -1.146 1 94.56 103 LEU B C 1
ATOM 2706 O O . LEU B 1 103 ? 4.875 -6.754 -1.061 1 94.56 103 LEU B O 1
ATOM 2710 N N . GLN B 1 104 ? 2.84 -6.395 -0.206 1 91.25 104 GLN B N 1
ATOM 2711 C CA . GLN B 1 104 ? 3.318 -6.477 1.17 1 91.25 104 GLN B CA 1
ATOM 2712 C C . GLN B 1 104 ? 2.928 -7.805 1.812 1 91.25 104 GLN B C 1
ATOM 2714 O O . GLN B 1 104 ? 1.795 -7.969 2.27 1 91.25 104 GLN B O 1
ATOM 2719 N N . CYS B 1 105 ? 3.889 -8.664 1.791 1 93 105 CYS B N 1
ATOM 2720 C CA . CYS B 1 105 ? 3.633 -10.031 2.236 1 93 105 CYS B CA 1
ATOM 2721 C C . CYS B 1 105 ? 3.732 -10.141 3.754 1 93 105 CYS B C 1
ATOM 2723 O O . CYS B 1 105 ? 4.703 -9.664 4.352 1 93 105 CYS B O 1
ATOM 2725 N N . GLY B 1 106 ? 2.701 -10.688 4.344 1 90.25 106 GLY B N 1
ATOM 2726 C CA . GLY B 1 106 ? 2.676 -10.859 5.789 1 90.25 106 GLY B CA 1
ATOM 2727 C C . GLY B 1 106 ? 2.387 -12.281 6.219 1 90.25 106 GLY B C 1
ATOM 2728 O O . GLY B 1 106 ? 2.189 -13.164 5.379 1 90.25 106 GLY B O 1
ATOM 2729 N N . CYS B 1 107 ? 2.531 -12.438 7.457 1 87.94 107 CYS B N 1
ATOM 2730 C CA . CYS B 1 107 ? 2.174 -13.703 8.102 1 87.94 107 CYS B CA 1
ATOM 2731 C C . CYS B 1 107 ? 1.199 -13.469 9.25 1 87.94 107 CYS B C 1
ATOM 2733 O O . CYS B 1 107 ? 1.614 -13.305 10.398 1 87.94 107 CYS B O 1
ATOM 2735 N N . PRO B 1 108 ? -0.096 -13.289 8.812 1 78.19 108 PRO B N 1
ATOM 2736 C CA . PRO B 1 108 ? -1.057 -13 9.883 1 78.19 108 PRO B CA 1
ATOM 2737 C C . PRO B 1 108 ? -1.027 -14.039 11 1 78.19 108 PRO B C 1
ATOM 2739 O O . PRO B 1 108 ? -0.703 -15.211 10.75 1 78.19 108 PRO B O 1
ATOM 2742 N N . SER B 1 109 ? -1.552 -13.555 12.094 1 68.88 109 SER B N 1
ATOM 2743 C CA . SER B 1 109 ? -1.573 -14.406 13.273 1 68.88 109 SER B CA 1
ATOM 2744 C C . SER B 1 109 ? -2.502 -15.602 13.07 1 68.88 109 SER B C 1
ATOM 2746 O O . SER B 1 109 ? -3.537 -15.484 12.414 1 68.88 109 SER B O 1
ATOM 2748 N N . ARG B 1 110 ? -2.066 -16.75 13.359 1 65.25 110 ARG B N 1
ATOM 2749 C CA . ARG B 1 110 ? -2.852 -17.984 13.391 1 65.25 110 ARG B CA 1
ATOM 2750 C C . ARG B 1 110 ? -2.889 -18.641 12.016 1 65.25 110 ARG B C 1
ATOM 2752 O O . ARG B 1 110 ? -3.658 -19.578 11.789 1 65.25 110 ARG B O 1
ATOM 2759 N N . SER B 1 111 ? -2.232 -17.938 11.062 1 74.25 111 SER B N 1
ATOM 2760 C CA . SER B 1 111 ? -2.164 -18.609 9.773 1 74.25 111 SER B CA 1
ATOM 2761 C C . SER B 1 111 ? -0.782 -19.203 9.531 1 74.25 111 SER B C 1
ATOM 2763 O O . SER B 1 111 ? 0.235 -18.562 9.82 1 74.25 111 SER B O 1
ATOM 2765 N N . PRO B 1 112 ? -0.81 -20.375 9.164 1 80.75 112 PRO B N 1
ATOM 2766 C CA . PRO B 1 112 ? 0.476 -20.969 8.789 1 80.75 112 PRO B CA 1
ATOM 2767 C C . PRO B 1 112 ? 0.992 -20.453 7.445 1 80.75 112 PRO B C 1
ATOM 2769 O O . PRO B 1 112 ? 2.154 -20.688 7.098 1 80.75 112 PRO B O 1
ATOM 2772 N N . ASN B 1 113 ? 0.148 -19.734 6.758 1 89.19 113 ASN B N 1
ATOM 2773 C CA . ASN B 1 113 ? 0.503 -19.344 5.402 1 89.19 113 ASN B CA 1
ATOM 2774 C C . ASN B 1 113 ? 0.736 -17.828 5.309 1 89.19 113 ASN B C 1
ATOM 2776 O O . ASN B 1 113 ? 0.029 -17.047 5.945 1 89.19 113 ASN B O 1
ATOM 2780 N N . ALA B 1 114 ? 1.77 -17.531 4.531 1 92.81 114 ALA B N 1
ATOM 2781 C CA . ALA B 1 114 ? 2.047 -16.141 4.238 1 92.81 114 ALA B CA 1
ATOM 2782 C C . ALA B 1 114 ? 1.222 -15.648 3.051 1 92.81 114 ALA B C 1
ATOM 2784 O O . ALA B 1 114 ? 1.021 -16.391 2.082 1 92.81 114 ALA B O 1
ATOM 2785 N N . TYR B 1 115 ? 0.699 -14.492 3.201 1 93.81 115 TYR B N 1
ATOM 2786 C CA . TYR B 1 115 ? -0.067 -13.93 2.096 1 93.81 115 TYR B CA 1
ATOM 2787 C C . TYR B 1 115 ? -0.156 -12.414 2.217 1 93.81 115 TYR B C 1
ATOM 2789 O O . TYR B 1 115 ? 0.172 -11.844 3.262 1 93.81 115 TYR B O 1
ATOM 2797 N N . ALA B 1 116 ? -0.427 -11.758 1.162 1 94.56 116 ALA B N 1
ATOM 2798 C CA . ALA B 1 116 ? -0.796 -10.344 1.131 1 94.56 116 ALA B CA 1
ATOM 2799 C C . ALA B 1 116 ? -2.312 -10.172 1.072 1 94.56 116 ALA B C 1
ATOM 2801 O O . ALA B 1 116 ? -2.951 -10.578 0.099 1 94.56 116 ALA B O 1
ATOM 2802 N N . PRO B 1 117 ? -2.889 -9.609 2.045 1 93.56 117 PRO B N 1
ATOM 2803 C CA . PRO B 1 117 ? -4.344 -9.469 2.047 1 93.56 117 PRO B CA 1
ATOM 2804 C C . PRO B 1 117 ? -4.828 -8.336 1.143 1 93.56 117 PRO B C 1
ATOM 2806 O O . PRO B 1 117 ? -4.438 -7.18 1.334 1 93.56 117 PRO B O 1
ATOM 2809 N N . MET B 1 118 ? -5.586 -8.68 0.143 1 95.19 118 MET B N 1
ATOM 2810 C CA . MET B 1 118 ? -6.168 -7.691 -0.765 1 95.19 118 MET B CA 1
ATOM 2811 C C . MET B 1 118 ? -7.672 -7.574 -0.549 1 95.19 118 MET B C 1
ATOM 2813 O O . MET B 1 118 ? -8.367 -8.586 -0.423 1 95.19 118 MET B O 1
ATOM 2817 N N . GLN B 1 119 ? -8.125 -6.352 -0.479 1 93.94 119 GLN B N 1
ATOM 2818 C CA . GLN B 1 119 ? -9.562 -6.117 -0.359 1 93.94 119 GLN B CA 1
ATOM 2819 C C . GLN B 1 119 ? -10.211 -5.977 -1.732 1 93.94 119 GLN B C 1
ATOM 2821 O O . GLN B 1 119 ? -9.664 -5.328 -2.623 1 93.94 119 GLN B O 1
ATOM 2826 N N . TYR B 1 120 ? -11.242 -6.664 -1.869 1 94.31 120 TYR B N 1
ATOM 2827 C CA . TYR B 1 120 ? -12 -6.676 -3.113 1 94.31 120 TYR B CA 1
ATOM 2828 C C . TYR B 1 120 ? -13.484 -6.441 -2.848 1 94.31 120 TYR B C 1
ATOM 2830 O O . TYR B 1 120 ? -14.055 -7.039 -1.936 1 94.31 120 TYR B O 1
ATOM 2838 N N . GLN B 1 121 ? -14.078 -5.492 -3.582 1 93.06 121 GLN B N 1
ATOM 2839 C CA . GLN B 1 121 ? -15.508 -5.25 -3.48 1 93.06 121 GLN B CA 1
ATOM 2840 C C . GLN B 1 121 ? -16.297 -6.145 -4.438 1 93.06 121 GLN B C 1
ATOM 2842 O O . GLN B 1 121 ? -16.094 -6.082 -5.652 1 93.06 121 GLN B O 1
ATOM 2847 N N . ILE B 1 122 ? -17.188 -6.926 -3.893 1 95.44 122 ILE B N 1
ATOM 2848 C CA . ILE B 1 122 ? -17.922 -7.93 -4.656 1 95.44 122 ILE B CA 1
ATOM 2849 C C . ILE B 1 122 ? -18.875 -7.246 -5.621 1 95.44 122 ILE B C 1
ATOM 2851 O O . ILE B 1 122 ? -19.594 -6.312 -5.238 1 95.44 122 ILE B O 1
ATOM 2855 N N . ASN B 1 123 ? -18.797 -7.621 -6.871 1 93.69 123 ASN B N 1
ATOM 2856 C CA . ASN B 1 123 ? -19.734 -7.195 -7.906 1 93.69 123 ASN B CA 1
ATOM 2857 C C . ASN B 1 123 ? -20.734 -8.305 -8.25 1 93.69 123 ASN B C 1
ATOM 2859 O O . ASN B 1 123 ? -20.578 -9.438 -7.797 1 93.69 123 ASN B O 1
ATOM 2863 N N . ALA B 1 124 ? -21.672 -7.93 -9.023 1 94.06 124 ALA B N 1
ATOM 2864 C CA . ALA B 1 124 ? -22.641 -8.922 -9.477 1 94.06 124 ALA B CA 1
ATOM 2865 C C . ALA B 1 124 ? -21.953 -10.062 -10.219 1 94.06 124 ALA B C 1
ATOM 2867 O O . ALA B 1 124 ? -21.125 -9.828 -11.094 1 94.06 124 ALA B O 1
ATOM 2868 N N . GLY B 1 125 ? -22.281 -11.305 -9.82 1 93.62 125 GLY B N 1
ATOM 2869 C CA . GLY B 1 125 ? -21.75 -12.469 -10.508 1 93.62 125 GLY B CA 1
ATOM 2870 C C . GLY B 1 125 ? -20.453 -12.977 -9.906 1 93.62 125 GLY B C 1
ATOM 2871 O O . GLY B 1 125 ? -19.969 -14.055 -10.258 1 93.62 125 GLY B O 1
ATOM 2872 N N . ASP B 1 126 ? -19.938 -12.258 -8.961 1 95.06 126 ASP B N 1
ATOM 2873 C CA . ASP B 1 126 ? -18.672 -12.656 -8.352 1 95.06 126 ASP B CA 1
ATOM 2874 C C . ASP B 1 126 ? -18.859 -13.836 -7.398 1 95.06 126 ASP B C 1
ATOM 2876 O O . ASP B 1 126 ? -19.875 -13.906 -6.695 1 95.06 126 ASP B O 1
ATOM 2880 N N . THR B 1 127 ? -17.953 -14.766 -7.488 1 95.69 127 THR B N 1
ATOM 2881 C CA . THR B 1 127 ? -17.75 -15.805 -6.48 1 95.69 127 THR B CA 1
ATOM 2882 C C . THR B 1 127 ? -16.297 -15.867 -6.059 1 95.69 127 THR B C 1
ATOM 2884 O O . THR B 1 127 ? -15.422 -15.305 -6.73 1 95.69 127 THR B O 1
ATOM 2887 N N . TYR B 1 128 ? -16.078 -16.531 -4.961 1 96.31 128 TYR B N 1
ATOM 2888 C CA . TYR B 1 128 ? -14.68 -16.703 -4.562 1 96.31 128 TYR B CA 1
ATOM 2889 C C . TYR B 1 128 ? -13.875 -17.359 -5.672 1 96.31 128 TYR B C 1
ATOM 2891 O O . TYR B 1 128 ? -12.734 -16.969 -5.938 1 96.31 128 TYR B O 1
ATOM 2899 N N . TRP B 1 129 ? -14.508 -18.297 -6.367 1 94 129 TRP B N 1
ATOM 2900 C CA . TRP B 1 129 ? -13.82 -19.031 -7.418 1 94 129 TRP B CA 1
ATOM 2901 C C . TRP B 1 129 ? -13.562 -18.156 -8.633 1 94 129 TRP B C 1
ATOM 2903 O O . TRP B 1 129 ? -12.438 -18.094 -9.141 1 94 129 TRP B O 1
ATOM 2913 N N . ILE B 1 130 ? -14.516 -17.391 -9.062 1 94.44 130 ILE B N 1
ATOM 2914 C CA . ILE B 1 130 ? -14.406 -16.578 -10.266 1 94.44 130 ILE B CA 1
ATOM 2915 C C . ILE B 1 130 ? -13.375 -15.477 -10.047 1 94.44 130 ILE B C 1
ATOM 2917 O O . ILE B 1 130 ? -12.5 -15.258 -10.891 1 94.44 130 ILE B O 1
ATOM 2921 N N . VAL B 1 131 ? -13.445 -14.797 -8.906 1 95.94 131 VAL B N 1
ATOM 2922 C CA . VAL B 1 131 ? -12.516 -13.703 -8.641 1 95.94 131 VAL B CA 1
ATOM 2923 C C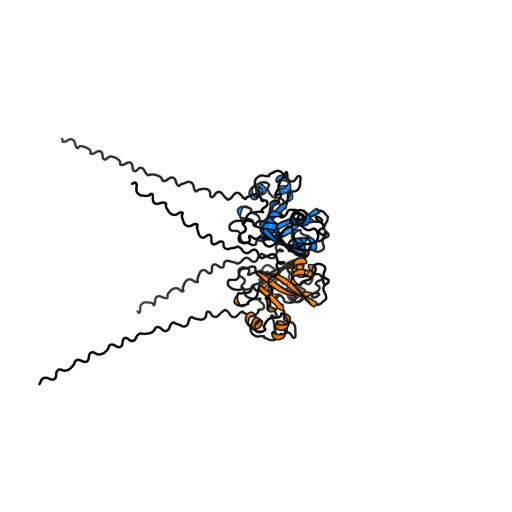 . VAL B 1 131 ? -11.094 -14.25 -8.523 1 95.94 131 VAL B C 1
ATOM 2925 O O . VAL B 1 131 ? -10.164 -13.711 -9.117 1 95.94 131 VAL B O 1
ATOM 2928 N N . SER B 1 132 ? -10.883 -15.398 -7.828 1 95.31 132 SER B N 1
ATOM 2929 C CA . SER B 1 132 ? -9.562 -15.977 -7.609 1 95.31 132 SER B CA 1
ATOM 2930 C C . SER B 1 132 ? -8.945 -16.453 -8.922 1 95.31 132 SER B C 1
ATOM 2932 O O . SER B 1 132 ? -7.773 -16.188 -9.195 1 95.31 132 SER B O 1
ATOM 2934 N N . THR B 1 133 ? -9.734 -17.078 -9.797 1 92.81 133 THR B N 1
ATOM 2935 C CA . THR B 1 133 ? -9.211 -17.734 -10.984 1 92.81 133 THR B CA 1
ATOM 2936 C C . THR B 1 133 ? -9.102 -16.766 -12.156 1 92.81 133 THR B C 1
ATOM 2938 O O . THR B 1 133 ? -8.156 -16.828 -12.938 1 92.81 133 THR B O 1
ATOM 2941 N N . THR B 1 134 ? -10.055 -15.875 -12.258 1 93.56 134 THR B N 1
ATOM 2942 C CA . THR B 1 134 ? -10.117 -15.031 -13.445 1 93.56 134 THR B CA 1
ATOM 2943 C C . THR B 1 134 ? -9.516 -13.664 -13.164 1 93.56 134 THR B C 1
ATOM 2945 O O . THR B 1 134 ? -8.422 -13.352 -13.648 1 93.56 134 THR B O 1
ATOM 2948 N N . LYS B 1 135 ? -10.055 -12.961 -12.203 1 95 135 LYS B N 1
ATOM 2949 C CA . LYS B 1 135 ? -9.586 -11.602 -11.945 1 95 135 LYS B CA 1
ATOM 2950 C C . LYS B 1 135 ? -8.188 -11.609 -11.336 1 95 135 LYS B C 1
ATOM 2952 O O . LYS B 1 135 ? -7.352 -10.766 -11.68 1 95 135 LYS B O 1
ATOM 2957 N N . LEU B 1 136 ? -7.945 -12.594 -10.453 1 96.56 136 LEU B N 1
ATOM 2958 C CA . LEU B 1 136 ? -6.656 -12.625 -9.773 1 96.56 136 LEU B CA 1
ATOM 2959 C C . LEU B 1 136 ? -5.758 -13.711 -10.359 1 96.56 136 LEU B C 1
ATOM 2961 O O . LEU B 1 136 ? -4.652 -13.938 -9.859 1 96.56 136 LEU B O 1
ATOM 2965 N N . GLN B 1 137 ? -6.195 -14.375 -11.359 1 94.31 137 GLN B N 1
ATOM 2966 C CA . GLN B 1 137 ? -5.402 -15.242 -12.219 1 94.31 137 GLN B CA 1
ATOM 2967 C C . GLN B 1 137 ? -4.684 -16.312 -11.406 1 94.31 137 GLN B C 1
ATOM 2969 O O . GLN B 1 137 ? -3.49 -16.562 -11.602 1 94.31 137 GLN B O 1
ATOM 2974 N N . ASN B 1 138 ? -5.359 -16.828 -10.391 1 93.19 138 ASN B N 1
ATOM 2975 C CA . ASN B 1 138 ? -4.906 -17.953 -9.578 1 93.19 138 ASN B CA 1
ATOM 2976 C C . ASN B 1 138 ? -3.723 -17.562 -8.695 1 93.19 138 ASN B C 1
ATOM 2978 O O . ASN B 1 138 ? -2.975 -18.422 -8.234 1 93.19 138 ASN B O 1
ATOM 2982 N N . LEU B 1 139 ? -3.57 -16.312 -8.469 1 96.19 139 LEU B N 1
ATOM 2983 C CA . LEU B 1 139 ? -2.564 -15.875 -7.512 1 96.19 139 LEU B CA 1
ATOM 2984 C C . LEU B 1 139 ? -3.004 -16.172 -6.086 1 96.19 139 LEU B C 1
ATOM 2986 O O . LEU B 1 139 ? -2.238 -15.977 -5.141 1 96.19 139 LEU B O 1
ATOM 2990 N N . THR B 1 140 ? -4.152 -16.531 -5.984 1 95.44 140 THR B N 1
ATOM 2991 C CA . THR B 1 140 ? -4.75 -17.109 -4.781 1 95.44 140 THR B CA 1
ATOM 2992 C C . THR B 1 140 ? -5.711 -18.234 -5.141 1 95.44 140 THR B C 1
ATOM 2994 O O . THR B 1 140 ? -5.859 -18.578 -6.312 1 95.44 140 THR B O 1
ATOM 2997 N N . GLN B 1 141 ? -6.285 -18.875 -4.098 1 92.94 141 GLN B N 1
ATOM 2998 C CA . GLN B 1 141 ? -7.281 -19.922 -4.289 1 92.94 141 GLN B CA 1
ATOM 2999 C C . GLN B 1 141 ? -8.523 -19.672 -3.436 1 92.94 141 GLN B C 1
ATOM 3001 O O . GLN B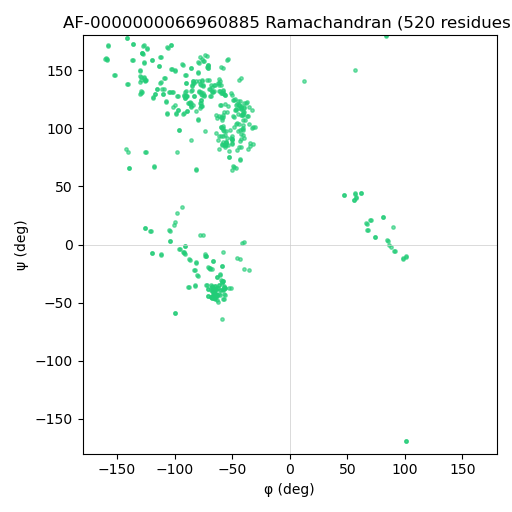 1 141 ? -8.43 -19.078 -2.354 1 92.94 141 GLN B O 1
ATOM 3006 N N . TYR B 1 142 ? -9.68 -20.172 -4.02 1 93 142 TYR B N 1
ATOM 3007 C CA . TYR B 1 142 ? -10.938 -19.844 -3.354 1 93 142 TYR B CA 1
ATOM 3008 C C . TYR B 1 142 ? -10.984 -20.453 -1.957 1 93 142 TYR B C 1
ATOM 3010 O O . TYR B 1 142 ? -11.586 -19.891 -1.044 1 93 142 TYR B O 1
ATOM 3018 N N . GLN B 1 143 ? -10.297 -21.578 -1.691 1 91 143 GLN B N 1
ATOM 3019 C CA . GLN B 1 143 ? -10.273 -22.188 -0.365 1 91 143 GLN B CA 1
ATOM 3020 C C . GLN B 1 143 ? -9.562 -21.281 0.641 1 91 143 GLN B C 1
ATOM 3022 O O . GLN B 1 143 ? -9.984 -21.188 1.797 1 91 143 GLN B O 1
ATOM 3027 N N . ALA B 1 144 ? -8.477 -20.703 0.155 1 92.06 144 ALA B N 1
ATOM 3028 C CA . ALA B 1 144 ? -7.762 -19.766 1.017 1 92.06 144 ALA B CA 1
ATOM 3029 C C . ALA B 1 144 ? -8.625 -18.547 1.33 1 92.06 144 ALA B C 1
ATOM 3031 O O . ALA B 1 144 ? -8.578 -18.016 2.443 1 92.06 144 ALA B O 1
ATOM 3032 N N . VAL B 1 145 ? -9.398 -18.062 0.354 1 94.38 145 VAL B N 1
ATOM 3033 C CA . VAL B 1 145 ? -10.281 -16.922 0.542 1 94.38 145 VAL B CA 1
ATOM 3034 C C . VAL B 1 145 ? -11.32 -17.234 1.618 1 94.38 145 VAL B C 1
ATOM 3036 O O . VAL B 1 145 ? -11.578 -16.422 2.5 1 94.38 145 VAL B O 1
ATOM 3039 N N . GLU B 1 146 ? -11.867 -18.453 1.557 1 93.12 146 GLU B N 1
ATOM 3040 C CA . GLU B 1 146 ? -12.836 -18.875 2.561 1 93.12 146 GLU B CA 1
ATOM 3041 C C . GLU B 1 146 ? -12.227 -18.859 3.959 1 93.12 146 GLU B C 1
ATOM 3043 O O . GLU B 1 146 ? -12.859 -18.406 4.914 1 93.12 146 GLU B O 1
ATOM 3048 N N . ARG B 1 147 ? -11.031 -19.25 4.055 1 90.5 147 ARG B N 1
ATOM 3049 C CA . ARG B 1 147 ? -10.367 -19.359 5.348 1 90.5 147 ARG B CA 1
ATOM 3050 C C . ARG B 1 147 ? -10.148 -17.984 5.969 1 90.5 147 ARG B C 1
ATOM 3052 O O . ARG B 1 147 ? -10.258 -17.828 7.188 1 90.5 147 ARG B O 1
ATOM 3059 N N . VAL B 1 148 ? -9.875 -17.047 5.133 1 91.12 148 VAL B N 1
ATOM 3060 C CA . VAL B 1 148 ? -9.508 -15.742 5.691 1 91.12 148 VAL B CA 1
ATOM 3061 C C . VAL B 1 148 ? -10.75 -14.883 5.859 1 91.12 148 VAL B C 1
ATOM 3063 O O . VAL B 1 148 ? -10.672 -13.75 6.344 1 91.12 148 VAL B O 1
ATOM 3066 N N . ASN B 1 149 ? -11.875 -15.32 5.371 1 92.88 149 ASN B N 1
ATOM 3067 C CA . ASN B 1 149 ? -13.156 -14.656 5.578 1 92.88 149 ASN B CA 1
ATOM 3068 C C . ASN B 1 149 ? -14.133 -15.555 6.332 1 92.88 149 ASN B C 1
ATOM 3070 O O . ASN B 1 149 ? -15.203 -15.883 5.816 1 92.88 149 ASN B O 1
ATOM 3074 N N . PRO B 1 150 ? -13.891 -15.844 7.535 1 89.75 150 PRO B N 1
ATOM 3075 C CA . PRO B 1 150 ? -14.688 -16.844 8.234 1 89.75 150 PRO B CA 1
ATOM 3076 C C . PRO B 1 150 ? -16.109 -16.375 8.539 1 89.75 150 PRO B C 1
ATOM 3078 O O . PRO B 1 150 ? -17 -17.203 8.773 1 89.75 150 PRO B O 1
ATOM 3081 N N . THR B 1 151 ? -16.359 -15.086 8.531 1 90.88 151 THR B N 1
ATOM 3082 C CA . THR B 1 151 ? -17.656 -14.57 8.922 1 90.88 151 THR B CA 1
AT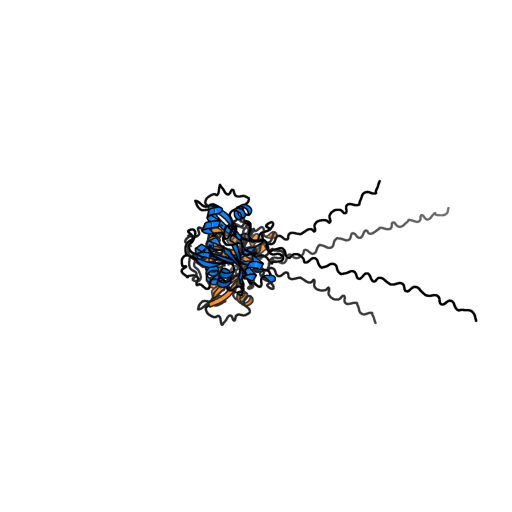OM 3083 C C . THR B 1 151 ? -18.562 -14.406 7.703 1 90.88 151 THR B C 1
ATOM 3085 O O . THR B 1 151 ? -19.75 -14.117 7.84 1 90.88 151 THR B O 1
ATOM 3088 N N . LEU B 1 152 ? -18.016 -14.609 6.609 1 92.12 152 LEU B N 1
ATOM 3089 C CA . LEU B 1 152 ? -18.797 -14.445 5.387 1 92.12 152 LEU B CA 1
ATOM 3090 C C . LEU B 1 152 ? -19.281 -15.797 4.863 1 92.12 152 LEU B C 1
ATOM 3092 O O . LEU B 1 152 ? -18.594 -16.812 5.023 1 92.12 152 LEU B O 1
ATOM 3096 N N . VAL B 1 153 ? -20.406 -15.781 4.215 1 90 153 VAL B N 1
ATOM 3097 C CA . VAL B 1 153 ? -20.969 -16.969 3.584 1 90 153 VAL B CA 1
ATOM 3098 C C . VAL B 1 153 ? -20.656 -16.969 2.092 1 90 153 VAL B C 1
ATOM 3100 O O . VAL B 1 153 ? -21.203 -16.156 1.338 1 90 153 VAL B O 1
ATOM 3103 N N . PRO B 1 154 ? -19.844 -17.859 1.638 1 88.75 154 PRO B N 1
ATOM 3104 C CA . PRO B 1 154 ? -19.359 -17.844 0.258 1 88.75 154 PRO B CA 1
ATOM 3105 C C . PRO B 1 154 ? -20.484 -17.891 -0.77 1 88.75 154 PRO B C 1
ATOM 3107 O O . PRO B 1 154 ? -20.359 -17.297 -1.845 1 88.75 154 PRO B O 1
ATOM 3110 N N . THR B 1 155 ? -21.547 -18.516 -0.472 1 88.62 155 THR B N 1
ATOM 3111 C CA . THR B 1 155 ? -22.625 -18.703 -1.431 1 88.62 155 THR B CA 1
ATOM 3112 C C . THR B 1 155 ? -23.641 -17.562 -1.327 1 88.62 155 THR B C 1
ATOM 3114 O O . THR B 1 155 ? -24.625 -17.547 -2.066 1 88.62 155 THR B O 1
ATOM 3117 N N . ASN B 1 156 ? -23.438 -16.656 -0.443 1 88.81 156 ASN B N 1
ATOM 3118 C CA . ASN B 1 156 ? -24.359 -15.531 -0.236 1 88.81 156 ASN B CA 1
ATOM 3119 C C . ASN B 1 156 ? -23.609 -14.227 0.013 1 88.81 156 ASN B C 1
ATOM 3121 O O . ASN B 1 156 ? -23.734 -13.625 1.081 1 88.81 156 ASN B O 1
ATOM 3125 N N . LEU B 1 157 ? -22.922 -13.805 -1.023 1 91.69 157 LEU B N 1
ATOM 3126 C CA . LEU B 1 157 ? -22.188 -12.547 -0.949 1 91.69 157 LEU B CA 1
ATOM 3127 C C . LEU B 1 157 ? -23.047 -11.391 -1.45 1 91.69 157 LEU B C 1
ATOM 3129 O O . LEU B 1 157 ? -23.625 -11.461 -2.541 1 91.69 157 LEU B O 1
ATOM 3133 N N . ASP B 1 158 ? -23.188 -10.32 -0.671 1 91.69 158 ASP B N 1
ATOM 3134 C CA . ASP B 1 158 ? -23.906 -9.125 -1.104 1 91.69 158 ASP B CA 1
ATOM 3135 C C . ASP B 1 158 ? -23.062 -8.289 -2.059 1 91.69 158 ASP B C 1
ATOM 3137 O O . ASP B 1 158 ? -21.844 -8.164 -1.869 1 91.69 158 ASP B O 1
ATOM 3141 N N . ILE B 1 159 ? -23.75 -7.82 -3.088 1 92.25 159 ILE B N 1
ATOM 3142 C CA . ILE B 1 159 ? -23.078 -6.855 -3.945 1 92.25 159 ILE B CA 1
ATOM 3143 C C . ILE B 1 159 ? -22.594 -5.672 -3.107 1 92.25 159 ILE B C 1
ATOM 3145 O O . ILE B 1 159 ? -23.328 -5.156 -2.266 1 92.25 159 ILE B O 1
ATOM 3149 N N . GLY B 1 160 ? -21.297 -5.34 -3.266 1 92.06 160 GLY B N 1
ATOM 3150 C CA . GLY B 1 160 ? -20.734 -4.238 -2.502 1 92.06 160 GLY B CA 1
ATOM 3151 C C . GLY B 1 160 ? -19.984 -4.691 -1.267 1 92.06 160 GLY B C 1
ATOM 3152 O O . GLY B 1 160 ? -19.219 -3.916 -0.675 1 92.06 160 GLY B O 1
ATOM 3153 N N . GLN B 1 161 ? -20.156 -5.941 -0.939 1 92.31 161 GLN B N 1
ATOM 3154 C CA . GLN B 1 161 ? -19.453 -6.496 0.217 1 92.31 161 GLN B CA 1
ATOM 3155 C C . GLN B 1 161 ? -17.953 -6.527 -0.01 1 92.31 161 GLN B C 1
ATOM 3157 O O . GLN B 1 161 ? -17.484 -6.883 -1.095 1 92.31 161 GLN B O 1
ATOM 3162 N N . ILE B 1 162 ? -17.219 -6.141 1.049 1 92.62 162 ILE B N 1
ATOM 3163 C CA . ILE B 1 162 ? -15.758 -6.195 0.969 1 92.62 162 ILE B CA 1
ATOM 3164 C C . ILE B 1 162 ? -15.266 -7.562 1.438 1 92.62 162 ILE B C 1
ATOM 3166 O O . ILE B 1 162 ? -15.648 -8.031 2.516 1 92.62 162 ILE B O 1
ATOM 3170 N N . VAL B 1 163 ? -14.445 -8.219 0.64 1 94.69 163 VAL B N 1
ATOM 3171 C CA . VAL B 1 163 ? -13.898 -9.539 0.911 1 94.69 163 VAL B CA 1
ATOM 3172 C C . VAL B 1 163 ? -12.375 -9.508 0.824 1 94.69 163 VAL B C 1
ATOM 3174 O O . VAL B 1 163 ? -11.812 -8.836 -0.045 1 94.69 163 VAL B O 1
ATOM 3177 N N . THR B 1 164 ? -11.727 -10.203 1.701 1 94.62 164 THR B N 1
ATOM 3178 C CA . THR B 1 164 ? -10.273 -10.32 1.66 1 94.62 164 THR B CA 1
ATOM 3179 C C . THR B 1 164 ? -9.844 -11.461 0.74 1 94.62 164 THR B C 1
ATOM 3181 O O . THR B 1 164 ? -10.273 -12.602 0.918 1 94.62 164 THR B O 1
ATOM 3184 N N . PHE B 1 165 ? -9.07 -11.164 -0.236 1 96.06 165 PHE B N 1
ATOM 3185 C CA . PHE B 1 165 ? -8.43 -12.164 -1.076 1 96.06 165 PHE B CA 1
ATOM 3186 C C . PH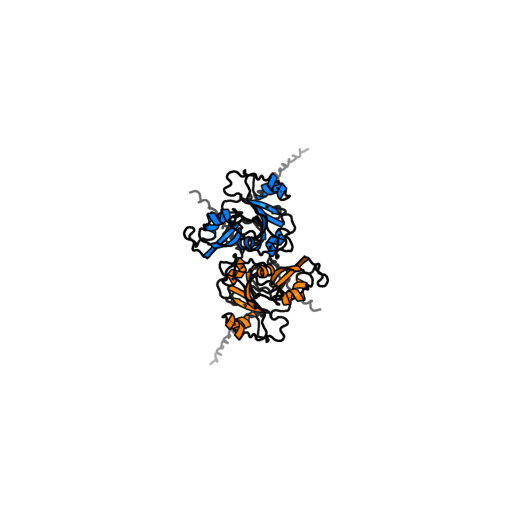E B 1 165 ? -6.941 -12.266 -0.764 1 96.06 165 PHE B C 1
ATOM 3188 O O . PHE B 1 165 ? -6.184 -11.328 -1.013 1 96.06 165 PHE B O 1
ATOM 3195 N N . PRO B 1 166 ? -6.484 -13.344 -0.224 1 95.44 166 PRO B N 1
ATOM 3196 C CA . PRO B 1 166 ? -5.074 -13.508 0.132 1 95.44 166 PRO B CA 1
ATOM 3197 C C . PRO B 1 166 ? -4.199 -13.859 -1.068 1 95.44 166 PRO B C 1
ATOM 3199 O O . PRO B 1 166 ? -4.25 -14.992 -1.559 1 95.44 166 PRO B O 1
ATOM 3202 N N . ILE B 1 167 ? -3.424 -12.945 -1.51 1 96.69 167 ILE B N 1
ATOM 3203 C CA . ILE B 1 167 ? -2.469 -13.234 -2.572 1 96.69 167 ILE B CA 1
ATOM 3204 C C . ILE B 1 167 ? -1.277 -14 -2 1 96.69 167 ILE B C 1
ATOM 3206 O O . ILE B 1 167 ? -0.638 -13.547 -1.049 1 96.69 167 ILE B O 1
ATOM 3210 N N . PHE B 1 168 ? -1.046 -15.133 -2.584 1 95.5 168 PHE B N 1
ATOM 3211 C CA . PHE B 1 168 ? 0.016 -15.992 -2.07 1 95.5 168 PHE B CA 1
ATOM 3212 C C . PHE B 1 168 ? 1.383 -15.352 -2.293 1 95.5 168 PHE B C 1
ATOM 3214 O O . PHE B 1 168 ? 1.665 -14.844 -3.379 1 95.5 168 PHE B O 1
ATOM 3221 N N . CYS B 1 169 ? 2.168 -15.344 -1.25 1 95.88 169 CYS B N 1
ATOM 3222 C CA . CYS B 1 169 ? 3.523 -14.805 -1.287 1 95.88 169 CYS B CA 1
ATOM 3223 C C . CYS B 1 169 ? 4.371 -15.391 -0.161 1 95.88 169 CYS B C 1
ATOM 3225 O O . CYS B 1 169 ? 3.877 -16.172 0.656 1 95.88 169 CYS B O 1
ATOM 3227 N N . GLN B 1 170 ? 5.602 -15.125 -0.197 1 94.12 170 GLN B N 1
ATOM 3228 C CA . GLN B 1 170 ? 6.516 -15.555 0.855 1 94.12 170 GLN B CA 1
ATOM 3229 C C . GLN B 1 170 ? 7.707 -14.609 0.968 1 94.12 170 GLN B C 1
ATOM 3231 O O . GLN B 1 170 ? 8.125 -14.016 -0.024 1 94.12 170 GLN B O 1
ATOM 3236 N N . CYS B 1 171 ? 8.125 -14.477 2.174 1 93 171 CYS B N 1
ATOM 3237 C CA . CYS B 1 171 ? 9.328 -13.68 2.387 1 93 171 CYS B CA 1
ATOM 3238 C C . CYS B 1 171 ? 10.586 -14.523 2.166 1 93 171 CYS B C 1
ATOM 3240 O O . CYS B 1 171 ? 10.633 -15.688 2.566 1 93 171 CYS B O 1
ATOM 3242 N N . PRO B 1 172 ? 11.594 -14.008 1.536 1 91.56 172 PRO B N 1
ATOM 3243 C CA . PRO B 1 172 ? 12.82 -14.766 1.292 1 91.56 172 PRO B CA 1
ATOM 3244 C C . PRO B 1 172 ? 13.633 -15 2.566 1 91.56 172 PRO B C 1
ATOM 3246 O O . PRO B 1 172 ? 13.492 -14.258 3.539 1 91.56 172 PRO B O 1
ATOM 3249 N N . THR B 1 173 ? 14.375 -16.016 2.525 1 88.88 173 THR B N 1
ATOM 3250 C CA . THR B 1 173 ? 15.391 -16.281 3.533 1 88.88 173 THR B CA 1
ATOM 3251 C C . THR B 1 173 ? 16.781 -16.016 2.977 1 88.88 173 THR B C 1
ATOM 3253 O O . THR B 1 173 ? 16.953 -15.805 1.772 1 88.88 173 THR B O 1
ATOM 3256 N N . ALA B 1 174 ? 17.688 -16.031 3.877 1 84.31 174 ALA B N 1
ATOM 3257 C CA . ALA B 1 174 ? 19.062 -15.844 3.434 1 84.31 174 ALA B CA 1
ATOM 3258 C C . ALA B 1 174 ? 19.469 -16.922 2.439 1 84.31 174 ALA B C 1
ATOM 3260 O O . ALA B 1 174 ? 20.234 -16.672 1.511 1 84.31 174 ALA B O 1
ATOM 3261 N N . ALA B 1 175 ? 18.938 -18.109 2.568 1 84.38 175 ALA B N 1
ATOM 3262 C CA . ALA B 1 175 ? 19.297 -19.25 1.721 1 84.38 175 ALA B CA 1
ATOM 3263 C C . ALA B 1 175 ? 18.797 -19.047 0.294 1 84.38 175 ALA B C 1
ATOM 3265 O O . ALA B 1 175 ? 19.344 -19.609 -0.653 1 84.38 175 ALA B O 1
ATOM 3266 N N . ASP B 1 176 ? 17.828 -18.172 0.136 1 87.31 176 ASP B N 1
ATOM 3267 C CA . ASP B 1 176 ? 17.234 -17.969 -1.179 1 87.31 176 ASP B CA 1
ATOM 3268 C C . ASP B 1 176 ? 18.078 -17.031 -2.031 1 87.31 176 ASP B C 1
ATOM 3270 O O . ASP B 1 176 ? 17.906 -16.969 -3.248 1 87.31 176 ASP B O 1
ATOM 3274 N N . ASN B 1 177 ? 19 -16.297 -1.434 1 84.62 177 ASN B N 1
ATOM 3275 C CA . ASN B 1 177 ? 19.828 -15.32 -2.135 1 84.62 177 ASN B CA 1
ATOM 3276 C C . ASN B 1 177 ? 18.984 -14.422 -3.037 1 84.62 177 ASN B C 1
ATOM 3278 O O . ASN B 1 177 ? 19.297 -14.266 -4.219 1 84.62 177 ASN B O 1
ATOM 3282 N N . ALA B 1 178 ? 17.875 -14.023 -2.486 1 89.69 178 ALA B N 1
ATOM 3283 C CA . ALA B 1 178 ? 16.922 -13.18 -3.221 1 89.69 178 ALA B CA 1
ATOM 3284 C C . ALA B 1 178 ? 16.531 -11.961 -2.398 1 89.69 178 ALA B C 1
ATOM 3286 O O . ALA B 1 178 ? 16.453 -12.023 -1.169 1 89.69 178 ALA B O 1
ATOM 3287 N N . THR B 1 179 ? 16.328 -10.836 -3.023 1 88.38 179 THR B N 1
ATOM 3288 C CA . THR B 1 179 ? 15.844 -9.633 -2.355 1 88.38 179 THR B CA 1
ATOM 3289 C C . THR B 1 179 ? 14.336 -9.695 -2.152 1 88.38 179 THR B C 1
ATOM 3291 O O . THR B 1 179 ? 13.797 -9.07 -1.235 1 88.38 179 THR B O 1
ATOM 3294 N N . ALA B 1 180 ? 13.703 -10.406 -2.986 1 93.12 180 ALA B N 1
ATOM 3295 C CA . ALA B 1 180 ? 12.258 -10.641 -2.912 1 93.12 180 ALA B CA 1
ATOM 3296 C C . ALA B 1 180 ? 11.859 -11.883 -3.701 1 93.12 180 ALA B C 1
ATOM 3298 O O . ALA B 1 180 ? 12.625 -12.359 -4.543 1 93.12 180 ALA B O 1
ATOM 3299 N N . LEU B 1 181 ? 10.719 -12.406 -3.4 1 94.62 181 LEU B N 1
ATOM 3300 C CA . LEU B 1 181 ? 10.172 -13.523 -4.152 1 94.62 181 LEU B CA 1
ATOM 3301 C C . LEU B 1 181 ? 8.977 -13.086 -4.992 1 94.62 181 LEU B C 1
ATOM 3303 O O . LEU B 1 181 ? 8.211 -12.211 -4.586 1 94.62 181 LEU B O 1
ATOM 3307 N N . VAL B 1 182 ? 8.875 -13.664 -6.148 1 95.12 182 VAL B N 1
ATOM 3308 C CA . VAL B 1 182 ? 7.766 -13.422 -7.062 1 95.12 182 VAL B CA 1
ATOM 3309 C C . VAL B 1 182 ? 6.844 -14.641 -7.094 1 95.12 182 VAL B C 1
ATOM 3311 O O . VAL B 1 182 ? 7.301 -15.766 -7.32 1 95.12 182 VAL B O 1
ATOM 3314 N N . THR B 1 183 ? 5.617 -14.43 -6.793 1 96.06 183 THR B N 1
ATOM 3315 C CA . THR B 1 183 ? 4.637 -15.477 -7.047 1 96.06 183 THR B CA 1
ATOM 3316 C C . THR B 1 183 ? 4.297 -15.547 -8.531 1 96.06 183 THR B C 1
ATOM 3318 O O . THR B 1 183 ? 3.871 -14.555 -9.125 1 96.06 183 THR B O 1
ATOM 3321 N N . TYR B 1 184 ? 4.59 -16.703 -9.086 1 93.94 184 TYR B N 1
ATOM 3322 C CA . TYR B 1 184 ? 4.363 -16.969 -10.5 1 93.94 184 TYR B CA 1
ATOM 3323 C C . TYR B 1 184 ? 3.387 -18.109 -10.688 1 93.94 184 TYR B C 1
ATOM 3325 O O . TYR B 1 184 ? 3.543 -19.172 -10.078 1 93.94 184 TYR B O 1
ATOM 3333 N N . VAL B 1 185 ? 2.352 -17.844 -11.484 1 92.81 185 VAL B N 1
ATOM 3334 C CA . VAL B 1 185 ? 1.423 -18.906 -11.844 1 92.81 185 VAL B CA 1
ATOM 3335 C C . VAL B 1 185 ? 1.858 -19.547 -13.156 1 92.81 185 VAL B C 1
ATOM 3337 O O . VAL B 1 185 ? 1.816 -18.906 -14.211 1 92.81 185 VAL B O 1
ATOM 3340 N N . MET B 1 186 ? 2.262 -20.781 -13.023 1 91.31 186 MET B N 1
ATOM 3341 C CA . MET B 1 186 ? 2.766 -21.484 -14.195 1 91.31 186 MET B CA 1
ATOM 3342 C C . MET B 1 186 ? 1.69 -21.594 -15.266 1 91.31 186 MET B C 1
ATOM 3344 O O . MET B 1 186 ? 0.526 -21.859 -14.969 1 91.31 186 MET B O 1
ATOM 3348 N N . GLN B 1 187 ? 2.107 -21.25 -16.469 1 87.31 187 GLN B N 1
ATOM 3349 C CA . GLN B 1 187 ? 1.245 -21.359 -17.641 1 87.31 187 GLN B CA 1
ATOM 3350 C C . GLN B 1 187 ? 1.439 -22.703 -18.344 1 87.31 187 GLN B C 1
ATOM 3352 O O . GLN B 1 187 ? 2.471 -23.359 -18.172 1 87.31 187 GLN B O 1
ATOM 3357 N N . PRO B 1 188 ? 0.351 -23.156 -19.094 1 85.38 188 PRO B N 1
ATOM 3358 C CA . PRO B 1 188 ? 0.564 -24.375 -19.891 1 85.38 188 PRO B CA 1
ATOM 3359 C C . PRO B 1 188 ? 1.838 -24.312 -20.719 1 85.38 188 PRO B C 1
ATOM 3361 O O . PRO B 1 188 ? 2.08 -23.312 -21.422 1 85.38 188 PRO B O 1
ATOM 3364 N N . GLY B 1 189 ? 2.717 -25.25 -20.578 1 86.75 189 GLY B N 1
ATOM 3365 C CA . GLY B 1 189 ? 3.955 -25.312 -21.344 1 86.75 189 GLY B CA 1
ATOM 3366 C C . GLY B 1 189 ? 5.16 -24.828 -20.562 1 86.75 189 GLY B C 1
ATOM 3367 O O . GLY B 1 189 ? 6.301 -25.078 -20.953 1 86.75 189 GLY B O 1
ATOM 3368 N N . ASP B 1 190 ? 4.902 -24.266 -19.453 1 90.12 190 ASP B N 1
ATOM 3369 C CA . ASP B 1 190 ? 6.008 -23.781 -18.625 1 90.12 190 ASP B CA 1
ATOM 3370 C C . ASP B 1 190 ? 6.781 -24.938 -18 1 90.12 190 ASP B C 1
ATOM 3372 O O . ASP B 1 190 ? 6.191 -25.953 -17.625 1 90.12 190 ASP B O 1
ATOM 3376 N N . THR B 1 191 ? 8.094 -24.812 -17.922 1 89.88 191 THR B N 1
ATOM 3377 C CA . THR B 1 191 ? 8.992 -25.656 -17.141 1 89.88 191 THR B CA 1
ATOM 3378 C C . THR B 1 191 ? 9.875 -24.812 -16.219 1 89.88 191 THR B C 1
ATOM 3380 O O . THR B 1 191 ? 9.992 -23.609 -16.406 1 89.88 191 THR B O 1
ATOM 3383 N N . TYR B 1 192 ? 10.344 -25.438 -15.211 1 91.81 192 TYR B N 1
ATOM 3384 C CA . TYR B 1 192 ? 11.281 -24.688 -14.367 1 91.81 192 TYR B CA 1
ATOM 3385 C C . TYR B 1 192 ? 12.406 -24.094 -15.203 1 91.81 192 TYR B C 1
ATOM 3387 O O . TYR B 1 192 ? 12.852 -22.984 -14.953 1 91.81 192 TYR B O 1
ATOM 3395 N N . ALA B 1 193 ? 12.852 -24.906 -16.266 1 92.12 193 ALA B N 1
ATOM 3396 C CA . ALA B 1 193 ? 13.922 -24.422 -17.141 1 92.12 193 ALA B CA 1
ATOM 3397 C C . ALA B 1 193 ? 13.508 -23.172 -17.891 1 92.12 193 ALA B C 1
ATOM 3399 O O . ALA B 1 193 ? 14.25 -22.188 -17.938 1 92.12 193 ALA B O 1
ATOM 3400 N N . SER B 1 194 ? 12.328 -23.172 -18.5 1 92.06 194 SER B N 1
ATOM 3401 C CA . SER B 1 194 ? 11.867 -22.016 -19.266 1 92.06 194 SER B CA 1
ATOM 3402 C C . SER B 1 194 ? 11.633 -20.812 -18.359 1 92.06 194 SER B C 1
ATOM 3404 O O . SER B 1 194 ? 11.922 -19.688 -18.75 1 92.06 194 SER B O 1
ATOM 3406 N N . ILE B 1 195 ? 11.078 -21.062 -17.188 1 91.25 195 ILE B N 1
ATOM 3407 C CA . ILE B 1 195 ? 10.812 -19.984 -16.234 1 91.25 195 ILE B CA 1
ATOM 3408 C C . ILE B 1 195 ? 12.133 -19.406 -15.727 1 91.25 195 ILE B C 1
ATOM 3410 O O . ILE B 1 195 ? 12.289 -18.188 -15.641 1 91.25 195 ILE B O 1
ATOM 3414 N N . ALA B 1 196 ? 13.039 -20.297 -15.406 1 91.56 196 ALA B N 1
ATOM 3415 C CA . ALA B 1 196 ? 14.359 -19.859 -14.969 1 91.56 196 ALA B CA 1
ATOM 3416 C C . ALA B 1 196 ? 15.008 -18.953 -16.016 1 91.56 196 ALA B C 1
ATOM 3418 O O . ALA B 1 196 ? 15.586 -17.922 -15.672 1 91.56 196 ALA B O 1
ATOM 3419 N N . THR B 1 197 ? 14.914 -19.297 -17.266 1 90.5 197 THR B N 1
ATOM 3420 C CA . THR B 1 197 ? 15.461 -18.5 -18.359 1 90.5 197 THR B CA 1
ATOM 3421 C C . THR B 1 197 ? 14.773 -17.141 -18.438 1 90.5 197 THR B C 1
ATOM 3423 O O . THR B 1 197 ? 15.43 -16.109 -18.547 1 90.5 197 THR B O 1
ATOM 3426 N N . ALA B 1 198 ? 13.492 -17.172 -18.297 1 91.19 198 ALA B N 1
ATOM 3427 C CA . ALA B 1 198 ? 12.695 -15.953 -18.438 1 91.19 198 ALA B CA 1
ATOM 3428 C C . ALA B 1 198 ? 13.031 -14.961 -17.312 1 91.19 198 ALA B C 1
ATOM 3430 O O . ALA B 1 198 ? 13.047 -13.75 -17.547 1 91.19 198 ALA B O 1
ATOM 3431 N N . PHE B 1 199 ? 13.258 -15.484 -16.109 1 91.12 199 PHE B N 1
ATOM 3432 C CA . PHE B 1 199 ? 13.5 -14.625 -14.961 1 91.12 199 PHE B CA 1
ATOM 3433 C C . PHE B 1 199 ? 14.992 -14.438 -14.719 1 91.12 199 PHE B C 1
ATOM 3435 O O . PHE B 1 199 ? 15.398 -13.727 -13.797 1 91.12 199 PHE B O 1
ATOM 3442 N N . ALA B 1 200 ? 15.82 -15.086 -15.469 1 88.56 200 ALA B N 1
ATOM 3443 C CA . ALA B 1 200 ? 17.281 -15.016 -15.367 1 88.56 200 ALA B CA 1
ATOM 3444 C C . ALA B 1 200 ? 17.75 -15.508 -14.008 1 88.56 200 ALA B C 1
ATOM 3446 O O . ALA B 1 200 ? 18.562 -14.852 -13.352 1 88.56 200 ALA B O 1
ATOM 3447 N N . VAL B 1 201 ? 17.141 -16.625 -13.633 1 90.06 201 VAL B N 1
ATOM 3448 C CA . VAL B 1 201 ? 17.562 -17.312 -12.422 1 90.06 201 VAL B CA 1
ATOM 3449 C C . VAL B 1 201 ? 17.938 -18.75 -12.75 1 90.06 201 VAL B C 1
ATOM 3451 O O . VAL B 1 201 ? 17.766 -19.203 -13.883 1 90.06 201 VAL B O 1
ATOM 3454 N N . ASP B 1 202 ? 18.578 -19.438 -11.781 1 89.38 202 ASP B N 1
ATOM 3455 C CA . ASP B 1 202 ? 18.938 -20.828 -11.984 1 89.38 202 ASP B CA 1
ATOM 3456 C C . ASP B 1 202 ? 17.766 -21.75 -11.664 1 89.38 202 ASP B C 1
ATOM 3458 O O . ASP B 1 202 ? 17.016 -21.516 -10.719 1 89.38 202 ASP B O 1
ATOM 3462 N N . ALA B 1 203 ? 17.594 -22.812 -12.477 1 90.44 203 ALA B N 1
ATOM 3463 C CA . ALA B 1 203 ? 16.5 -23.75 -12.289 1 90.44 203 ALA B CA 1
ATOM 3464 C C . ALA B 1 203 ? 16.562 -24.406 -10.914 1 90.44 203 ALA B C 1
ATOM 3466 O O . ALA B 1 203 ? 15.523 -24.703 -10.32 1 90.44 203 ALA B O 1
ATOM 3467 N N . GLN B 1 204 ? 17.734 -24.562 -10.406 1 90.62 204 GLN B N 1
ATOM 3468 C CA . GLN B 1 204 ? 17.906 -25.188 -9.102 1 90.62 204 GLN B CA 1
ATOM 3469 C C . GLN B 1 204 ? 17.281 -24.344 -7.996 1 90.62 204 GLN B C 1
ATOM 3471 O O . GLN B 1 204 ? 16.766 -24.875 -7.008 1 90.62 204 GLN B O 1
ATOM 3476 N N . SER B 1 205 ? 17.359 -23.062 -8.133 1 91.31 205 SER B N 1
ATOM 3477 C CA . SER B 1 205 ? 16.734 -22.188 -7.145 1 91.31 205 SER B CA 1
ATOM 3478 C C . SER B 1 205 ? 15.227 -22.406 -7.098 1 91.31 205 SER B C 1
ATOM 3480 O O . SER B 1 205 ? 14.609 -22.297 -6.035 1 91.31 205 SER B O 1
ATOM 3482 N N . LEU B 1 206 ? 14.641 -22.688 -8.242 1 91.94 206 LEU B N 1
ATOM 3483 C CA . LEU B 1 206 ? 13.211 -22.953 -8.289 1 91.94 206 LEU B CA 1
ATOM 3484 C C . LEU B 1 206 ? 12.883 -24.266 -7.582 1 91.94 206 LEU B C 1
ATOM 3486 O O . LEU B 1 206 ? 11.883 -24.359 -6.863 1 91.94 206 LEU B O 1
ATOM 3490 N N . VAL B 1 207 ? 13.734 -25.25 -7.773 1 91.06 207 VAL B N 1
ATOM 3491 C CA . VAL B 1 207 ? 13.547 -26.531 -7.098 1 91.06 207 VAL B CA 1
ATOM 3492 C C . VAL B 1 207 ? 13.68 -26.344 -5.59 1 91.06 207 VAL B C 1
ATOM 3494 O O . VAL B 1 207 ? 12.875 -26.875 -4.82 1 91.06 207 VAL B O 1
ATOM 3497 N N . SER B 1 208 ? 14.648 -25.594 -5.18 1 89.56 208 SER B N 1
ATOM 3498 C CA . SER B 1 208 ? 14.898 -25.359 -3.762 1 89.56 208 SER B CA 1
ATOM 3499 C C . SER B 1 208 ? 13.711 -24.656 -3.107 1 89.56 208 SER B C 1
ATOM 3501 O O . SER B 1 208 ? 13.344 -24.969 -1.973 1 89.56 208 SER B O 1
ATOM 3503 N N . LEU B 1 209 ? 13.102 -23.75 -3.836 1 89.62 209 LEU B N 1
ATOM 3504 C CA . LEU B 1 209 ? 12.016 -22.938 -3.297 1 89.62 209 LEU B CA 1
ATOM 3505 C C . LEU B 1 209 ? 10.695 -23.703 -3.35 1 89.62 209 LEU B C 1
ATOM 3507 O O . LEU B 1 209 ? 9.836 -23.516 -2.48 1 89.62 209 LEU B O 1
ATOM 3511 N N . ASN B 1 210 ? 10.531 -24.5 -4.402 1 90.06 210 ASN B N 1
ATOM 3512 C CA . ASN B 1 210 ? 9.188 -25 -4.691 1 90.06 210 ASN B CA 1
ATOM 3513 C C . ASN B 1 210 ? 9.141 -26.516 -4.645 1 90.06 210 ASN B C 1
ATOM 3515 O O . ASN B 1 210 ? 8.062 -27.109 -4.719 1 90.06 210 ASN B O 1
ATOM 3519 N N . GLY B 1 211 ? 10.195 -27.234 -4.52 1 87.69 211 GLY B N 1
ATOM 3520 C CA . GLY B 1 211 ? 10.258 -28.672 -4.699 1 87.69 211 GLY B CA 1
ATOM 3521 C C . GLY B 1 211 ? 10.414 -29.094 -6.152 1 87.69 211 GLY B C 1
ATOM 3522 O O . GLY B 1 211 ? 10.523 -28.234 -7.035 1 87.69 211 GLY B O 1
ATOM 3523 N N . PRO B 1 212 ? 10.484 -30.406 -6.418 1 87.12 212 PRO B N 1
ATOM 3524 C CA . PRO B 1 212 ? 10.664 -30.891 -7.789 1 87.12 212 PRO B CA 1
ATOM 3525 C C . PRO B 1 212 ? 9.523 -30.484 -8.711 1 87.12 212 PRO B C 1
ATOM 3527 O O . PRO B 1 212 ? 8.375 -30.359 -8.273 1 87.12 212 PRO B O 1
ATOM 3530 N N . GLU B 1 213 ? 9.992 -30.188 -9.922 1 85 213 GLU B N 1
ATOM 3531 C CA . GLU B 1 213 ? 8.992 -29.797 -10.922 1 85 213 GLU B CA 1
ATOM 3532 C C . GLU B 1 213 ? 7.949 -30.891 -11.109 1 85 213 GLU B C 1
ATOM 3534 O O . GLU B 1 213 ? 8.289 -32.062 -11.312 1 85 213 GLU B O 1
ATOM 3539 N N . GLN B 1 214 ? 6.656 -30.703 -10.703 1 70.19 214 GLN B N 1
ATOM 3540 C CA . GLN B 1 214 ? 5.609 -31.703 -10.859 1 70.19 214 GLN B CA 1
ATOM 3541 C C . GLN B 1 214 ? 4.832 -31.484 -12.156 1 70.19 214 GLN B C 1
ATOM 3543 O O . GLN B 1 214 ? 3.867 -32.188 -12.43 1 70.19 214 GLN B O 1
ATOM 3548 N N . GLY B 1 215 ? 5.422 -30.969 -13.281 1 60.06 215 GLY B N 1
ATOM 3549 C CA . GLY B 1 215 ? 4.711 -30.688 -14.516 1 60.06 215 GLY B CA 1
ATOM 3550 C C . GLY B 1 215 ? 3.543 -29.734 -14.32 1 60.06 215 GLY B C 1
ATOM 3551 O O . GLY B 1 215 ? 3.18 -29.422 -13.188 1 60.06 215 GLY B O 1
ATOM 3552 N N . THR B 1 216 ? 3.088 -28.844 -15.344 1 56.59 216 THR B N 1
ATOM 3553 C CA . THR B 1 216 ? 1.984 -27.891 -15.328 1 56.59 216 THR B CA 1
ATOM 3554 C C . THR B 1 216 ? 0.642 -28.609 -15.297 1 56.59 216 THR B C 1
ATOM 3556 O O . THR B 1 216 ? -0.41 -27.984 -15.211 1 56.59 216 THR B O 1
ATOM 3559 N N . ARG B 1 217 ? 0.504 -29.797 -15.672 1 51.69 217 ARG B N 1
ATOM 3560 C CA . ARG B 1 217 ? -0.786 -30.406 -16 1 51.69 217 ARG B CA 1
ATOM 3561 C C . ARG B 1 217 ? -1.736 -30.344 -14.805 1 51.69 217 ARG B C 1
ATOM 3563 O O . ARG B 1 217 ? -2.926 -30.062 -14.969 1 51.69 217 ARG B O 1
ATOM 3570 N N . ASN B 1 218 ? -1.367 -31.047 -13.719 1 49.16 218 ASN B N 1
ATOM 3571 C CA . ASN B 1 218 ? -2.381 -31.281 -12.695 1 49.16 218 ASN B CA 1
ATOM 3572 C C . ASN B 1 218 ? -2.26 -30.281 -11.555 1 49.16 218 ASN B C 1
ATOM 3574 O O . ASN B 1 218 ? -2.623 -30.578 -10.414 1 49.16 218 ASN B O 1
ATOM 3578 N N . LEU B 1 219 ? -1.741 -29.156 -11.883 1 55.34 219 LEU B N 1
ATOM 3579 C CA . LEU B 1 219 ? -1.354 -28.516 -10.633 1 55.34 219 LEU B CA 1
ATOM 3580 C C . LEU B 1 219 ? -2.523 -27.734 -10.031 1 55.34 219 LEU B C 1
ATOM 3582 O O . LEU B 1 219 ? -3.078 -26.844 -10.68 1 55.34 219 LEU B O 1
ATOM 3586 N N . SER B 1 220 ? -3.391 -28.375 -9.148 1 59.12 220 SER B N 1
ATOM 3587 C CA . SER B 1 220 ? -4.316 -27.719 -8.227 1 59.12 220 SER B CA 1
ATOM 3588 C C . SER B 1 220 ? -3.738 -26.422 -7.676 1 59.12 220 SER B C 1
ATOM 3590 O O . SER B 1 220 ? -4.484 -25.516 -7.312 1 59.12 220 SER B O 1
ATOM 3592 N N . SER B 1 221 ? -2.436 -26.297 -7.707 1 67.81 221 SER B N 1
ATOM 3593 C CA . SER B 1 221 ? -1.749 -25.109 -7.191 1 67.81 221 SER B CA 1
ATOM 3594 C C . SER B 1 221 ? -0.584 -24.703 -8.086 1 67.81 221 SER B C 1
ATOM 3596 O O . SER B 1 221 ? 0.565 -25.062 -7.816 1 67.81 221 SER B O 1
ATOM 3598 N N . PRO B 1 222 ? -0.905 -24.047 -9.141 1 84.12 222 PRO B N 1
ATOM 3599 C CA . PRO B 1 222 ? 0.101 -23.734 -10.156 1 84.12 222 PRO B CA 1
ATOM 3600 C C . PRO B 1 222 ? 1.037 -22.609 -9.742 1 84.12 222 PRO B C 1
ATOM 3602 O O . PRO B 1 222 ? 1.899 -22.203 -10.523 1 84.12 222 PRO B O 1
ATOM 3605 N N . GLU B 1 223 ? 0.945 -22.188 -8.5 1 91 223 GLU B N 1
ATOM 3606 C CA . GLU B 1 223 ? 1.77 -21.062 -8.062 1 91 223 GLU B CA 1
ATOM 3607 C C . GLU B 1 223 ? 3.152 -21.531 -7.621 1 91 223 GLU B C 1
ATOM 3609 O O . GLU B 1 223 ? 3.273 -22.516 -6.883 1 91 223 GLU B O 1
ATOM 3614 N N . ILE B 1 224 ? 4.164 -20.891 -8.078 1 92.25 224 ILE B N 1
ATOM 3615 C CA . ILE B 1 224 ? 5.52 -21.125 -7.59 1 92.25 224 ILE B CA 1
ATOM 3616 C C . ILE B 1 224 ? 6.168 -19.812 -7.176 1 92.25 224 ILE B C 1
ATOM 3618 O O . ILE B 1 224 ? 5.648 -18.734 -7.484 1 92.25 224 ILE B O 1
ATOM 3622 N N . LEU B 1 225 ? 7.215 -19.938 -6.449 1 94.44 225 LEU B N 1
ATOM 3623 C CA . LEU B 1 225 ? 8.016 -18.781 -6.051 1 94.44 225 LEU B CA 1
ATOM 3624 C C . LEU B 1 225 ? 9.273 -18.672 -6.906 1 94.44 225 LEU B C 1
ATOM 3626 O O . LEU B 1 225 ? 9.93 -19.672 -7.188 1 94.44 225 LEU B O 1
ATOM 3630 N N . VAL B 1 226 ? 9.516 -17.516 -7.402 1 94.44 226 VAL B N 1
ATOM 3631 C CA . VAL B 1 226 ? 10.711 -17.219 -8.18 1 94.44 226 VAL B CA 1
ATOM 3632 C C . VAL B 1 226 ? 11.547 -16.156 -7.461 1 94.44 226 VAL B C 1
ATOM 3634 O O . VAL B 1 226 ? 11.031 -15.117 -7.062 1 94.44 226 VAL B O 1
ATOM 3637 N N . PRO B 1 227 ? 12.836 -16.422 -7.281 1 94.25 227 PRO B N 1
ATOM 3638 C CA . PRO B 1 227 ? 13.672 -15.445 -6.586 1 94.25 227 PRO B CA 1
ATOM 3639 C C . PRO B 1 227 ? 14.078 -14.281 -7.484 1 94.25 227 PRO B C 1
ATOM 3641 O O . PRO B 1 227 ? 14.391 -14.477 -8.656 1 94.25 227 PRO B O 1
ATOM 3644 N N . LEU B 1 228 ? 13.891 -13.055 -6.953 1 89.19 228 LEU B N 1
ATOM 3645 C CA . LEU B 1 228 ? 14.359 -11.844 -7.613 1 89.19 228 LEU B CA 1
ATOM 3646 C C . LEU B 1 228 ? 15.672 -11.359 -6.996 1 89.19 228 LEU B C 1
ATOM 3648 O O . LEU B 1 228 ? 15.789 -11.273 -5.77 1 89.19 228 LEU B O 1
ATOM 3652 N N . ARG B 1 229 ? 16.734 -11.25 -7.715 1 77.75 229 ARG B N 1
ATOM 3653 C CA . ARG B 1 229 ? 18.016 -10.789 -7.211 1 77.75 229 ARG B CA 1
ATOM 3654 C C . ARG B 1 229 ? 18.25 -9.328 -7.57 1 77.75 229 ARG B C 1
ATOM 3656 O O . ARG B 1 229 ? 19.281 -8.75 -7.211 1 77.75 229 ARG B O 1
ATOM 3663 N N . ARG B 1 230 ? 17.234 -8.695 -7.914 1 62.75 230 ARG B N 1
ATOM 3664 C CA . ARG B 1 230 ? 17.422 -7.277 -8.188 1 62.75 230 ARG B CA 1
ATOM 3665 C C . ARG B 1 230 ? 17.219 -6.441 -6.93 1 62.75 230 ARG B C 1
ATOM 3667 O O . ARG B 1 230 ? 16.453 -6.824 -6.039 1 62.75 230 ARG B O 1
ATOM 3674 N N . GLN B 1 231 ? 18.25 -5.578 -6.637 1 53.16 231 GLN B N 1
ATOM 3675 C CA . GLN B 1 231 ? 18.062 -4.668 -5.508 1 53.16 231 GLN B CA 1
ATOM 3676 C C . GLN B 1 231 ? 16.656 -4.094 -5.492 1 53.16 231 GLN B C 1
ATOM 3678 O O . GLN B 1 231 ? 16.109 -3.738 -6.539 1 53.16 231 GLN B O 1
ATOM 3683 N N . VAL B 1 232 ? 15.891 -4.531 -4.469 1 48.28 232 VAL B N 1
ATOM 3684 C CA . VAL B 1 232 ? 14.578 -3.928 -4.293 1 48.28 232 VAL B CA 1
ATOM 3685 C C . VAL B 1 232 ? 14.633 -2.447 -4.664 1 48.28 232 VAL B C 1
ATOM 3687 O O . VAL B 1 232 ? 15.492 -1.711 -4.176 1 48.28 232 VAL B O 1
ATOM 3690 N N . PRO B 1 233 ? 13.859 -2.061 -5.676 1 49 233 PRO B N 1
ATOM 3691 C CA . PRO B 1 233 ? 13.953 -0.686 -6.176 1 49 233 PRO B CA 1
ATOM 3692 C C . PRO B 1 233 ? 13.633 0.353 -5.105 1 49 233 PRO B C 1
ATOM 3694 O O . PRO B 1 233 ? 12.812 0.095 -4.219 1 49 233 PRO B O 1
ATOM 3697 N N . GLU B 1 234 ? 14.461 1.332 -4.945 1 51.09 234 GLU B N 1
ATOM 3698 C CA . GLU B 1 234 ? 14.312 2.477 -4.051 1 51.09 234 GLU B CA 1
ATOM 3699 C C . GLU B 1 234 ? 12.906 3.064 -4.148 1 51.09 234 GLU B C 1
ATOM 3701 O O . GLU B 1 234 ? 12.469 3.799 -3.256 1 51.09 234 GLU B O 1
ATOM 3706 N N . TRP B 1 235 ? 12.188 2.605 -5.164 1 44.69 235 TRP B N 1
ATOM 3707 C CA . TRP B 1 235 ? 10.922 3.283 -5.422 1 44.69 235 TRP B CA 1
ATOM 3708 C C . TRP B 1 235 ? 9.797 2.666 -4.594 1 44.69 235 TRP B C 1
ATOM 3710 O O . TRP B 1 235 ? 8.703 3.223 -4.516 1 44.69 235 TRP B O 1
ATOM 3720 N N . LEU B 1 236 ? 10.047 1.528 -4.016 1 46.19 236 LEU B N 1
ATOM 3721 C CA . LEU B 1 236 ? 9.055 0.988 -3.088 1 46.19 236 LEU B CA 1
ATOM 3722 C C . LEU B 1 236 ? 9.266 1.547 -1.685 1 46.19 236 LEU B C 1
ATOM 3724 O O . LEU B 1 236 ? 10.398 1.651 -1.214 1 46.19 236 LEU B O 1
ATOM 3728 N N . PRO B 1 237 ? 8.203 2.258 -1.12 1 41.12 237 PRO B N 1
ATOM 3729 C CA . PRO B 1 237 ? 8.445 2.672 0.262 1 41.12 237 PRO B CA 1
ATOM 3730 C C . PRO B 1 237 ? 9.07 1.564 1.107 1 41.12 237 PRO B C 1
ATOM 3732 O O . PRO B 1 237 ? 8.656 0.406 1.019 1 41.12 237 PRO B O 1
ATOM 3735 N N . PRO B 1 238 ? 10.266 1.896 1.608 1 38.84 238 PRO B N 1
ATOM 3736 C CA . PRO B 1 238 ? 10.82 0.868 2.488 1 38.84 238 PRO B CA 1
ATOM 3737 C C . PRO B 1 238 ? 9.844 0.424 3.574 1 38.84 238 PRO B C 1
ATOM 3739 O O . PRO B 1 238 ? 9.055 1.234 4.066 1 38.84 238 PRO B O 1
ATOM 3742 N N . ILE B 1 239 ? 9.719 -0.861 3.66 1 39.75 239 ILE B N 1
ATOM 3743 C CA . ILE B 1 239 ? 8.961 -1.352 4.805 1 39.75 239 ILE B CA 1
ATOM 3744 C C . ILE B 1 239 ? 9.641 -0.908 6.102 1 39.75 239 ILE B C 1
ATOM 3746 O O . ILE B 1 239 ? 10.812 -1.216 6.332 1 39.75 239 ILE B O 1
ATOM 3750 N N . VAL B 1 240 ? 9.188 0.081 6.754 1 38.03 240 VAL B N 1
ATOM 3751 C CA . VAL B 1 240 ? 9.781 0.567 7.996 1 38.03 240 VAL B CA 1
ATOM 3752 C C . VAL B 1 240 ? 9.672 -0.506 9.078 1 38.03 240 VAL B C 1
ATOM 3754 O O . VAL B 1 240 ? 8.562 -0.881 9.477 1 38.03 240 VAL B O 1
ATOM 3757 N N . ARG B 1 241 ? 10.766 -1.274 9.219 1 40.31 241 ARG B N 1
ATOM 3758 C CA . ARG B 1 241 ? 10.828 -2.277 10.281 1 40.31 241 ARG B CA 1
ATOM 3759 C C . ARG B 1 241 ? 11.211 -1.643 11.609 1 40.31 241 ARG B C 1
ATOM 3761 O O . ARG B 1 241 ? 11.867 -0.6 11.641 1 40.31 241 ARG B O 1
ATOM 3768 N N . VAL B 1 242 ? 10.602 -2.078 12.672 1 36.97 242 VAL B N 1
ATOM 3769 C CA . VAL B 1 242 ? 10.984 -1.722 14.031 1 36.97 242 VAL B CA 1
ATOM 3770 C C . VAL B 1 242 ? 12.438 -2.123 14.289 1 36.97 242 VAL B C 1
ATOM 3772 O O . VAL B 1 242 ? 12.836 -3.248 13.977 1 36.97 242 VAL B O 1
ATOM 3775 N N . ASN B 1 243 ? 13.367 -1.234 14.258 1 32.12 243 ASN B N 1
ATOM 3776 C CA . ASN B 1 243 ? 14.656 -1.626 14.812 1 32.12 243 ASN B CA 1
ATOM 3777 C C . ASN B 1 243 ? 14.531 -2.035 16.281 1 32.12 243 ASN B C 1
ATOM 3779 O O . ASN B 1 243 ? 13.852 -1.368 17.062 1 32.12 243 ASN B O 1
ATOM 3783 N N . ASN B 1 244 ? 14.664 -3.303 16.531 1 31.44 244 ASN B N 1
ATOM 3784 C CA . ASN B 1 244 ? 14.898 -3.719 17.906 1 31.44 244 ASN B CA 1
ATOM 3785 C C . ASN B 1 244 ? 16.016 -2.918 18.547 1 31.44 244 ASN B C 1
ATOM 3787 O O . ASN B 1 244 ? 17.188 -3.113 18.234 1 31.44 244 ASN B O 1
ATOM 3791 N N . ILE B 1 245 ? 15.898 -1.667 18.797 1 31.38 245 ILE B N 1
ATOM 3792 C CA . ILE B 1 245 ? 16.922 -1.048 19.641 1 31.38 245 ILE B CA 1
ATOM 3793 C C . ILE B 1 245 ? 17.109 -1.869 20.906 1 31.38 245 ILE B C 1
ATOM 3795 O O . ILE B 1 245 ? 16.156 -2.057 21.688 1 31.38 245 ILE B O 1
ATOM 3799 N N . SER B 1 246 ? 18 -2.895 20.859 1 30.95 246 SER B N 1
ATOM 3800 C CA . SER B 1 246 ? 18.531 -3.445 22.094 1 30.95 246 SER B CA 1
ATOM 3801 C C . SER B 1 246 ? 18.906 -2.338 23.078 1 30.95 246 SER B C 1
ATOM 3803 O O . SER B 1 246 ? 19.844 -1.586 22.844 1 30.95 246 SER B O 1
ATOM 3805 N N . THR B 1 247 ? 17.953 -1.718 23.672 1 33.69 247 THR B N 1
ATOM 3806 C CA . THR B 1 247 ? 18.328 -0.868 24.797 1 33.69 247 THR B CA 1
ATOM 3807 C C . THR B 1 247 ? 19.25 -1.61 25.766 1 33.69 247 THR B C 1
ATOM 3809 O O . THR B 1 247 ? 18.828 -2.551 26.438 1 33.69 247 THR B O 1
ATOM 3812 N N . THR B 1 248 ? 20.484 -1.938 25.328 1 34.66 248 THR B N 1
ATOM 3813 C CA . THR B 1 248 ? 21.438 -2.299 26.359 1 34.66 248 THR B CA 1
ATOM 3814 C C . THR B 1 248 ? 21.391 -1.29 27.516 1 34.66 248 THR B C 1
ATOM 3816 O O . THR B 1 248 ? 21.547 -0.087 27.297 1 34.66 248 THR B O 1
ATOM 3819 N N . PRO B 1 249 ? 20.781 -1.677 28.578 1 35.03 249 PRO B N 1
ATOM 3820 C CA . PRO B 1 249 ? 20.719 -0.809 29.766 1 35.03 249 PRO B CA 1
ATOM 3821 C C . PRO B 1 249 ? 22.031 -0.068 30.016 1 35.03 249 PRO B C 1
ATOM 3823 O O . PRO B 1 249 ? 23.109 -0.637 29.844 1 35.03 249 PRO B O 1
ATOM 3826 N N . ALA B 1 250 ? 22.047 1.256 29.891 1 39.88 250 ALA B N 1
ATOM 3827 C CA . ALA B 1 250 ? 23.219 2.045 30.25 1 39.88 250 ALA B CA 1
ATOM 3828 C C . ALA B 1 250 ? 23.922 1.47 31.484 1 39.88 250 ALA B C 1
ATOM 3830 O O . ALA B 1 250 ? 23.25 1.032 32.438 1 39.88 250 ALA B O 1
ATOM 3831 N N . SER B 1 251 ? 25.094 0.909 31.312 1 36.72 251 SER B N 1
ATOM 3832 C CA . SER B 1 251 ? 25.922 0.427 32.406 1 36.72 251 SER B CA 1
ATOM 3833 C C . SER B 1 251 ? 25.875 1.394 33.594 1 36.72 251 SER B C 1
ATOM 3835 O O . SER B 1 251 ? 25.875 2.611 33.406 1 36.72 251 SER B O 1
ATOM 3837 N N . PRO B 1 252 ? 25.406 0.961 34.75 1 40.97 252 PRO B N 1
ATOM 3838 C CA . PRO B 1 252 ? 25.328 1.866 35.906 1 40.97 252 PRO B CA 1
ATOM 3839 C C . PRO B 1 252 ? 26.609 2.701 36.062 1 40.97 252 PRO B C 1
ATOM 3841 O O . PRO B 1 252 ? 27.688 2.273 35.656 1 40.97 252 PRO B O 1
ATOM 3844 N N . PRO B 1 253 ? 26.484 4.012 36 1 41.09 253 PRO B N 1
ATOM 3845 C CA . PRO B 1 253 ? 27.703 4.82 36.188 1 41.09 253 PRO B CA 1
ATOM 3846 C C . PRO B 1 253 ? 28.641 4.258 37.25 1 41.09 253 PRO B C 1
ATOM 3848 O O . PRO B 1 253 ? 28.188 3.594 38.188 1 41.09 253 PRO B O 1
ATOM 3851 N N . PRO B 1 254 ? 29.875 3.959 36.875 1 40.5 254 PRO B N 1
ATOM 3852 C CA . PRO B 1 254 ? 30.812 3.398 37.844 1 40.5 254 PRO B CA 1
ATOM 3853 C C . PRO B 1 254 ? 30.734 4.098 39.219 1 40.5 254 PRO B C 1
ATOM 3855 O O . PRO B 1 254 ? 30.438 5.297 39.281 1 40.5 254 PRO B O 1
ATOM 3858 N N . SER B 1 255 ? 30.234 3.42 40.312 1 42.44 255 SER B N 1
ATOM 3859 C CA . SER B 1 255 ? 30.188 3.861 41.688 1 42.44 255 SER B CA 1
ATOM 3860 C C . SER B 1 255 ? 31.5 4.531 42.094 1 42.44 255 SER B C 1
ATOM 3862 O O . SER B 1 255 ? 32.562 3.936 41.969 1 42.44 255 SER B O 1
ATOM 3864 N N . ASN B 1 256 ? 31.672 5.871 41.906 1 43.72 256 ASN B N 1
ATOM 3865 C CA . ASN B 1 256 ? 32.812 6.594 42.438 1 43.72 256 ASN B CA 1
ATOM 3866 C C . ASN B 1 256 ? 33.094 6.23 43.906 1 43.72 256 ASN B C 1
ATOM 3868 O O . ASN B 1 256 ? 32.25 6.473 44.75 1 43.72 256 ASN B O 1
ATOM 3872 N N . THR B 1 257 ? 33.812 5.07 44.219 1 46.09 257 THR B N 1
ATOM 3873 C CA . THR B 1 257 ? 34.375 4.766 45.531 1 46.09 257 THR B CA 1
ATOM 3874 C C . THR B 1 257 ? 35.156 5.949 46.062 1 46.09 257 THR B C 1
ATOM 3876 O O . THR B 1 257 ? 36.094 6.414 45.438 1 46.09 257 THR B O 1
ATOM 3879 N N . PRO B 1 258 ? 34.594 6.746 46.969 1 41 258 PRO B N 1
ATOM 3880 C CA . PRO B 1 258 ? 35.344 7.863 47.562 1 41 258 PRO B CA 1
ATOM 3881 C C . PRO B 1 258 ? 36.719 7.457 48 1 41 258 PRO B C 1
ATOM 3883 O O . PRO B 1 258 ? 36.906 6.375 48.594 1 41 258 PRO B O 1
ATOM 3886 N N . ALA B 1 259 ? 37.75 7.977 47.438 1 49.62 259 ALA B N 1
ATOM 3887 C CA . ALA B 1 259 ? 39.156 7.754 47.844 1 49.62 259 ALA B CA 1
ATOM 3888 C C . ALA B 1 259 ? 39.312 7.902 49.344 1 49.62 259 ALA B C 1
ATOM 3890 O O . ALA B 1 259 ? 38.656 8.734 49.969 1 49.62 259 ALA B O 1
ATOM 3891 N N . PRO B 1 260 ? 39.844 6.914 50 1 45.84 260 PRO B N 1
ATOM 3892 C CA . PRO B 1 260 ? 40.062 6.996 51.438 1 45.84 260 PRO B CA 1
ATOM 3893 C C . PRO B 1 260 ? 40.625 8.344 51.875 1 45.84 260 PRO B C 1
ATOM 3895 O O . PRO B 1 260 ? 41.281 9.023 51.094 1 45.84 260 PRO B O 1
ATOM 3898 N N . PRO B 1 261 ? 39.969 9.094 52.812 1 47.62 261 PRO B N 1
ATOM 3899 C CA . PRO B 1 261 ? 40.594 10.305 53.344 1 47.62 261 PRO B CA 1
ATOM 3900 C C . PRO B 1 261 ? 42.094 10.125 53.594 1 47.62 261 PRO B C 1
ATOM 3902 O O . PRO B 1 261 ? 42.562 9.031 53.938 1 47.62 261 PRO B O 1
ATOM 3905 N N . SER B 1 262 ? 43 10.867 52.844 1 38.16 262 SER B N 1
ATOM 3906 C CA . SER B 1 262 ? 44.312 10.914 53.406 1 38.16 262 SER B CA 1
ATOM 3907 C C . SER B 1 262 ? 44.281 11.32 54.875 1 38.16 262 SER B C 1
ATOM 3909 O O . SER B 1 262 ? 43.469 12.156 55.281 1 38.16 262 SER B O 1
#

Sequence (524 aa):
MTPRRRLALPALLLWCLCALPAPARSQSAATPAPASNEGFNCTANATYPCQAYALYRAGFGGVPLELAAIGDLFAASRFMVAHANNLSTSAVLAARQPLLVPLQCGCPSRSPNAYAPMQYQINAGDTYWIVSTTKLQNLTQYQAVERVNPTLVPTNLDIGQIVTFPIFCQCPTAADNATALVTYVMQPGDTYASIATAFAVDAQSLVSLNGPEQGTRNLSSPEILVPLRRQVPEWLPPIVRVNNISTTPASPPPSNTPAPPSMTPRRRLALPALLLWCLCALPAPARSQSAATPAPASNEGFNCTANATYPCQAYALYRAGFGGVPLELAAIGDLFAASRFMVAHANNLSTSAVLAARQPLLVPLQCGCPSRSPNAYAPMQYQINAGDTYWIVSTTKLQNLTQYQAVERVNPTLVPTNLDIGQIVTFPIFCQCPTAADNATALVTYVMQPGDTYASIATAFAVDAQSLVSLNGPEQGTRNLSSPEILVPLRRQVPEWLPPIVRVNNISTTPASPPPSNTPAPPS

pLDDT: mean 77.36, std 22.49, range [28.59, 97.19]